Protein AF-A0A821YEE6-F1 (afdb_monomer)

Mean predicted aligned error: 9.39 Å

pLDDT: mean 85.59, std 11.23, range [40.06, 98.06]

Sequence (530 aa):
LRNIHYAKTIKILNILSNGGAYMQPPVIVIEYDELTLSDIGKGTLVEITFETEYRMNLDSHIRDVWIAIGVLCGLGIILALIQTCIWHSRAGKQIIDLGTIGKFLLYIIHIVGTIFFIVMVGVSLWWLIFFKRPGSAFLVIPTSIQQTSFTVLVVVTFILKSLDILHIIIRQSNIDIFFMDWEKPKSNDITDVSVWRTYFVANEYSELQTFRRVNSTFHIIAVLFFLKVINLENVATAQPGTNLFPSSSNYNADYNGILRVGIAFSMWLATALVQYLVYVIFYQRFVEDRIINFIDLCSVSNISVFILMDNQYGYYIHGRSPHGITDVDMKEMMINLERESQANSGRRGLETNSDDQIFIIKVDRPVRSQYDLLLRSYQHRILTRVNKKIEERESEILLVSYRGLNEFLCAFINRSLPTYPYTIRHRNLFENLLNCEFRTANTSELLDHTESLFLIDHDRNFSKTIFAGYENSLFIWNTATFLFVDYFASNYVLAAIITYLLNLIAVQIRQSLGQQNLAKKTLIPKSFLI

Structure (mmCIF, N/CA/C/O backbone):
data_AF-A0A821YEE6-F1
#
_entry.id   AF-A0A821YEE6-F1
#
loop_
_atom_site.group_PDB
_atom_site.id
_atom_site.type_symbol
_atom_site.label_atom_id
_atom_site.label_alt_id
_atom_site.label_comp_id
_atom_site.label_asym_id
_atom_site.label_entity_id
_atom_site.label_seq_id
_atom_site.pdbx_PDB_ins_code
_atom_site.Cartn_x
_atom_site.Cartn_y
_atom_site.Cartn_z
_atom_site.occupancy
_atom_site.B_iso_or_equiv
_atom_site.auth_seq_id
_atom_site.auth_comp_id
_atom_site.auth_asym_id
_atom_site.auth_atom_id
_atom_site.pdbx_PDB_model_num
ATOM 1 N N . LEU A 1 1 ? 62.740 -3.409 -39.766 1.00 52.62 1 LEU A N 1
ATOM 2 C CA . LEU A 1 1 ? 61.700 -4.374 -39.347 1.00 52.62 1 LEU A CA 1
ATOM 3 C C . LEU A 1 1 ? 60.431 -3.992 -40.094 1.00 52.62 1 LEU A C 1
ATOM 5 O O . LEU A 1 1 ? 60.025 -2.846 -39.981 1.00 52.62 1 LEU A O 1
ATOM 9 N N . ARG A 1 2 ? 59.921 -4.853 -40.982 1.00 62.19 2 ARG A N 1
ATOM 10 C CA . ARG A 1 2 ? 58.656 -4.602 -41.693 1.00 62.19 2 ARG A CA 1
ATOM 11 C C . ARG A 1 2 ? 57.538 -5.160 -40.815 1.00 62.19 2 ARG A C 1
ATOM 13 O O . ARG A 1 2 ? 57.490 -6.371 -40.631 1.00 62.19 2 ARG A O 1
ATOM 20 N N . ASN A 1 3 ? 56.702 -4.291 -40.265 1.00 75.44 3 ASN A N 1
ATOM 21 C CA . ASN A 1 3 ? 55.503 -4.692 -39.533 1.00 75.44 3 ASN A CA 1
ATOM 22 C C . ASN A 1 3 ? 54.332 -4.759 -40.521 1.00 75.44 3 ASN A C 1
ATOM 24 O O . ASN A 1 3 ? 54.305 -4.009 -41.501 1.00 75.44 3 ASN A O 1
ATOM 28 N N . ILE A 1 4 ? 53.404 -5.690 -40.307 1.00 76.94 4 ILE A N 1
ATOM 29 C CA . ILE A 1 4 ? 52.169 -5.783 -41.090 1.00 76.94 4 ILE A CA 1
ATOM 30 C C . ILE A 1 4 ? 51.053 -5.159 -40.265 1.00 76.94 4 ILE A C 1
ATOM 32 O O . ILE A 1 4 ? 50.789 -5.608 -39.152 1.00 76.94 4 ILE A O 1
ATOM 36 N N . HIS A 1 5 ? 50.399 -4.144 -40.823 1.00 82.44 5 HIS A N 1
ATOM 37 C CA . HIS A 1 5 ? 49.219 -3.541 -40.216 1.00 82.44 5 HIS A CA 1
ATOM 38 C C . HIS A 1 5 ? 47.973 -4.324 -40.621 1.00 82.44 5 HIS A C 1
ATOM 40 O O . HIS A 1 5 ? 47.771 -4.606 -41.804 1.00 82.44 5 HIS A O 1
ATOM 46 N N . TYR A 1 6 ? 47.120 -4.635 -39.655 1.00 84.94 6 TYR A N 1
ATOM 47 C CA . TYR A 1 6 ? 45.792 -5.191 -39.897 1.00 84.94 6 TYR A CA 1
ATOM 48 C C . TYR A 1 6 ? 44.743 -4.345 -39.174 1.00 84.94 6 TYR A C 1
ATOM 50 O O . TYR A 1 6 ? 45.045 -3.674 -38.189 1.00 84.94 6 TYR A O 1
ATOM 58 N N . ALA A 1 7 ? 43.510 -4.344 -39.682 1.00 82.69 7 ALA A N 1
ATOM 59 C CA . ALA A 1 7 ? 42.399 -3.666 -39.023 1.00 82.69 7 ALA A CA 1
ATOM 60 C C . ALA A 1 7 ? 41.960 -4.495 -37.812 1.00 82.69 7 ALA A C 1
ATOM 62 O O . ALA A 1 7 ? 41.399 -5.578 -37.972 1.00 82.69 7 ALA A O 1
ATOM 63 N N . LYS A 1 8 ? 42.234 -3.993 -36.612 1.00 85.81 8 LYS A N 1
ATOM 64 C CA . LYS A 1 8 ? 41.844 -4.619 -35.347 1.00 85.81 8 LYS A CA 1
ATOM 65 C C . LYS A 1 8 ? 40.375 -4.372 -35.031 1.00 85.81 8 LYS A C 1
ATOM 67 O O . LYS A 1 8 ? 39.655 -5.293 -34.650 1.00 85.81 8 LYS A O 1
ATOM 72 N N . THR A 1 9 ? 39.934 -3.134 -35.236 1.00 86.06 9 THR A N 1
ATOM 73 C CA . THR A 1 9 ? 38.573 -2.695 -34.927 1.00 86.06 9 THR A CA 1
ATOM 74 C C . THR A 1 9 ? 38.016 -1.927 -36.115 1.00 86.06 9 THR A C 1
ATOM 76 O O . THR A 1 9 ? 38.612 -0.945 -36.557 1.00 86.06 9 THR A O 1
ATOM 79 N N . ILE A 1 10 ? 36.862 -2.346 -36.629 1.00 86.38 10 ILE A N 1
ATOM 80 C CA . ILE A 1 10 ? 36.114 -1.620 -37.660 1.00 86.38 10 ILE A CA 1
ATOM 81 C C . ILE A 1 10 ? 34.793 -1.178 -37.035 1.00 86.38 10 ILE A C 1
ATOM 83 O O . ILE A 1 10 ? 33.925 -2.009 -36.770 1.00 86.38 10 ILE A O 1
ATOM 87 N N . LYS A 1 11 ? 34.638 0.129 -36.798 1.00 85.56 11 LYS A N 1
ATOM 88 C CA . LYS A 1 11 ? 33.407 0.712 -36.250 1.00 85.56 11 LYS A CA 1
ATOM 89 C C . LYS A 1 11 ? 32.657 1.500 -37.312 1.00 85.56 11 LYS A C 1
ATOM 91 O O . LYS A 1 11 ? 33.211 2.436 -37.886 1.00 85.56 11 LYS A O 1
ATOM 96 N N . ILE A 1 12 ? 31.393 1.163 -37.544 1.00 84.31 12 ILE A N 1
ATOM 97 C CA . ILE A 1 12 ? 30.483 1.951 -38.383 1.00 84.31 12 ILE A CA 1
ATOM 98 C C . ILE A 1 12 ? 29.618 2.824 -37.477 1.00 84.31 12 ILE A C 1
ATOM 100 O O . ILE A 1 12 ? 28.816 2.315 -36.697 1.00 84.31 12 ILE A O 1
ATOM 104 N N . LEU A 1 13 ? 29.773 4.140 -37.592 1.00 83.12 13 LEU A N 1
ATOM 105 C CA . LEU A 1 13 ? 29.004 5.135 -36.853 1.00 83.12 13 LEU A CA 1
ATOM 106 C C . LEU A 1 13 ? 27.862 5.660 -37.721 1.00 83.12 13 LEU A C 1
ATOM 108 O O . LEU A 1 13 ? 28.087 6.374 -38.699 1.00 83.12 13 LEU A O 1
ATOM 112 N N . ASN A 1 14 ? 26.634 5.344 -37.320 1.00 83.44 14 ASN A N 1
ATOM 113 C CA . ASN A 1 14 ? 25.415 5.836 -37.950 1.00 83.44 14 ASN A CA 1
ATOM 114 C C . ASN A 1 14 ? 24.818 6.958 -37.096 1.00 83.44 14 ASN A C 1
ATOM 116 O O . ASN A 1 14 ? 24.333 6.710 -35.992 1.00 83.44 14 ASN A O 1
ATOM 120 N N . ILE A 1 15 ? 24.840 8.195 -37.595 1.00 81.50 15 ILE A N 1
ATOM 121 C CA . ILE A 1 15 ? 24.318 9.355 -36.861 1.00 81.50 15 ILE A CA 1
ATOM 122 C C . ILE A 1 15 ? 22.920 9.696 -37.383 1.00 81.50 15 ILE A C 1
ATOM 124 O O . ILE A 1 15 ? 22.742 10.005 -38.562 1.00 81.50 15 ILE A O 1
ATOM 128 N N . LEU A 1 16 ? 21.921 9.665 -36.504 1.00 79.31 16 LEU A N 1
ATOM 129 C CA . LEU A 1 16 ? 20.575 10.147 -36.811 1.00 79.31 16 LEU A CA 1
ATOM 130 C C . LEU A 1 16 ? 20.501 11.669 -36.663 1.00 79.31 16 LEU A C 1
ATOM 132 O O . LEU A 1 16 ? 20.954 12.230 -35.663 1.00 79.31 16 LEU A O 1
ATOM 136 N N . SER A 1 17 ? 19.874 12.341 -37.635 1.00 74.00 17 SER A N 1
ATOM 137 C CA . SER A 1 17 ? 19.578 13.771 -37.534 1.00 74.00 17 SER A CA 1
ATOM 138 C C . SER A 1 17 ? 18.559 14.051 -36.424 1.00 74.00 17 SER A C 1
ATOM 140 O O . SER A 1 17 ? 17.657 13.243 -36.188 1.00 74.00 17 SER A O 1
ATOM 142 N N . ASN A 1 18 ? 18.626 15.236 -35.808 1.00 62.84 18 ASN A N 1
ATOM 143 C CA . ASN A 1 18 ? 17.622 15.693 -34.841 1.00 62.84 18 ASN A CA 1
ATOM 144 C C . ASN A 1 18 ? 16.210 15.597 -35.453 1.00 62.84 18 ASN A C 1
ATOM 146 O O . ASN A 1 18 ? 15.923 16.256 -36.449 1.00 62.84 18 ASN A O 1
ATOM 150 N N . GLY A 1 19 ? 15.351 14.750 -34.877 1.00 61.00 19 GLY A N 1
ATOM 151 C CA . GLY A 1 19 ? 13.989 14.486 -35.364 1.00 61.00 19 GLY A CA 1
ATOM 152 C C . GLY A 1 19 ? 13.792 13.168 -36.129 1.00 61.00 19 GLY A C 1
ATOM 153 O O . GLY A 1 19 ? 12.675 12.896 -36.554 1.00 61.00 19 GLY A O 1
ATOM 154 N N . GLY A 1 20 ? 14.836 12.348 -36.309 1.00 61.38 20 GLY A N 1
ATOM 155 C CA . GLY A 1 20 ? 14.717 10.969 -36.817 1.00 61.38 20 GLY A CA 1
ATOM 156 C C . GLY A 1 20 ? 14.321 10.825 -38.293 1.00 61.38 20 GLY A C 1
ATOM 157 O O . GLY A 1 20 ? 14.039 9.720 -38.746 1.00 61.38 20 GLY A O 1
ATOM 158 N N . ALA A 1 21 ? 14.288 11.925 -39.052 1.00 61.84 21 ALA A N 1
ATOM 159 C CA . ALA A 1 21 ? 13.834 11.919 -40.443 1.00 61.84 21 ALA A CA 1
ATOM 160 C C . ALA A 1 21 ? 14.895 11.410 -41.437 1.00 61.84 21 ALA A C 1
ATOM 162 O O . ALA A 1 21 ? 14.532 10.801 -42.440 1.00 61.84 21 ALA A O 1
ATOM 163 N N . TYR A 1 22 ? 16.190 11.627 -41.169 1.00 71.69 22 TYR A N 1
ATOM 164 C CA . TYR A 1 22 ? 17.277 11.229 -42.069 1.00 71.69 22 TYR A CA 1
ATOM 165 C C . TYR A 1 22 ? 18.495 10.710 -41.287 1.00 71.69 22 TYR A C 1
ATOM 167 O O . TYR A 1 22 ? 18.832 11.215 -40.213 1.00 71.69 22 TYR A O 1
ATOM 175 N N . MET A 1 23 ? 19.177 9.702 -41.835 1.00 74.19 23 MET A N 1
ATOM 176 C CA . MET A 1 23 ? 20.497 9.280 -41.354 1.00 74.19 23 MET A CA 1
ATOM 177 C C . MET A 1 23 ? 21.573 10.081 -42.086 1.00 74.19 23 MET A C 1
ATOM 179 O O . MET A 1 23 ? 21.510 10.244 -43.305 1.00 74.19 23 MET A O 1
ATOM 183 N N . GLN A 1 24 ? 22.555 10.592 -41.346 1.00 80.62 24 GLN A N 1
ATOM 184 C CA . GLN A 1 24 ? 23.753 11.177 -41.940 1.00 80.62 24 GLN A CA 1
ATOM 185 C C . GLN A 1 24 ? 24.606 10.080 -42.599 1.00 80.62 24 GLN A C 1
ATOM 187 O O . GLN A 1 24 ? 24.487 8.911 -42.219 1.00 80.62 24 GLN A O 1
ATOM 192 N N . PRO A 1 25 ? 25.476 10.432 -43.567 1.00 82.94 25 PRO A N 1
ATOM 193 C CA . PRO A 1 25 ? 26.412 9.478 -44.148 1.00 82.94 25 PRO A CA 1
ATOM 194 C C . PRO A 1 25 ? 27.212 8.749 -43.053 1.00 82.94 25 PRO A C 1
ATOM 196 O O . PRO A 1 25 ? 27.736 9.415 -42.155 1.00 82.94 25 PRO A O 1
ATOM 199 N N . PRO A 1 26 ? 27.297 7.407 -43.100 1.00 84.25 26 PRO A N 1
ATOM 200 C CA . PRO A 1 26 ? 27.968 6.632 -42.068 1.00 84.25 26 PRO A CA 1
ATOM 201 C C . PRO A 1 26 ? 29.463 6.940 -42.044 1.00 84.25 26 PRO A C 1
ATOM 203 O O . PRO A 1 26 ? 30.112 7.022 -43.088 1.00 84.25 26 PRO A O 1
ATOM 206 N N . VAL A 1 27 ? 30.022 7.074 -40.844 1.00 86.50 27 VAL A N 1
ATOM 207 C CA . VAL A 1 27 ? 31.461 7.273 -40.648 1.00 86.50 27 VAL A CA 1
ATOM 208 C C . VAL A 1 27 ? 32.085 5.939 -40.262 1.00 86.50 27 VAL A C 1
ATOM 210 O O . VAL A 1 27 ? 31.676 5.328 -39.278 1.00 86.50 27 VAL A O 1
ATOM 213 N N . ILE A 1 28 ? 33.080 5.483 -41.022 1.00 87.69 28 ILE A N 1
ATOM 214 C CA . ILE A 1 28 ? 33.825 4.261 -40.705 1.00 87.69 28 ILE A CA 1
ATOM 215 C C . ILE A 1 28 ? 35.110 4.658 -39.983 1.00 87.69 28 ILE A C 1
ATOM 217 O O . ILE A 1 28 ? 35.943 5.376 -40.535 1.00 87.69 28 ILE A O 1
ATOM 221 N N . VAL A 1 29 ? 35.271 4.184 -38.752 1.00 87.19 29 VAL A N 1
ATOM 222 C CA . VAL A 1 29 ? 36.485 4.357 -37.951 1.00 87.19 29 VAL A CA 1
ATOM 223 C C . VAL A 1 29 ? 37.215 3.021 -37.924 1.00 87.19 29 VAL A C 1
ATOM 225 O O . VAL A 1 29 ? 36.680 2.033 -37.424 1.00 87.19 29 VAL A O 1
ATOM 228 N N . ILE A 1 30 ? 38.421 2.990 -38.494 1.00 88.69 30 ILE A N 1
ATOM 229 C CA . ILE A 1 30 ? 39.266 1.793 -38.549 1.00 88.69 30 ILE A CA 1
ATOM 230 C C . ILE A 1 30 ? 40.465 2.011 -37.634 1.00 88.69 30 ILE A C 1
ATOM 232 O O . ILE A 1 30 ? 41.249 2.938 -37.839 1.00 88.69 30 ILE A O 1
ATOM 236 N N . GLU A 1 31 ? 40.603 1.146 -36.640 1.00 88.62 31 GLU A N 1
ATOM 237 C CA . GLU A 1 31 ? 41.768 1.076 -35.768 1.00 88.62 31 GLU A CA 1
ATOM 238 C C . GLU A 1 31 ? 42.701 -0.025 -36.277 1.00 88.62 31 GLU A C 1
ATOM 240 O O . GLU A 1 31 ? 42.281 -1.173 -36.457 1.00 88.62 31 GLU A O 1
ATOM 245 N N . TYR A 1 32 ? 43.959 0.330 -36.534 1.00 88.81 32 TYR A N 1
ATOM 246 C CA . TYR A 1 32 ? 44.978 -0.598 -37.018 1.00 88.81 32 TYR A CA 1
ATOM 247 C C . TYR A 1 32 ? 45.883 -1.054 -35.876 1.00 88.81 32 TYR A C 1
ATOM 249 O O . TYR A 1 32 ? 46.221 -0.261 -35.001 1.00 88.81 32 TYR A O 1
ATOM 257 N N . ASP A 1 33 ? 46.312 -2.311 -35.927 1.00 84.62 33 ASP A N 1
ATOM 258 C CA . ASP A 1 33 ? 47.308 -2.886 -35.020 1.00 84.62 33 ASP A CA 1
ATOM 259 C C . ASP A 1 33 ? 48.413 -3.576 -35.830 1.00 84.62 33 ASP A C 1
ATOM 261 O O . ASP A 1 33 ? 48.260 -3.837 -37.029 1.00 84.62 33 ASP A O 1
ATOM 265 N N . GLU A 1 34 ? 49.558 -3.808 -35.199 1.00 86.06 34 GLU A N 1
ATOM 266 C CA . GLU A 1 34 ? 50.790 -4.242 -35.852 1.00 86.06 34 GLU A CA 1
ATOM 267 C C . GLU A 1 34 ? 51.161 -5.676 -35.479 1.00 86.06 34 GLU A C 1
ATOM 269 O O . GLU A 1 34 ? 51.241 -6.043 -34.310 1.00 86.06 34 GLU A O 1
ATOM 274 N N . LEU A 1 35 ? 51.466 -6.485 -36.493 1.00 80.12 35 LEU A N 1
ATOM 275 C CA . LEU A 1 35 ? 52.092 -7.795 -36.335 1.00 80.12 35 LEU A CA 1
ATOM 276 C C . LEU A 1 35 ? 53.554 -7.737 -36.759 1.00 80.12 35 LEU A C 1
ATOM 278 O O . LEU A 1 35 ? 53.894 -7.205 -37.824 1.00 80.12 35 LEU A O 1
ATOM 282 N N . THR A 1 36 ? 54.422 -8.350 -35.954 1.00 78.81 36 THR A N 1
ATOM 283 C CA . THR A 1 36 ? 55.818 -8.544 -36.340 1.00 78.81 36 THR A CA 1
ATOM 284 C C . THR A 1 36 ? 55.972 -9.766 -37.245 1.00 78.81 36 THR A C 1
ATOM 286 O O . THR A 1 36 ? 55.276 -10.769 -37.103 1.00 78.81 36 THR A O 1
ATOM 289 N N . LEU A 1 37 ? 56.919 -9.709 -38.189 1.00 71.06 37 LEU A N 1
ATOM 290 C CA . LEU A 1 37 ? 57.211 -10.809 -39.125 1.00 71.06 37 LEU A CA 1
ATOM 291 C C . LEU A 1 37 ? 57.518 -12.150 -38.430 1.00 71.06 37 LEU A C 1
ATOM 293 O O . LEU A 1 37 ? 57.334 -13.198 -39.039 1.00 71.06 37 LEU A O 1
ATOM 297 N N . SER A 1 38 ? 57.965 -12.131 -37.169 1.00 69.56 38 SER A N 1
ATOM 298 C CA . SER A 1 38 ? 58.224 -13.330 -36.360 1.00 69.56 38 SER A CA 1
ATOM 299 C C . SER A 1 38 ? 56.969 -14.090 -35.934 1.00 69.56 38 SER A C 1
ATOM 301 O O . SER A 1 38 ? 57.092 -15.229 -35.478 1.00 69.56 38 SER A O 1
ATOM 303 N N . ASP A 1 39 ? 55.792 -13.483 -36.057 1.00 67.19 39 ASP A N 1
ATOM 304 C CA . ASP A 1 39 ? 54.516 -14.074 -35.642 1.00 67.19 39 ASP A CA 1
ATOM 305 C C . ASP A 1 39 ? 53.777 -14.720 -36.822 1.00 67.19 39 ASP A C 1
ATOM 307 O O . ASP A 1 39 ? 52.879 -15.540 -36.640 1.00 67.19 39 ASP A O 1
ATOM 311 N N . ILE A 1 40 ? 54.204 -14.416 -38.048 1.00 66.56 40 ILE A N 1
ATOM 312 C CA . ILE A 1 40 ? 53.611 -14.935 -39.279 1.00 66.56 40 ILE A CA 1
ATOM 313 C C . ILE A 1 40 ? 53.999 -16.407 -39.458 1.00 66.56 40 ILE A C 1
ATOM 315 O O . ILE A 1 40 ? 55.172 -16.769 -39.410 1.00 66.56 40 ILE A O 1
ATOM 319 N N . GLY A 1 41 ? 53.002 -17.271 -39.672 1.00 66.88 41 GLY A N 1
ATOM 320 C CA . GLY A 1 41 ? 53.196 -18.715 -39.857 1.00 66.88 41 GLY A CA 1
ATOM 321 C C . GLY A 1 41 ? 53.163 -19.547 -38.569 1.00 66.88 41 GLY A C 1
ATOM 322 O O . GLY A 1 41 ? 53.193 -20.771 -38.651 1.00 66.88 41 GLY A O 1
ATOM 323 N N . LYS A 1 42 ? 53.031 -18.918 -37.389 1.00 71.44 42 LYS A N 1
ATOM 324 C CA . LYS A 1 42 ? 52.873 -19.607 -36.090 1.00 71.44 42 LYS A CA 1
ATOM 325 C C . LYS A 1 42 ? 51.420 -19.944 -35.725 1.00 71.44 42 LYS A C 1
ATOM 327 O O . LYS A 1 42 ? 51.175 -20.479 -34.649 1.00 71.44 42 LYS A O 1
ATOM 332 N N . GLY A 1 43 ? 50.460 -19.630 -36.600 1.00 70.44 43 GLY A N 1
ATOM 333 C CA . GLY A 1 43 ? 49.032 -19.854 -36.345 1.00 70.44 43 GLY A CA 1
ATOM 334 C C . GLY A 1 43 ? 48.431 -18.910 -35.298 1.00 70.44 43 GLY A C 1
ATOM 335 O O . GLY A 1 43 ? 47.426 -19.251 -34.681 1.00 70.44 43 GLY A O 1
ATOM 336 N N . THR A 1 44 ? 49.036 -17.740 -35.075 1.00 70.94 44 THR A N 1
ATOM 337 C CA . THR A 1 44 ? 48.484 -16.685 -34.218 1.00 70.94 44 THR A CA 1
ATOM 338 C C . THR A 1 44 ? 47.146 -16.212 -34.779 1.00 70.94 44 THR A C 1
ATOM 340 O O . THR A 1 44 ? 47.074 -15.591 -35.839 1.00 70.94 44 THR A O 1
ATOM 343 N N . LEU A 1 45 ? 46.068 -16.551 -34.070 1.00 74.25 45 LEU A N 1
ATOM 344 C CA . LEU A 1 45 ? 44.730 -16.065 -34.372 1.00 74.25 45 LEU A CA 1
ATOM 345 C C . LEU A 1 45 ? 44.622 -14.613 -33.919 1.00 74.25 45 LEU A C 1
ATOM 347 O O . LEU A 1 45 ? 44.992 -14.267 -32.798 1.00 74.25 45 LEU A O 1
ATOM 351 N N . VAL A 1 46 ? 44.122 -13.779 -34.818 1.00 75.44 46 VAL A N 1
ATOM 352 C CA . VAL A 1 46 ? 43.950 -12.349 -34.605 1.00 75.44 46 VAL A CA 1
ATOM 353 C C . VAL A 1 46 ? 42.459 -12.080 -34.521 1.00 75.44 46 VAL A C 1
ATOM 355 O O . VAL A 1 46 ? 41.716 -12.401 -35.449 1.00 75.44 46 VAL A O 1
ATOM 358 N N . GLU A 1 47 ? 42.018 -11.523 -33.401 1.00 78.44 47 GLU A N 1
ATOM 359 C CA . GLU A 1 47 ? 40.618 -11.174 -33.204 1.00 78.44 47 GLU A CA 1
ATOM 3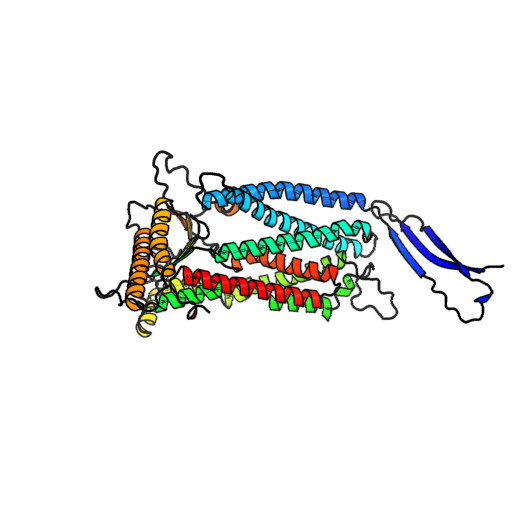60 C C . GLU A 1 47 ? 40.335 -9.826 -33.875 1.00 78.44 47 GLU A C 1
ATOM 362 O O . GLU A 1 47 ? 40.889 -8.795 -33.495 1.00 78.44 47 GLU A O 1
ATOM 367 N N . ILE A 1 48 ? 39.499 -9.849 -34.914 1.00 81.81 48 ILE A N 1
ATOM 368 C CA . ILE A 1 48 ? 39.024 -8.648 -35.602 1.00 81.81 48 ILE A CA 1
ATOM 369 C C . ILE A 1 48 ? 37.625 -8.357 -35.080 1.00 81.81 48 ILE A C 1
ATOM 371 O O . ILE A 1 48 ? 36.729 -9.196 -35.187 1.00 81.81 48 ILE A O 1
ATOM 375 N N . THR A 1 49 ? 37.428 -7.161 -34.538 1.00 83.19 49 THR A N 1
ATOM 376 C CA . THR A 1 49 ? 36.137 -6.736 -33.997 1.00 83.19 49 THR A CA 1
ATOM 377 C C . THR A 1 49 ? 35.422 -5.819 -34.981 1.00 83.19 49 THR A C 1
ATOM 379 O O . THR A 1 49 ? 35.986 -4.852 -35.496 1.00 83.19 49 THR A O 1
ATOM 382 N N . PHE A 1 50 ? 34.161 -6.137 -35.261 1.00 80.81 50 PHE A N 1
ATOM 383 C CA . PHE A 1 50 ? 33.280 -5.317 -36.083 1.00 80.81 50 PHE A CA 1
ATOM 384 C C . PHE A 1 50 ? 32.125 -4.816 -35.222 1.00 80.81 50 PHE A C 1
ATOM 386 O O . PHE A 1 50 ? 31.387 -5.613 -34.645 1.00 80.81 50 PHE A O 1
ATOM 393 N N . GLU A 1 51 ? 31.964 -3.499 -35.140 1.00 79.19 51 GLU A N 1
ATOM 394 C CA . GLU A 1 51 ? 30.942 -2.854 -34.318 1.00 79.19 51 GLU A CA 1
ATOM 395 C C . GLU A 1 51 ? 30.146 -1.863 -35.169 1.00 79.19 51 GLU A C 1
ATOM 397 O O . GLU A 1 51 ? 30.694 -1.131 -35.991 1.00 79.19 51 GLU A O 1
ATOM 402 N N . THR A 1 52 ? 28.830 -1.824 -34.984 1.00 79.75 52 THR A N 1
ATOM 403 C CA . THR A 1 52 ? 27.979 -0.788 -35.576 1.00 79.75 52 THR A CA 1
ATOM 404 C C . THR A 1 52 ? 27.299 -0.032 -34.452 1.00 79.75 52 THR A C 1
ATOM 406 O O . THR A 1 52 ? 26.502 -0.603 -33.712 1.00 79.75 52 THR A O 1
ATOM 409 N N . GLU A 1 53 ? 27.602 1.255 -34.330 1.00 79.31 53 GLU A N 1
ATOM 410 C CA . GLU A 1 53 ? 27.064 2.115 -33.285 1.00 79.31 53 GLU A CA 1
ATOM 411 C C . GLU A 1 53 ? 26.121 3.148 -33.910 1.00 79.31 53 GLU A C 1
ATOM 413 O O . GLU A 1 53 ? 26.471 3.872 -34.846 1.00 79.31 53 GLU A O 1
ATOM 418 N N . TYR A 1 54 ? 24.906 3.225 -33.374 1.00 79.31 54 TYR A N 1
ATOM 419 C CA . TYR A 1 54 ? 23.944 4.260 -33.728 1.00 79.31 54 TYR A CA 1
ATOM 420 C C . TYR A 1 54 ? 24.028 5.381 -32.697 1.00 79.31 54 TYR A C 1
ATOM 422 O O . TYR A 1 54 ? 23.997 5.125 -31.494 1.00 79.31 54 TYR A O 1
ATOM 430 N N . ARG A 1 55 ? 24.106 6.631 -33.156 1.00 80.94 55 ARG A N 1
ATOM 431 C CA . ARG A 1 55 ? 24.116 7.813 -32.289 1.00 80.94 55 ARG A CA 1
ATOM 432 C C . ARG A 1 55 ? 23.002 8.768 -32.661 1.00 80.94 55 ARG A C 1
ATOM 434 O O . ARG A 1 55 ? 22.728 9.022 -33.830 1.00 80.94 55 ARG A O 1
ATOM 441 N N . MET A 1 56 ? 22.395 9.338 -31.635 1.00 82.88 56 MET A N 1
ATOM 442 C CA . MET A 1 56 ? 21.420 10.408 -31.743 1.00 82.88 56 MET A CA 1
ATOM 443 C C . MET A 1 56 ? 21.710 11.409 -30.629 1.00 82.88 56 MET A C 1
ATOM 445 O O . MET A 1 56 ? 22.101 11.015 -29.528 1.00 82.88 56 MET A O 1
ATOM 449 N N . ASN A 1 57 ? 21.521 12.701 -30.898 1.00 82.56 57 ASN A N 1
ATOM 450 C CA . ASN A 1 57 ? 21.540 13.683 -29.824 1.00 82.56 57 ASN A CA 1
ATOM 451 C C . ASN A 1 57 ? 20.289 13.483 -28.950 1.00 82.56 57 ASN A C 1
ATOM 453 O O . ASN A 1 57 ? 19.167 13.723 -29.394 1.00 82.56 57 ASN A O 1
ATOM 457 N N . LEU A 1 58 ? 20.499 13.013 -27.720 1.00 83.50 58 LEU A N 1
ATOM 458 C CA . LEU A 1 58 ? 19.444 12.742 -26.740 1.00 83.50 58 LEU A CA 1
ATOM 459 C C . LEU A 1 58 ? 19.336 13.840 -25.671 1.00 83.50 58 LEU A C 1
ATOM 461 O O . LEU A 1 58 ? 18.481 13.741 -24.792 1.00 83.50 58 LEU A O 1
ATOM 465 N N . ASP A 1 59 ? 20.149 14.896 -25.740 1.00 84.19 59 ASP A N 1
ATOM 466 C CA . ASP A 1 59 ? 20.245 15.908 -24.682 1.00 84.19 59 ASP A CA 1
ATOM 467 C C . ASP A 1 59 ? 18.931 16.669 -24.491 1.00 84.19 59 ASP A C 1
ATOM 469 O O . ASP A 1 59 ? 18.545 16.974 -23.362 1.00 84.19 59 ASP A O 1
ATOM 473 N N . SER A 1 60 ? 18.203 16.940 -25.581 1.00 85.81 60 SER A N 1
ATOM 474 C CA . SER A 1 60 ? 16.873 17.552 -25.504 1.00 85.81 60 SER A CA 1
ATOM 475 C C . SER A 1 60 ? 15.885 16.650 -24.771 1.00 85.81 60 SER A C 1
ATOM 477 O O . SER A 1 60 ? 15.231 17.105 -23.840 1.00 85.81 60 SER A O 1
ATOM 479 N N . HIS A 1 61 ? 15.835 15.365 -25.126 1.00 85.31 61 HIS A N 1
ATOM 480 C CA . HIS A 1 61 ? 14.927 14.399 -24.507 1.00 85.31 61 HIS A CA 1
ATOM 481 C C . HIS A 1 61 ? 15.253 14.175 -23.027 1.00 85.31 61 HIS A C 1
ATOM 483 O O . HIS A 1 61 ? 14.354 14.136 -22.191 1.00 85.31 61 HIS A O 1
ATOM 489 N N . ILE A 1 62 ? 16.540 14.082 -22.681 1.00 85.62 62 ILE A N 1
ATOM 490 C CA . ILE A 1 62 ? 16.992 13.954 -21.291 1.00 85.62 62 ILE A CA 1
ATOM 491 C C . ILE A 1 62 ? 16.611 15.206 -20.493 1.00 85.62 62 ILE A C 1
ATOM 493 O O . ILE A 1 62 ? 16.099 15.094 -19.379 1.00 85.62 62 ILE A O 1
ATOM 497 N N . ARG A 1 63 ? 16.808 16.404 -21.059 1.00 89.75 63 ARG A N 1
ATOM 498 C CA . ARG A 1 63 ? 16.402 17.663 -20.423 1.00 89.75 63 ARG A CA 1
ATOM 499 C C . ARG A 1 63 ? 14.894 17.713 -20.174 1.00 89.75 63 ARG A C 1
ATOM 501 O O . ARG A 1 63 ? 14.493 18.122 -19.089 1.00 89.75 63 ARG A O 1
ATOM 508 N N . ASP A 1 64 ? 14.076 17.260 -21.118 1.00 90.56 64 ASP A N 1
ATOM 509 C CA . ASP A 1 64 ? 12.617 17.232 -20.961 1.00 90.56 64 ASP A CA 1
ATOM 510 C C . ASP A 1 64 ? 12.188 16.297 -19.816 1.00 90.56 64 ASP A C 1
ATOM 512 O O . ASP A 1 64 ? 11.320 16.652 -19.015 1.00 90.56 64 ASP A O 1
ATOM 516 N N . VAL A 1 65 ? 12.852 15.143 -19.662 1.00 90.81 65 VAL A N 1
ATOM 517 C CA . VAL A 1 65 ? 12.640 14.233 -18.520 1.00 90.81 65 VAL A CA 1
ATOM 518 C C . VAL A 1 65 ? 13.000 14.912 -17.194 1.00 90.81 65 VAL A C 1
ATOM 520 O O . VAL A 1 65 ? 12.231 14.829 -16.236 1.00 90.81 65 VAL A O 1
ATOM 523 N N . TRP A 1 66 ? 14.126 15.629 -17.122 1.00 90.81 66 TRP A N 1
ATOM 524 C CA . TRP A 1 66 ? 14.514 16.366 -15.913 1.00 90.81 66 TRP A CA 1
ATOM 525 C C . TRP A 1 66 ? 13.546 17.500 -15.568 1.00 90.81 66 TRP A C 1
ATOM 527 O O . TRP A 1 66 ? 13.218 17.684 -14.395 1.00 90.81 66 TRP A O 1
ATOM 537 N N . ILE A 1 67 ? 13.049 18.228 -16.573 1.00 93.00 67 ILE A N 1
ATOM 538 C CA . ILE A 1 67 ? 12.017 19.255 -16.384 1.00 93.00 67 ILE A CA 1
ATOM 539 C C . ILE A 1 67 ? 10.738 18.611 -15.837 1.00 93.00 67 ILE A C 1
ATOM 541 O O . ILE A 1 67 ? 10.177 19.114 -14.863 1.00 93.00 67 ILE A O 1
ATOM 545 N N . ALA A 1 68 ? 10.308 17.475 -16.396 1.00 93.25 68 ALA A N 1
ATOM 546 C CA . ALA A 1 68 ? 9.134 16.750 -15.916 1.00 93.25 68 ALA A CA 1
ATOM 547 C C . ALA A 1 68 ? 9.290 16.309 -14.451 1.00 93.25 68 ALA A C 1
ATOM 549 O O . ALA A 1 68 ? 8.381 16.525 -13.650 1.00 93.25 68 ALA A O 1
ATOM 550 N N . ILE A 1 69 ? 10.454 15.767 -14.072 1.00 94.06 69 ILE A N 1
ATOM 551 C CA . ILE A 1 69 ? 10.760 15.424 -12.675 1.00 94.06 69 ILE A CA 1
ATOM 552 C C . ILE A 1 69 ? 10.678 16.670 -11.785 1.00 94.06 69 ILE A C 1
ATOM 554 O O . ILE A 1 69 ? 10.024 16.628 -10.745 1.00 94.06 69 ILE A O 1
ATOM 558 N N . GLY A 1 70 ? 11.300 17.781 -12.188 1.00 94.38 70 GLY A N 1
ATOM 559 C CA . GLY A 1 70 ? 11.302 19.028 -11.419 1.00 94.38 70 GLY A CA 1
ATOM 560 C C . GLY A 1 70 ? 9.894 19.576 -11.169 1.00 94.38 70 GLY A C 1
ATOM 561 O O . GLY A 1 70 ? 9.544 19.883 -10.029 1.00 94.38 70 GLY A O 1
ATOM 562 N N . VAL A 1 71 ? 9.061 19.635 -12.213 1.00 95.75 71 VAL A N 1
ATOM 563 C CA . VAL A 1 71 ? 7.670 20.112 -12.122 1.00 95.75 71 VAL A CA 1
ATOM 564 C C . VAL A 1 71 ? 6.823 19.186 -11.247 1.00 95.75 71 VAL A C 1
ATOM 566 O O . VAL A 1 71 ? 6.128 19.657 -10.344 1.00 95.75 71 VAL A O 1
ATOM 569 N N . LEU A 1 72 ? 6.901 17.868 -11.464 1.00 95.75 72 LEU A N 1
ATOM 570 C CA . LEU A 1 72 ? 6.136 16.894 -10.684 1.00 95.75 72 LEU A CA 1
ATOM 571 C C . LEU A 1 72 ? 6.558 16.887 -9.213 1.00 95.75 72 LEU A C 1
ATOM 573 O O . LEU A 1 72 ? 5.693 16.835 -8.343 1.00 95.75 72 LEU A O 1
ATOM 577 N N . CYS A 1 73 ? 7.854 16.996 -8.910 1.00 95.56 73 CYS A N 1
ATOM 578 C CA . CYS A 1 73 ? 8.341 17.112 -7.535 1.00 95.56 73 CYS A CA 1
ATOM 579 C C . CYS A 1 73 ? 7.873 18.411 -6.868 1.00 95.56 73 CYS A C 1
ATOM 581 O O . CYS A 1 73 ? 7.482 18.374 -5.703 1.00 95.56 73 CYS A O 1
ATOM 583 N N . GLY A 1 74 ? 7.845 19.535 -7.593 1.00 95.00 74 GLY A N 1
ATOM 584 C CA . GLY A 1 74 ? 7.293 20.798 -7.093 1.00 95.00 74 GLY A CA 1
ATOM 585 C C . GLY A 1 74 ? 5.822 20.670 -6.683 1.00 95.00 74 GLY A C 1
ATOM 586 O O . GLY A 1 74 ? 5.456 21.024 -5.561 1.00 95.00 74 GLY A O 1
ATOM 587 N N . LEU A 1 75 ? 4.989 20.073 -7.544 1.00 94.94 75 LEU A N 1
ATOM 588 C CA . LEU A 1 75 ? 3.594 19.745 -7.214 1.00 94.94 75 LEU A CA 1
ATOM 589 C C . LEU A 1 75 ? 3.501 18.725 -6.069 1.00 94.94 75 LEU A C 1
ATOM 591 O O . LEU A 1 75 ? 2.642 18.833 -5.193 1.00 94.94 75 LEU A O 1
ATOM 595 N N . GLY A 1 76 ? 4.416 17.758 -6.041 1.00 94.94 76 GLY A N 1
ATOM 596 C CA . GLY A 1 76 ? 4.501 16.735 -5.008 1.00 94.94 76 GLY A CA 1
ATOM 597 C C . GLY A 1 76 ? 4.764 17.301 -3.613 1.00 94.94 76 GLY A C 1
ATOM 598 O O . GLY A 1 76 ? 4.170 16.827 -2.647 1.00 94.94 76 GLY A O 1
ATOM 599 N N . ILE A 1 77 ? 5.577 18.353 -3.493 1.00 95.12 77 ILE A N 1
ATOM 600 C CA . ILE A 1 77 ? 5.813 19.047 -2.217 1.00 95.12 77 ILE A CA 1
ATOM 601 C C . ILE A 1 77 ? 4.521 19.695 -1.704 1.00 95.12 77 ILE A C 1
ATOM 603 O O . ILE A 1 77 ? 4.216 19.590 -0.517 1.00 95.12 77 ILE A O 1
ATOM 607 N N . ILE A 1 78 ? 3.724 20.310 -2.585 1.00 94.19 78 ILE A N 1
ATOM 608 C CA . ILE A 1 78 ? 2.429 20.902 -2.211 1.00 94.19 78 ILE A CA 1
ATOM 609 C C . ILE A 1 78 ? 1.476 19.812 -1.704 1.00 94.19 78 ILE A C 1
ATOM 611 O O . ILE A 1 78 ? 0.851 19.970 -0.655 1.00 94.19 78 ILE A O 1
ATOM 615 N N . LEU A 1 79 ? 1.408 18.669 -2.394 1.00 92.31 79 LEU A N 1
ATOM 616 C CA . LEU A 1 79 ? 0.610 17.525 -1.946 1.00 92.31 79 LEU A CA 1
ATOM 617 C C . LEU A 1 79 ? 1.098 16.972 -0.598 1.00 92.31 79 LEU A C 1
ATOM 619 O O . LEU A 1 79 ? 0.277 16.656 0.264 1.00 92.31 79 LEU A O 1
ATOM 623 N N . ALA A 1 80 ? 2.415 16.905 -0.381 1.00 94.75 80 ALA A N 1
ATOM 624 C CA . ALA A 1 80 ? 2.999 16.480 0.890 1.00 94.75 80 ALA A CA 1
ATOM 625 C C . ALA A 1 80 ? 2.631 17.437 2.034 1.00 94.75 80 ALA A C 1
ATOM 627 O O . ALA A 1 80 ? 2.332 16.989 3.144 1.00 94.75 80 ALA A O 1
ATOM 628 N N . LEU A 1 81 ? 2.608 18.749 1.771 1.00 93.56 81 LEU A N 1
ATOM 629 C CA . LEU A 1 81 ? 2.172 19.759 2.737 1.00 93.56 81 LEU A CA 1
ATOM 630 C C . LEU A 1 81 ? 0.698 19.569 3.097 1.00 93.56 81 LEU A C 1
ATOM 632 O O . LEU A 1 81 ? 0.377 19.478 4.279 1.00 93.56 81 LEU A O 1
ATOM 636 N N . ILE A 1 82 ? -0.181 19.414 2.102 1.00 91.62 82 ILE A N 1
ATOM 637 C CA . ILE A 1 82 ? -1.615 19.174 2.328 1.00 91.62 82 ILE A CA 1
ATOM 638 C C . ILE A 1 82 ? -1.821 17.909 3.174 1.00 91.62 82 ILE A C 1
ATOM 640 O O . ILE A 1 82 ? -2.527 17.948 4.182 1.00 91.62 82 ILE A O 1
ATOM 644 N N . GLN A 1 83 ? -1.160 16.800 2.827 1.00 91.62 83 GLN A N 1
ATOM 645 C CA . GLN A 1 83 ? -1.246 15.552 3.595 1.00 91.62 83 GLN A CA 1
ATOM 646 C C . GLN A 1 83 ? -0.726 15.711 5.028 1.00 91.62 83 GLN A C 1
ATOM 648 O O . GLN A 1 83 ? -1.305 15.153 5.963 1.00 91.62 83 GLN A O 1
ATOM 653 N N . THR A 1 84 ? 0.328 16.506 5.220 1.00 93.38 84 THR A N 1
ATOM 654 C CA . THR A 1 84 ? 0.867 16.811 6.549 1.00 93.38 84 THR A CA 1
ATOM 655 C C . THR A 1 84 ? -0.108 17.646 7.365 1.00 93.38 84 THR A C 1
ATOM 657 O O . THR A 1 84 ? -0.324 17.325 8.528 1.00 93.38 84 THR A O 1
ATOM 660 N N . CYS A 1 85 ? -0.743 18.661 6.778 1.00 90.00 85 CYS A N 1
ATOM 661 C CA . CYS A 1 85 ? -1.765 19.466 7.448 1.00 90.00 85 CYS A CA 1
ATOM 662 C C . CYS A 1 85 ? -2.970 18.613 7.866 1.00 90.00 85 CYS A C 1
ATOM 664 O O . CYS A 1 85 ? -3.446 18.719 8.997 1.00 90.00 85 CYS A O 1
ATOM 666 N N . ILE A 1 86 ? -3.425 17.712 6.989 1.00 89.38 86 ILE A N 1
ATOM 667 C CA . ILE A 1 86 ? -4.510 16.773 7.300 1.00 89.38 86 ILE A CA 1
ATOM 668 C C . ILE A 1 86 ? -4.096 15.848 8.450 1.00 89.38 86 ILE A C 1
ATOM 670 O O . ILE A 1 86 ? -4.842 15.681 9.414 1.00 89.38 86 ILE A O 1
ATOM 674 N N . TRP A 1 87 ? -2.895 15.268 8.386 1.00 91.44 87 TRP A N 1
ATOM 675 C CA . TRP A 1 87 ? -2.378 14.417 9.455 1.00 91.44 87 TRP A CA 1
ATOM 676 C C . TRP A 1 87 ? -2.215 15.175 10.777 1.00 91.44 87 TRP A C 1
ATOM 678 O O . TRP A 1 87 ? -2.586 14.656 11.824 1.00 91.44 87 TRP A O 1
ATOM 688 N N . HIS A 1 88 ? -1.711 16.409 10.742 1.00 90.44 88 HIS A N 1
ATOM 689 C CA . HIS A 1 88 ? -1.533 17.264 11.917 1.00 90.44 88 HIS A CA 1
ATOM 690 C C . HIS A 1 88 ? -2.876 17.547 12.603 1.00 90.44 88 HIS A C 1
ATOM 692 O O . HIS A 1 88 ? -2.994 17.357 13.816 1.00 90.44 88 HIS A O 1
ATOM 698 N N . SER A 1 89 ? -3.916 17.845 11.813 1.00 86.12 89 SER A N 1
ATOM 699 C CA . SER A 1 89 ? -5.293 17.985 12.306 1.00 86.12 89 SER A CA 1
ATOM 700 C C . SER A 1 89 ? -5.827 16.688 12.924 1.00 86.12 89 SER A C 1
ATOM 702 O O . SER A 1 89 ? -6.419 16.718 14.001 1.00 86.12 89 SER A O 1
ATOM 704 N N . ARG A 1 90 ? -5.596 15.536 12.283 1.00 88.69 90 ARG A N 1
ATOM 705 C CA . ARG A 1 90 ? -6.010 14.205 12.775 1.00 88.69 90 ARG A CA 1
ATOM 706 C C . ARG A 1 90 ? -5.250 13.751 14.022 1.00 88.69 90 ARG A C 1
ATOM 708 O O . ARG A 1 90 ? -5.789 13.021 14.848 1.00 88.69 90 ARG A O 1
ATOM 715 N N . ALA A 1 91 ? -4.006 14.192 14.180 1.00 87.81 91 ALA A N 1
ATOM 716 C CA . ALA A 1 91 ? -3.215 13.975 15.384 1.00 87.81 91 ALA A CA 1
ATOM 717 C C . ALA A 1 91 ? -3.651 14.896 16.540 1.00 87.81 91 ALA A C 1
ATOM 719 O O . ALA A 1 91 ? -3.300 14.644 17.693 1.00 87.81 91 ALA A O 1
ATOM 720 N N . GLY A 1 92 ? -4.408 15.957 16.248 1.00 83.00 92 GLY A N 1
ATOM 721 C CA . GLY A 1 92 ? -4.906 16.889 17.252 1.00 83.00 92 GLY A CA 1
ATOM 722 C C . GLY A 1 92 ? -3.871 17.857 17.802 1.00 83.00 92 GLY A C 1
ATOM 723 O O . GLY A 1 92 ? -4.114 18.482 18.838 1.00 83.00 92 GLY A O 1
ATOM 724 N N . LYS A 1 93 ? -2.715 17.977 17.145 1.00 82.94 93 LYS A N 1
ATOM 725 C CA . LYS A 1 93 ? -1.619 18.839 17.594 1.00 82.94 93 LYS A CA 1
ATOM 726 C C . LYS A 1 93 ? -1.969 20.309 17.360 1.00 82.94 93 LYS A C 1
ATOM 728 O O . LYS A 1 93 ? -2.577 20.654 16.356 1.00 82.94 93 LYS A O 1
ATOM 733 N N . GLN A 1 94 ? -1.581 21.183 18.288 1.00 80.44 94 GLN A N 1
ATOM 734 C CA . GLN A 1 94 ? -1.718 22.642 18.120 1.00 80.44 94 GLN A CA 1
ATOM 735 C C . GLN A 1 94 ? -0.430 23.292 17.625 1.00 80.44 94 GLN A C 1
ATOM 737 O O . GLN A 1 94 ? -0.475 24.305 16.940 1.00 80.44 94 GLN A O 1
ATOM 742 N N . ILE A 1 95 ? 0.713 22.698 17.964 1.00 86.88 95 ILE A N 1
ATOM 743 C CA . ILE A 1 95 ? 2.039 23.236 17.668 1.00 86.88 95 ILE A CA 1
ATOM 744 C C . ILE A 1 95 ? 2.702 22.335 16.625 1.00 86.88 95 ILE A C 1
ATOM 746 O O . ILE A 1 95 ? 2.484 21.119 16.607 1.00 86.88 95 ILE A O 1
ATOM 750 N N . ILE A 1 96 ? 3.489 22.937 15.735 1.00 88.31 96 ILE A N 1
ATOM 751 C CA . ILE A 1 96 ? 4.349 22.204 14.807 1.00 88.31 96 ILE A CA 1
ATOM 752 C C . ILE A 1 96 ? 5.564 21.726 15.600 1.00 88.31 96 ILE A C 1
ATOM 754 O O . ILE A 1 96 ? 6.427 22.512 15.980 1.00 88.31 96 ILE A O 1
ATOM 758 N N . ASP A 1 97 ? 5.604 20.431 15.881 1.00 90.69 97 ASP A N 1
ATOM 759 C CA . ASP A 1 97 ? 6.709 19.783 16.576 1.00 90.69 97 ASP A CA 1
ATOM 760 C C . ASP A 1 97 ? 7.663 19.079 15.599 1.00 90.69 97 ASP A C 1
ATOM 762 O O . ASP A 1 97 ? 7.353 18.882 14.419 1.00 90.69 97 ASP A O 1
ATOM 766 N N . LEU A 1 98 ? 8.816 18.627 16.103 1.00 90.81 98 LEU A N 1
ATOM 767 C CA . LEU A 1 98 ? 9.777 17.847 15.314 1.00 90.81 98 LEU A CA 1
ATOM 768 C C . LEU A 1 98 ? 9.132 16.590 14.701 1.00 90.81 98 LEU A C 1
ATOM 770 O O . LEU A 1 98 ? 9.478 16.188 13.592 1.00 90.81 98 LEU A O 1
ATOM 774 N N . GLY A 1 99 ? 8.136 16.007 15.378 1.00 89.50 99 GLY A N 1
ATOM 775 C CA . GLY A 1 99 ? 7.350 14.895 14.845 1.00 89.50 99 GLY A CA 1
ATOM 776 C C . GLY A 1 99 ? 6.545 15.258 13.591 1.00 89.50 99 GLY A C 1
ATOM 777 O O . GLY A 1 99 ? 6.438 14.440 12.679 1.00 89.50 99 GLY A O 1
ATOM 778 N N . THR A 1 100 ? 6.010 16.478 13.509 1.00 92.25 100 THR A N 1
ATOM 779 C CA . THR A 1 100 ? 5.297 16.986 12.325 1.00 92.25 100 THR A CA 1
ATOM 780 C C . THR A 1 100 ? 6.249 17.171 11.147 1.00 92.25 100 THR A C 1
ATOM 782 O O . THR A 1 100 ? 5.925 16.757 10.036 1.00 92.25 100 THR A O 1
ATOM 785 N N . ILE A 1 101 ? 7.456 17.690 11.398 1.00 93.44 101 ILE A N 1
ATOM 786 C CA . ILE A 1 101 ? 8.513 17.796 10.379 1.00 93.44 101 ILE A CA 1
ATOM 787 C C . ILE A 1 101 ? 8.922 16.400 9.889 1.00 93.44 101 ILE A C 1
ATOM 789 O O . ILE A 1 101 ? 8.994 16.160 8.686 1.00 93.44 101 ILE A O 1
ATOM 793 N N . GLY A 1 102 ? 9.112 15.444 10.803 1.00 93.69 102 GLY A N 1
ATOM 794 C CA . GLY A 1 102 ? 9.410 14.056 10.444 1.00 93.69 102 GLY A CA 1
ATOM 795 C C . GLY A 1 102 ? 8.317 13.419 9.579 1.00 93.69 102 GLY A C 1
ATOM 796 O O . GLY A 1 102 ? 8.616 12.751 8.592 1.00 93.69 102 GLY A O 1
ATOM 797 N N . LYS A 1 103 ? 7.037 13.664 9.891 1.00 92.94 103 LYS A N 1
ATOM 798 C CA . LYS A 1 103 ? 5.911 13.186 9.072 1.00 92.94 103 LYS A CA 1
ATOM 799 C C . LYS A 1 103 ? 5.873 13.826 7.691 1.00 92.94 103 LYS A C 1
ATOM 801 O O . LYS A 1 103 ? 5.626 13.109 6.726 1.00 92.94 103 LYS A O 1
ATOM 806 N N . PHE A 1 104 ? 6.167 15.118 7.585 1.00 95.38 104 PHE A N 1
ATOM 807 C CA . PHE A 1 104 ? 6.287 15.795 6.296 1.00 95.38 104 PHE A CA 1
ATOM 808 C C . PHE A 1 104 ? 7.364 15.157 5.410 1.00 95.38 104 PHE A C 1
ATOM 810 O O . PHE A 1 104 ? 7.095 14.845 4.252 1.00 95.38 104 PHE A O 1
ATOM 817 N N . LEU A 1 105 ? 8.548 14.873 5.966 1.00 95.88 105 LEU A N 1
ATOM 818 C CA . LEU A 1 105 ? 9.625 14.195 5.236 1.00 95.88 105 LEU A CA 1
ATOM 819 C C . LEU A 1 105 ? 9.211 12.798 4.751 1.00 95.88 105 LEU A C 1
ATOM 821 O O . LEU A 1 105 ? 9.509 12.428 3.618 1.00 95.88 105 LEU A O 1
ATOM 825 N N . LEU A 1 106 ? 8.483 12.036 5.570 1.00 95.50 106 LEU A N 1
ATOM 826 C CA . LEU A 1 106 ? 7.975 10.714 5.184 1.00 95.50 106 LEU A CA 1
ATOM 827 C C . LEU A 1 106 ? 6.933 10.804 4.055 1.00 95.50 106 LEU A C 1
ATOM 829 O O . LEU A 1 106 ? 6.971 9.994 3.131 1.00 95.50 106 LEU A O 1
ATOM 833 N N . TYR A 1 107 ? 6.060 11.819 4.063 1.00 95.38 107 TYR A N 1
ATOM 834 C CA . TYR A 1 107 ? 5.141 12.067 2.944 1.00 95.38 107 TYR A CA 1
ATOM 835 C C . TYR A 1 107 ? 5.869 12.512 1.668 1.00 95.38 107 TYR A C 1
ATOM 837 O O . TYR A 1 107 ? 5.491 12.083 0.577 1.00 95.38 107 TYR A O 1
ATOM 845 N N . ILE A 1 108 ? 6.946 13.299 1.781 1.00 96.44 108 ILE A N 1
ATOM 846 C CA . ILE A 1 108 ? 7.817 13.612 0.638 1.00 96.44 108 ILE A CA 1
ATOM 847 C C . ILE A 1 108 ? 8.424 12.329 0.067 1.00 96.44 108 ILE A C 1
ATOM 849 O O . ILE A 1 108 ? 8.346 12.123 -1.140 1.00 96.44 108 ILE A O 1
ATOM 853 N N . ILE A 1 109 ? 8.984 11.449 0.906 1.00 96.44 109 ILE A N 1
ATOM 854 C CA . ILE A 1 109 ? 9.563 10.167 0.467 1.00 96.44 109 ILE A CA 1
ATOM 855 C C . ILE A 1 109 ? 8.527 9.343 -0.309 1.00 96.44 109 ILE A C 1
ATOM 857 O O . ILE A 1 109 ? 8.823 8.857 -1.404 1.00 96.44 109 ILE A O 1
ATOM 861 N N . HIS A 1 110 ? 7.299 9.247 0.210 1.00 95.31 110 HIS A N 1
ATOM 862 C CA . HIS A 1 110 ? 6.192 8.560 -0.454 1.00 95.31 110 HIS A CA 1
ATOM 863 C C . HIS A 1 110 ? 5.882 9.155 -1.840 1.00 95.31 110 HIS A C 1
ATOM 865 O O . HIS A 1 110 ? 5.835 8.426 -2.841 1.00 95.31 110 HIS A O 1
ATOM 871 N N . ILE A 1 111 ? 5.681 10.474 -1.915 1.00 96.12 111 ILE A N 1
ATOM 872 C CA . ILE A 1 111 ? 5.252 11.165 -3.139 1.00 96.12 111 ILE A CA 1
ATOM 873 C C . ILE A 1 111 ? 6.376 11.196 -4.176 1.00 96.12 111 ILE A C 1
ATOM 875 O O . ILE A 1 111 ? 6.160 10.779 -5.314 1.00 96.12 111 ILE A O 1
ATOM 879 N N . VAL A 1 112 ? 7.587 11.604 -3.787 1.00 96.50 112 VAL A N 1
ATOM 880 C CA . VAL A 1 112 ? 8.762 11.646 -4.672 1.00 96.50 112 VAL A CA 1
ATOM 881 C C . VAL A 1 112 ? 9.100 10.249 -5.178 1.00 96.50 112 VAL A C 1
ATOM 883 O O . VAL A 1 112 ? 9.299 10.074 -6.376 1.00 96.50 112 VAL A O 1
ATOM 886 N N . GLY A 1 113 ? 9.067 9.228 -4.314 1.00 96.75 113 GLY A N 1
ATOM 887 C CA . GLY A 1 113 ? 9.260 7.844 -4.743 1.00 96.75 113 GLY A CA 1
ATOM 888 C C . GLY A 1 113 ? 8.208 7.389 -5.762 1.00 96.75 113 GLY A C 1
ATOM 889 O O . GLY A 1 113 ? 8.519 6.620 -6.666 1.00 96.75 113 GLY A O 1
ATOM 890 N N . THR A 1 114 ? 6.960 7.861 -5.650 1.00 96.75 114 THR A N 1
ATOM 891 C CA . THR A 1 114 ? 5.900 7.563 -6.635 1.00 96.75 114 THR A CA 1
ATOM 892 C C . THR A 1 114 ? 6.155 8.270 -7.961 1.00 96.75 114 THR A C 1
ATOM 894 O O . THR A 1 114 ? 6.035 7.653 -9.014 1.00 96.75 114 THR A O 1
ATOM 897 N N . ILE A 1 115 ? 6.538 9.547 -7.920 1.00 96.94 115 ILE A N 1
ATOM 898 C CA . ILE A 1 115 ? 6.862 10.338 -9.113 1.00 96.94 115 ILE A CA 1
ATOM 899 C C . ILE A 1 115 ? 8.042 9.713 -9.854 1.00 96.94 115 ILE A C 1
ATOM 901 O O . ILE A 1 115 ? 7.958 9.498 -11.060 1.00 96.94 115 ILE A O 1
ATOM 905 N N . PHE A 1 116 ? 9.116 9.370 -9.141 1.00 96.44 116 PHE A N 1
ATOM 906 C CA . PHE A 1 116 ? 10.293 8.742 -9.738 1.00 96.44 116 PHE A CA 1
ATOM 907 C C . PHE A 1 116 ? 9.952 7.392 -10.363 1.00 96.44 116 PHE A C 1
ATOM 909 O O . PHE A 1 116 ? 10.392 7.118 -11.476 1.00 96.44 116 PHE A O 1
ATOM 916 N N . PHE A 1 117 ? 9.094 6.597 -9.714 1.00 97.25 117 PHE A N 1
ATOM 917 C CA . PHE A 1 117 ? 8.572 5.368 -10.302 1.00 97.25 117 PHE A CA 1
ATOM 918 C C . PHE A 1 117 ? 7.815 5.626 -11.608 1.00 97.25 117 PHE A C 1
ATOM 920 O O . PHE A 1 117 ? 8.132 5.001 -12.616 1.00 97.25 117 PHE A O 1
ATOM 927 N N . ILE A 1 118 ? 6.862 6.567 -11.615 1.00 96.44 118 ILE A N 1
ATOM 928 C CA . ILE A 1 118 ? 6.061 6.910 -12.802 1.00 96.44 118 ILE A CA 1
ATOM 929 C C . ILE A 1 118 ? 6.956 7.392 -13.948 1.00 96.44 118 ILE A C 1
ATOM 931 O O . ILE A 1 118 ? 6.790 6.950 -15.083 1.00 96.44 118 ILE A O 1
ATOM 935 N N . VAL A 1 119 ? 7.922 8.268 -13.663 1.00 95.69 119 VAL A N 1
ATOM 936 C CA . VAL A 1 119 ? 8.851 8.771 -14.681 1.00 95.69 119 VAL A CA 1
ATOM 937 C C . VAL A 1 119 ? 9.746 7.649 -15.199 1.00 95.69 119 VAL A C 1
ATOM 939 O O . VAL A 1 119 ? 9.885 7.513 -16.409 1.00 95.69 119 VAL A O 1
ATOM 942 N N . MET A 1 120 ? 10.301 6.807 -14.322 1.00 95.25 120 MET A N 1
ATOM 943 C CA . MET A 1 120 ? 11.142 5.667 -14.704 1.00 95.25 120 MET A CA 1
ATOM 944 C C . MET A 1 120 ? 10.410 4.720 -15.661 1.00 95.25 120 MET A C 1
ATOM 946 O O . MET A 1 120 ? 10.946 4.369 -16.715 1.00 95.25 120 MET A O 1
ATOM 950 N N . VAL A 1 121 ? 9.185 4.308 -15.320 1.00 96.06 121 VAL A N 1
ATOM 951 C CA . VAL A 1 121 ? 8.415 3.394 -16.175 1.00 96.06 121 VAL A CA 1
ATOM 952 C C . VAL A 1 121 ? 7.930 4.095 -17.440 1.00 96.06 121 VAL A C 1
ATOM 954 O O . VAL A 1 121 ? 7.989 3.499 -18.509 1.00 96.06 121 VAL A O 1
ATOM 957 N N . GLY A 1 122 ? 7.537 5.371 -17.363 1.00 95.25 122 GLY A N 1
ATOM 958 C CA . GLY A 1 122 ? 7.123 6.166 -18.521 1.00 95.25 122 GLY A CA 1
ATOM 959 C C . GLY A 1 122 ? 8.244 6.331 -19.547 1.00 95.25 122 GLY A C 1
ATOM 960 O O . GLY A 1 122 ? 8.035 6.090 -20.732 1.00 95.25 122 GLY A O 1
ATOM 961 N N . VAL A 1 123 ? 9.453 6.647 -19.079 1.00 92.94 123 VAL A N 1
ATOM 962 C CA . VAL A 1 123 ? 10.690 6.671 -19.872 1.00 92.94 123 VAL A CA 1
ATOM 963 C C . VAL A 1 123 ? 10.934 5.304 -20.512 1.00 92.94 123 VAL A C 1
ATOM 965 O O . VAL A 1 123 ? 11.089 5.206 -21.726 1.00 92.94 123 VAL A O 1
ATOM 968 N N . SER A 1 124 ? 10.884 4.229 -19.728 1.00 93.88 124 SER A N 1
ATOM 969 C CA . SER A 1 124 ? 11.149 2.875 -20.232 1.00 93.88 124 SER A CA 1
ATOM 970 C C . SER A 1 124 ? 10.142 2.427 -21.294 1.00 93.88 124 SER A C 1
ATOM 972 O O . SER A 1 124 ? 10.524 1.841 -22.305 1.00 93.88 124 SER A O 1
ATOM 974 N N . LEU A 1 125 ? 8.858 2.740 -21.100 1.00 94.19 125 LEU A N 1
ATOM 975 C CA . LEU A 1 125 ? 7.795 2.472 -22.068 1.00 94.19 125 LEU A CA 1
ATOM 976 C C . LEU A 1 125 ? 7.945 3.319 -23.332 1.00 94.19 125 LEU A C 1
ATOM 978 O O . LEU A 1 125 ? 7.767 2.800 -24.431 1.00 94.19 125 LEU A O 1
ATOM 982 N N . TRP A 1 126 ? 8.299 4.598 -23.193 1.00 91.56 126 TRP A N 1
ATOM 983 C CA . TRP A 1 126 ? 8.560 5.475 -24.332 1.00 91.56 126 TRP A CA 1
ATOM 984 C C . TRP A 1 126 ? 9.699 4.918 -25.192 1.00 91.56 126 TRP A C 1
ATOM 986 O O . TRP A 1 126 ? 9.514 4.721 -26.394 1.00 91.56 126 TRP A O 1
ATOM 996 N N . TRP A 1 127 ? 10.829 4.545 -24.581 1.00 90.19 127 TRP A N 1
ATOM 997 C CA . TRP A 1 127 ? 11.924 3.897 -25.306 1.00 90.19 127 TRP A CA 1
ATOM 998 C C . TRP A 1 127 ? 11.483 2.579 -25.944 1.00 90.19 127 TRP A C 1
ATOM 1000 O O . TRP A 1 127 ? 11.760 2.370 -27.120 1.00 90.19 127 TRP A O 1
ATOM 1010 N N . LEU A 1 128 ? 10.745 1.724 -25.230 1.00 90.25 128 LEU A N 1
ATOM 1011 C CA . LEU A 1 128 ? 10.263 0.451 -25.771 1.00 90.25 128 LEU A CA 1
ATOM 1012 C C . LEU A 1 128 ? 9.383 0.640 -27.012 1.00 90.25 128 LEU A C 1
ATOM 1014 O O . LEU A 1 128 ? 9.613 -0.018 -28.023 1.00 90.25 128 LEU A O 1
ATOM 1018 N N . ILE A 1 129 ? 8.409 1.551 -26.962 1.00 89.44 129 ILE A N 1
ATOM 1019 C CA . ILE A 1 129 ? 7.453 1.775 -28.053 1.00 89.44 12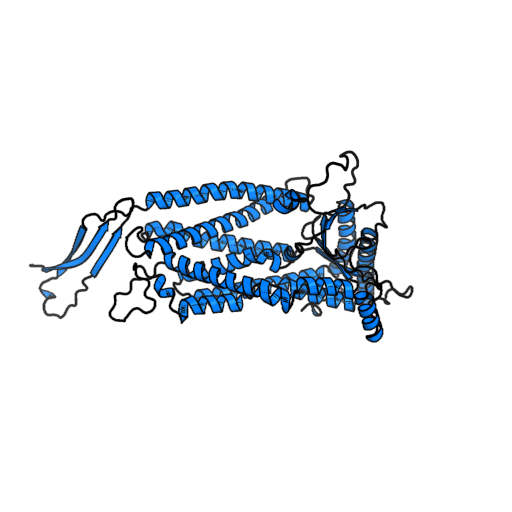9 ILE A CA 1
ATOM 1020 C C . ILE A 1 129 ? 8.145 2.388 -29.273 1.00 89.44 129 ILE A C 1
ATOM 1022 O O . ILE A 1 129 ? 7.960 1.911 -30.392 1.00 89.44 129 ILE A O 1
ATOM 1026 N N . PHE A 1 130 ? 8.936 3.446 -29.077 1.00 87.25 130 PHE A N 1
ATOM 1027 C CA . PHE A 1 130 ? 9.516 4.196 -30.192 1.00 87.25 130 PHE A CA 1
ATOM 1028 C C . PHE A 1 130 ? 10.750 3.526 -30.798 1.00 87.25 130 PHE A C 1
ATOM 1030 O O . PHE A 1 130 ? 10.953 3.643 -32.005 1.00 87.25 130 PHE A O 1
ATOM 1037 N N . PHE A 1 131 ? 11.539 2.793 -30.006 1.00 85.94 131 PHE A N 1
ATOM 1038 C CA . PHE A 1 131 ? 12.674 2.023 -30.520 1.00 85.94 131 PHE A CA 1
ATOM 1039 C C . PHE A 1 131 ? 12.224 0.791 -31.318 1.00 85.94 131 PHE A C 1
ATOM 1041 O O . PHE A 1 131 ? 12.820 0.468 -32.342 1.00 85.94 131 PHE A O 1
ATOM 1048 N N . LYS A 1 132 ? 11.156 0.106 -30.881 1.00 85.81 132 LYS A N 1
ATOM 1049 C CA . LYS A 1 132 ? 10.643 -1.113 -31.539 1.00 85.81 132 LYS A CA 1
ATOM 1050 C C . LYS A 1 132 ? 9.637 -0.848 -32.654 1.00 85.81 132 LYS A C 1
ATOM 1052 O O . LYS A 1 132 ? 9.099 -1.790 -33.236 1.00 85.81 132 LYS A O 1
ATOM 1057 N N . ARG A 1 133 ? 9.347 0.41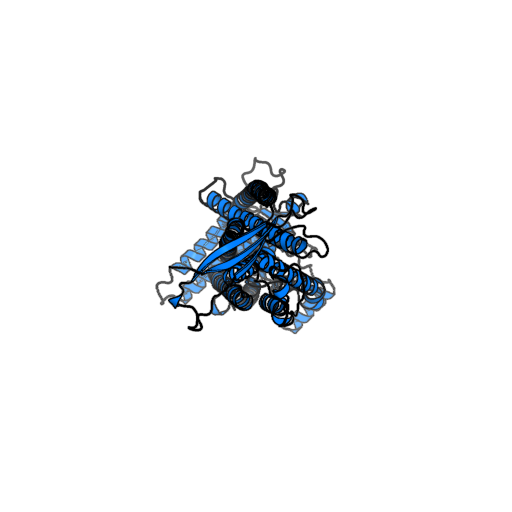7 -32.959 1.00 81.56 133 ARG A N 1
ATOM 1058 C CA . ARG A 1 133 ? 8.397 0.778 -34.010 1.00 81.56 133 ARG A CA 1
ATOM 1059 C C . ARG A 1 133 ? 8.934 0.353 -35.391 1.00 81.56 133 ARG A C 1
ATOM 1061 O O . ARG A 1 133 ? 10.006 0.812 -35.784 1.00 81.56 133 ARG A O 1
ATOM 1068 N N . PRO A 1 134 ? 8.192 -0.453 -36.172 1.00 67.38 134 PRO A N 1
ATOM 1069 C CA . PRO A 1 134 ? 8.616 -0.837 -37.515 1.00 67.38 134 PRO A CA 1
ATOM 1070 C C . PRO A 1 134 ? 8.493 0.336 -38.505 1.00 67.38 134 PRO A C 1
ATOM 1072 O O . PRO A 1 134 ? 7.532 1.103 -38.456 1.00 67.38 134 PRO A O 1
ATOM 1075 N N . GLY A 1 135 ? 9.450 0.451 -39.432 1.00 66.94 135 GLY A N 1
ATOM 1076 C CA . GLY A 1 135 ? 9.363 1.331 -40.610 1.00 66.94 135 GLY A CA 1
ATOM 1077 C C . GLY A 1 135 ? 10.058 2.697 -40.519 1.00 66.94 135 GLY A C 1
ATOM 1078 O O . GLY A 1 135 ? 10.229 3.336 -41.551 1.00 66.94 135 GLY A O 1
ATOM 1079 N N . SER A 1 136 ? 10.513 3.141 -39.342 1.00 64.31 136 SER A N 1
ATOM 1080 C CA . SER A 1 136 ? 11.318 4.369 -39.204 1.00 64.31 136 SER A CA 1
ATOM 1081 C C . SER A 1 136 ? 12.150 4.356 -37.922 1.00 64.31 136 SER A C 1
ATOM 1083 O O . SER A 1 136 ? 11.594 4.140 -36.844 1.00 64.31 136 SER A O 1
ATOM 1085 N N . ALA A 1 137 ? 13.448 4.651 -38.014 1.00 67.31 137 ALA A N 1
ATOM 1086 C CA . ALA A 1 137 ? 14.306 4.822 -36.843 1.00 67.31 137 ALA A CA 1
ATOM 1087 C C . ALA A 1 137 ? 14.012 6.181 -36.182 1.00 67.31 137 ALA A C 1
ATOM 1089 O O . ALA A 1 137 ? 14.587 7.198 -36.551 1.00 67.31 137 ALA A O 1
ATOM 1090 N N . PHE A 1 138 ? 13.068 6.210 -35.238 1.00 74.00 138 PHE A N 1
ATOM 1091 C CA . PHE A 1 138 ? 12.697 7.443 -34.533 1.00 74.00 138 PHE A CA 1
ATOM 1092 C C . PHE A 1 138 ? 13.626 7.746 -33.351 1.00 74.00 138 PHE A C 1
ATOM 1094 O O . PHE A 1 138 ? 13.909 8.906 -33.066 1.00 74.00 138 PHE A O 1
ATOM 1101 N N . LEU A 1 139 ? 14.090 6.703 -32.658 1.00 81.06 139 LEU A N 1
ATOM 1102 C CA . LEU A 1 139 ? 14.836 6.816 -31.411 1.00 81.06 139 LEU A CA 1
ATOM 1103 C C . LEU A 1 139 ? 15.938 5.761 -31.349 1.00 81.06 139 LEU A C 1
ATOM 1105 O O . LEU A 1 139 ? 15.721 4.615 -31.739 1.00 81.06 139 LEU A O 1
ATOM 1109 N N . VAL A 1 140 ? 17.100 6.144 -30.825 1.00 83.44 140 VAL A N 1
ATOM 1110 C CA . VAL A 1 140 ? 18.236 5.247 -30.579 1.00 83.44 140 VAL A CA 1
ATOM 1111 C C . VAL A 1 140 ? 18.352 4.952 -29.080 1.00 83.44 140 VAL A C 1
ATOM 1113 O O . VAL A 1 140 ? 17.938 5.749 -28.232 1.00 83.44 140 VAL A O 1
ATOM 1116 N N . ILE A 1 141 ? 18.901 3.785 -28.745 1.00 82.69 141 ILE A N 1
ATOM 1117 C CA . ILE A 1 141 ? 19.196 3.397 -27.364 1.00 82.69 141 ILE A CA 1
ATOM 1118 C C . ILE A 1 141 ? 20.257 4.347 -26.770 1.00 82.69 141 ILE A C 1
ATOM 1120 O O . ILE A 1 141 ? 21.245 4.637 -27.446 1.00 82.69 141 ILE A O 1
ATOM 1124 N N . PRO A 1 142 ? 20.104 4.825 -25.520 1.00 82.25 142 PRO A N 1
ATOM 1125 C CA . PRO A 1 142 ? 21.078 5.723 -24.907 1.00 82.25 142 PRO A CA 1
ATOM 1126 C C . PRO A 1 142 ? 22.413 5.024 -24.654 1.00 82.25 142 PRO A C 1
ATOM 1128 O O . PRO A 1 142 ? 22.442 3.845 -24.288 1.00 82.25 142 PRO A O 1
ATOM 1131 N N . THR A 1 143 ? 23.511 5.769 -24.774 1.00 76.81 143 THR A N 1
ATOM 1132 C CA . THR A 1 143 ? 24.860 5.270 -24.455 1.00 76.81 143 THR A CA 1
ATOM 1133 C C . THR A 1 143 ? 25.028 5.029 -22.952 1.00 76.81 143 THR A C 1
ATOM 1135 O O . THR A 1 143 ? 24.284 5.581 -22.139 1.00 76.81 143 THR A O 1
ATOM 1138 N N . SER A 1 144 ? 26.037 4.252 -22.547 1.00 76.38 144 SER A N 1
ATOM 1139 C CA . SER A 1 144 ? 26.289 3.920 -21.132 1.00 76.38 144 SER A CA 1
ATOM 1140 C C . SER A 1 144 ? 26.412 5.155 -20.228 1.00 76.38 144 SER A C 1
ATOM 1142 O O . SER A 1 144 ? 25.949 5.141 -19.090 1.00 76.38 144 SER A O 1
ATOM 1144 N N . ILE A 1 145 ? 26.963 6.260 -20.744 1.00 73.88 145 ILE A N 1
ATOM 1145 C CA . ILE A 1 145 ? 27.070 7.530 -20.008 1.00 73.88 145 ILE A CA 1
ATOM 1146 C C . ILE A 1 145 ? 25.673 8.106 -19.741 1.00 73.88 145 ILE A C 1
ATOM 1148 O O . ILE A 1 145 ? 25.352 8.448 -18.604 1.00 73.88 145 ILE A O 1
ATOM 1152 N N . GLN A 1 146 ? 24.818 8.143 -20.765 1.00 75.94 146 GLN A N 1
ATOM 1153 C CA . GLN A 1 146 ? 23.450 8.660 -20.672 1.00 75.94 146 GLN A CA 1
ATOM 1154 C C . GLN A 1 146 ? 22.542 7.761 -19.815 1.00 75.94 146 GLN A C 1
ATOM 1156 O O . GLN A 1 146 ? 21.630 8.254 -19.153 1.00 75.94 146 GLN A O 1
ATOM 1161 N N . GLN A 1 147 ? 22.821 6.455 -19.755 1.00 84.19 147 GLN A N 1
ATOM 1162 C CA . GLN A 1 147 ? 22.107 5.512 -18.888 1.00 84.19 147 GLN A CA 1
ATOM 1163 C C . GLN A 1 147 ? 22.394 5.724 -17.393 1.00 84.19 147 GLN A C 1
ATOM 1165 O O . GLN A 1 147 ? 21.582 5.318 -16.565 1.00 84.19 147 GLN A O 1
ATOM 1170 N N . THR A 1 148 ? 23.485 6.403 -17.019 1.00 86.94 148 THR A N 1
ATOM 1171 C CA . THR A 1 148 ? 23.834 6.643 -15.604 1.00 86.94 148 THR A CA 1
ATOM 1172 C C . THR A 1 148 ? 22.704 7.341 -14.845 1.00 86.94 148 THR A C 1
ATOM 1174 O O . THR A 1 148 ? 22.350 6.928 -13.741 1.00 86.94 148 THR A O 1
ATOM 1177 N N . SER A 1 149 ? 22.081 8.361 -15.446 1.00 86.69 149 SER A N 1
ATOM 1178 C CA . SER A 1 149 ? 20.948 9.068 -14.833 1.00 86.69 149 SER A CA 1
ATOM 1179 C C . SER A 1 149 ? 19.742 8.152 -14.615 1.00 86.69 149 SER A C 1
ATOM 1181 O O . SER A 1 149 ? 19.079 8.242 -13.583 1.00 86.69 149 SER A O 1
ATOM 1183 N N . PHE A 1 150 ? 19.488 7.236 -15.553 1.00 91.00 150 PHE A N 1
ATOM 1184 C CA . PHE A 1 150 ? 18.424 6.245 -15.425 1.00 91.00 150 PHE A CA 1
ATOM 1185 C C . PHE A 1 150 ? 18.738 5.230 -14.318 1.00 91.00 150 PHE A C 1
ATOM 1187 O O . PHE A 1 150 ? 17.886 4.978 -13.472 1.00 91.00 150 PHE A O 1
ATOM 1194 N N . THR A 1 151 ? 19.975 4.728 -14.239 1.00 93.06 151 THR A N 1
ATOM 1195 C CA . THR A 1 151 ? 20.428 3.847 -13.148 1.00 93.06 151 THR A CA 1
ATOM 1196 C C . THR A 1 151 ? 20.189 4.478 -11.776 1.00 93.06 151 THR A C 1
ATOM 1198 O O . THR A 1 151 ? 19.638 3.831 -10.886 1.00 93.06 151 THR A O 1
ATOM 1201 N N . VAL A 1 152 ? 20.550 5.756 -11.600 1.00 93.06 152 VAL A N 1
ATOM 1202 C CA . VAL A 1 152 ? 20.302 6.486 -10.345 1.00 93.06 152 VAL A CA 1
ATOM 1203 C C . VAL A 1 152 ? 18.804 6.549 -10.036 1.00 93.06 152 VAL A C 1
ATOM 1205 O O . VAL A 1 152 ? 18.409 6.318 -8.894 1.00 93.06 152 VAL A O 1
ATOM 1208 N N . LEU A 1 153 ? 17.960 6.796 -11.041 1.00 93.38 153 LEU A N 1
ATOM 1209 C CA . LEU A 1 153 ? 16.507 6.830 -10.873 1.00 93.38 153 LEU A CA 1
ATOM 1210 C C . LEU A 1 153 ? 15.944 5.477 -10.404 1.00 93.38 153 LEU A C 1
ATOM 1212 O O . LEU A 1 153 ? 15.117 5.460 -9.489 1.00 93.38 153 LEU A O 1
ATOM 1216 N N . VAL A 1 154 ? 16.417 4.353 -10.960 1.00 95.94 154 VAL A N 1
ATOM 1217 C CA . VAL A 1 154 ? 16.022 2.996 -10.526 1.00 95.94 154 VAL A CA 1
ATOM 1218 C C . VAL A 1 154 ? 16.391 2.770 -9.055 1.00 95.94 154 VAL A C 1
ATOM 1220 O O . VAL A 1 154 ? 15.537 2.387 -8.251 1.00 95.94 154 VAL A O 1
ATOM 1223 N N . VAL A 1 155 ? 17.644 3.058 -8.682 1.00 97.19 155 VAL A N 1
ATOM 1224 C CA . VAL A 1 155 ? 18.162 2.851 -7.316 1.00 97.19 155 VAL A CA 1
ATOM 1225 C C . VAL A 1 155 ? 17.399 3.701 -6.302 1.00 97.19 155 VAL A C 1
ATOM 1227 O O . VAL A 1 155 ? 16.907 3.185 -5.298 1.00 97.19 155 VAL A O 1
ATOM 1230 N N . VAL A 1 156 ? 17.263 5.004 -6.565 1.00 96.88 156 VAL A N 1
ATOM 1231 C CA . VAL A 1 156 ? 16.595 5.927 -5.640 1.00 96.88 156 VAL A CA 1
ATOM 1232 C C . VAL A 1 156 ? 15.112 5.581 -5.506 1.00 96.88 156 VAL A C 1
ATOM 1234 O O . VAL A 1 156 ? 14.589 5.598 -4.393 1.00 96.88 156 VAL A O 1
ATOM 1237 N N . THR A 1 157 ? 14.439 5.189 -6.594 1.00 97.19 157 THR A N 1
ATOM 1238 C CA . THR A 1 157 ? 13.035 4.754 -6.526 1.00 97.19 157 THR A CA 1
ATOM 1239 C C . THR A 1 157 ? 12.863 3.550 -5.606 1.00 97.19 157 THR A C 1
ATOM 1241 O O . THR A 1 157 ? 11.981 3.563 -4.746 1.00 97.19 157 THR A O 1
ATOM 1244 N N . PHE A 1 158 ? 13.709 2.526 -5.750 1.00 97.81 158 PHE A N 1
ATOM 1245 C CA . PHE A 1 158 ? 13.649 1.329 -4.912 1.00 97.81 158 PHE A CA 1
ATOM 1246 C C . PHE A 1 158 ? 13.853 1.656 -3.424 1.00 97.81 158 PHE A C 1
ATOM 1248 O O . PHE A 1 158 ? 13.082 1.191 -2.578 1.00 97.81 158 PHE A O 1
ATOM 1255 N N . ILE A 1 159 ? 14.838 2.501 -3.099 1.00 98.00 159 ILE A N 1
ATOM 1256 C CA . ILE A 1 159 ? 15.120 2.912 -1.716 1.00 98.00 159 ILE A CA 1
ATOM 1257 C C . ILE A 1 159 ? 13.937 3.689 -1.131 1.00 98.00 159 ILE A C 1
ATOM 1259 O O . ILE A 1 159 ? 13.433 3.329 -0.065 1.00 98.00 159 ILE A O 1
ATOM 1263 N N . LEU A 1 160 ? 13.452 4.721 -1.831 1.00 97.69 160 LEU A N 1
ATOM 1264 C CA . LEU A 1 160 ? 12.334 5.541 -1.356 1.00 97.69 160 LEU A CA 1
ATOM 1265 C C . LEU A 1 160 ? 11.067 4.701 -1.163 1.00 97.69 160 LEU A C 1
ATOM 1267 O O . LEU A 1 160 ? 10.375 4.859 -0.159 1.00 97.69 160 LEU A O 1
ATOM 1271 N N . LYS A 1 161 ? 10.785 3.761 -2.074 1.00 97.38 161 LYS A N 1
ATOM 1272 C CA . LYS A 1 161 ? 9.629 2.865 -1.948 1.00 97.38 161 LYS A CA 1
ATOM 1273 C C . LYS A 1 161 ? 9.766 1.830 -0.845 1.00 97.38 161 LYS A C 1
ATOM 1275 O O . LYS A 1 161 ? 8.771 1.514 -0.202 1.00 97.38 161 LYS A O 1
ATOM 1280 N N . SER A 1 162 ? 10.975 1.366 -0.558 1.00 96.88 162 SER A N 1
ATOM 1281 C CA . SER A 1 162 ? 11.210 0.487 0.590 1.00 96.88 162 SER A CA 1
ATOM 1282 C C . SER A 1 162 ? 10.997 1.222 1.920 1.00 96.88 162 SER A C 1
ATOM 1284 O O . SER A 1 162 ? 10.376 0.676 2.832 1.00 96.88 162 SER A O 1
ATOM 1286 N N . LEU A 1 163 ? 11.428 2.486 2.016 1.00 96.81 163 LEU A N 1
ATOM 1287 C CA . LEU A 1 163 ? 11.166 3.338 3.183 1.00 96.81 163 LEU A CA 1
ATOM 1288 C C . LEU A 1 163 ? 9.671 3.654 3.357 1.00 96.81 163 LEU A C 1
ATOM 1290 O O . LEU A 1 163 ? 9.174 3.659 4.482 1.00 96.81 163 LEU A O 1
ATOM 1294 N N . ASP A 1 164 ? 8.951 3.877 2.256 1.00 96.31 164 ASP A N 1
ATOM 1295 C CA . ASP A 1 164 ? 7.498 4.094 2.236 1.00 96.31 164 ASP A CA 1
ATOM 1296 C C . ASP A 1 164 ? 6.730 2.877 2.788 1.00 96.31 164 ASP A C 1
ATOM 1298 O O . ASP A 1 164 ? 5.921 3.008 3.708 1.00 96.31 164 ASP A O 1
ATOM 1302 N N . ILE A 1 165 ? 7.046 1.659 2.326 1.00 96.12 165 ILE A N 1
ATOM 1303 C CA . ILE A 1 165 ? 6.424 0.435 2.862 1.00 96.12 165 ILE A CA 1
ATOM 1304 C C . ILE A 1 165 ? 6.750 0.231 4.341 1.00 96.12 165 ILE A C 1
ATOM 1306 O O . ILE A 1 165 ? 5.858 -0.109 5.122 1.00 96.12 165 ILE A O 1
ATOM 1310 N N . LEU A 1 166 ? 7.993 0.486 4.757 1.00 95.62 166 LEU A N 1
ATOM 1311 C CA . LEU A 1 166 ? 8.366 0.418 6.169 1.00 95.62 166 LEU A CA 1
ATOM 1312 C C . LEU A 1 166 ? 7.530 1.393 7.013 1.00 95.62 166 LEU A C 1
ATOM 1314 O O . LEU A 1 166 ? 7.017 1.017 8.068 1.00 95.62 166 LEU A O 1
ATOM 1318 N N . HIS A 1 167 ? 7.338 2.627 6.538 1.00 94.75 167 HIS A N 1
ATOM 1319 C CA . HIS A 1 167 ? 6.488 3.616 7.203 1.00 94.75 167 HIS A CA 1
ATOM 1320 C C . HIS A 1 167 ? 5.032 3.157 7.316 1.00 94.75 167 HIS A C 1
ATOM 1322 O O . HIS A 1 167 ? 4.440 3.300 8.389 1.00 94.75 167 HIS A O 1
ATOM 1328 N N . ILE A 1 168 ? 4.472 2.565 6.257 1.00 94.38 168 ILE A N 1
ATOM 1329 C CA . ILE A 1 168 ? 3.112 2.008 6.261 1.00 94.38 168 ILE A CA 1
ATOM 1330 C C . ILE A 1 168 ? 2.992 0.886 7.300 1.00 94.38 168 ILE A C 1
ATOM 1332 O O . ILE A 1 168 ? 2.075 0.923 8.124 1.00 94.38 168 ILE A O 1
ATOM 1336 N N . ILE A 1 169 ? 3.931 -0.067 7.322 1.00 95.25 169 ILE A N 1
ATOM 1337 C CA . ILE A 1 169 ? 3.937 -1.180 8.285 1.00 95.25 169 ILE A CA 1
ATOM 1338 C C . ILE A 1 169 ? 4.025 -0.651 9.719 1.00 95.25 169 ILE A C 1
ATOM 1340 O O . ILE A 1 169 ? 3.240 -1.070 10.572 1.00 95.25 169 ILE A O 1
ATOM 1344 N N . ILE A 1 170 ? 4.929 0.297 9.990 1.00 93.50 170 ILE A N 1
ATOM 1345 C CA . ILE A 1 170 ? 5.075 0.913 11.317 1.00 93.50 170 ILE A CA 1
ATOM 1346 C C . ILE A 1 170 ? 3.784 1.627 11.718 1.00 93.50 170 ILE A C 1
ATOM 1348 O O . ILE A 1 170 ? 3.335 1.483 12.853 1.00 93.50 170 ILE A O 1
ATOM 1352 N N . ARG A 1 171 ? 3.164 2.391 10.812 1.00 92.25 171 ARG A N 1
ATOM 1353 C CA . ARG A 1 171 ? 1.920 3.110 11.111 1.00 92.25 171 ARG A CA 1
ATOM 1354 C C . ARG A 1 171 ? 0.789 2.139 11.439 1.00 92.25 171 ARG A C 1
ATOM 1356 O O . ARG A 1 171 ? 0.124 2.322 12.450 1.00 92.25 171 ARG A O 1
ATOM 1363 N N . GLN A 1 172 ? 0.592 1.108 10.621 1.00 92.19 172 GLN A N 1
ATOM 1364 C CA . GLN A 1 172 ? -0.476 0.129 10.832 1.00 92.19 172 GLN A CA 1
ATOM 1365 C C . GLN A 1 172 ? -0.266 -0.733 12.079 1.00 92.19 172 GLN A C 1
ATOM 1367 O O . GLN A 1 172 ? -1.228 -1.110 12.741 1.00 92.19 172 GLN A O 1
ATOM 1372 N N . SER A 1 173 ? 0.989 -1.005 12.433 1.00 91.12 173 SER A N 1
ATOM 1373 C CA . SER A 1 173 ? 1.325 -1.793 13.623 1.00 91.12 173 SER A CA 1
ATOM 1374 C C . SER A 1 173 ? 1.240 -0.996 14.928 1.00 91.12 173 SER A C 1
ATOM 1376 O O . SER A 1 173 ? 1.399 -1.578 15.990 1.00 91.12 173 SER A O 1
ATOM 1378 N N . ASN A 1 174 ? 1.000 0.318 14.872 1.00 91.19 174 ASN A N 1
ATOM 1379 C CA . ASN A 1 174 ? 0.858 1.187 16.048 1.00 91.19 174 ASN A CA 1
ATOM 1380 C C . ASN A 1 174 ? -0.561 1.761 16.196 1.00 91.19 174 ASN A C 1
ATOM 1382 O O . ASN A 1 174 ? -0.756 2.754 16.892 1.00 91.19 174 ASN A O 1
ATOM 1386 N N . ILE A 1 175 ? -1.542 1.158 15.524 1.00 92.12 175 ILE A N 1
ATOM 1387 C CA . ILE A 1 175 ? -2.949 1.555 15.615 1.00 92.12 175 ILE A CA 1
ATOM 1388 C C . ILE A 1 175 ? -3.496 1.209 17.006 1.00 92.12 175 ILE A C 1
ATOM 1390 O O . ILE A 1 175 ? -3.255 0.117 17.522 1.00 92.12 175 ILE A O 1
ATOM 1394 N N . ASP A 1 176 ? -4.273 2.108 17.601 1.00 91.19 176 ASP A N 1
ATOM 1395 C CA . ASP A 1 176 ? -5.040 1.797 18.804 1.00 91.19 176 ASP A CA 1
ATOM 1396 C C . ASP A 1 176 ? -6.338 1.100 18.386 1.00 91.19 176 ASP A C 1
ATOM 1398 O O . ASP A 1 176 ? -7.150 1.682 17.673 1.00 91.19 176 ASP A O 1
ATOM 1402 N N . ILE A 1 177 ? -6.537 -0.143 18.813 1.00 92.38 177 ILE A N 1
ATOM 1403 C CA . ILE A 1 177 ? -7.759 -0.908 18.550 1.00 92.38 177 ILE A CA 1
ATOM 1404 C C . ILE A 1 177 ? -8.351 -1.402 19.863 1.00 92.38 177 ILE A C 1
ATOM 1406 O O . ILE A 1 177 ? -7.624 -1.874 20.739 1.00 92.38 177 ILE A O 1
ATOM 1410 N N . PHE A 1 178 ? -9.669 -1.293 19.977 1.00 92.94 178 PHE A N 1
ATOM 1411 C CA . PHE A 1 178 ? -10.446 -1.792 21.097 1.00 92.94 178 PHE A CA 1
ATOM 1412 C C . PHE A 1 178 ? -11.702 -2.506 20.588 1.00 92.94 178 PHE A C 1
ATOM 1414 O O . PHE A 1 178 ? -12.412 -1.988 19.723 1.00 92.94 178 PHE A O 1
ATOM 1421 N N . PHE A 1 179 ? -11.966 -3.693 21.130 1.00 94.12 179 PHE A N 1
ATOM 1422 C CA . PHE A 1 179 ? -13.191 -4.445 20.878 1.00 94.12 179 PHE A CA 1
ATOM 1423 C C . PHE A 1 179 ? -14.180 -4.136 21.995 1.00 94.12 179 PHE A C 1
ATOM 1425 O O . PHE A 1 179 ? -13.871 -4.325 23.165 1.00 94.12 179 PHE A O 1
ATOM 1432 N N . MET A 1 180 ? -15.338 -3.610 21.623 1.00 93.31 180 MET A N 1
ATOM 1433 C CA . MET A 1 180 ? -16.385 -3.184 22.537 1.00 93.31 180 MET A CA 1
ATOM 1434 C C . MET A 1 180 ? -17.493 -4.233 22.546 1.00 93.31 180 MET A C 1
ATOM 1436 O O . MET A 1 180 ? -18.126 -4.462 21.516 1.00 93.31 180 MET A O 1
ATOM 1440 N N . ASP A 1 181 ? -17.719 -4.856 23.696 1.00 91.69 181 ASP A N 1
ATOM 1441 C CA . ASP A 1 181 ? -18.752 -5.876 23.877 1.00 91.69 181 ASP A CA 1
ATOM 1442 C C . ASP A 1 181 ? -20.034 -5.221 24.393 1.00 91.69 181 ASP A C 1
ATOM 1444 O O . ASP A 1 181 ? -20.037 -4.547 25.430 1.00 91.69 181 ASP A O 1
ATOM 1448 N N . TRP A 1 182 ? -21.119 -5.400 23.646 1.00 90.88 182 TRP A N 1
ATOM 1449 C CA . TRP A 1 182 ? -22.431 -4.856 23.982 1.00 90.88 182 TRP A CA 1
ATOM 1450 C C . TRP A 1 182 ? -23.239 -5.763 24.917 1.00 90.88 182 TRP A C 1
ATOM 1452 O O . TRP A 1 182 ? -24.290 -5.340 25.411 1.00 90.88 182 TRP A O 1
ATOM 1462 N N . GLU A 1 183 ? -22.790 -6.998 25.153 1.00 87.12 183 GLU A N 1
ATOM 1463 C CA . GLU A 1 183 ? -23.500 -7.945 26.003 1.00 87.12 183 GLU A CA 1
ATOM 1464 C C . GLU A 1 183 ? -23.367 -7.573 27.482 1.00 87.12 183 GLU A C 1
ATOM 1466 O O . GLU A 1 183 ? -22.300 -7.217 27.986 1.00 87.12 183 GLU A O 1
ATOM 1471 N N . LYS A 1 184 ? -24.499 -7.621 28.187 1.00 81.94 184 LYS A N 1
ATOM 1472 C CA . LYS A 1 184 ? -24.577 -7.302 29.613 1.00 81.94 184 LYS A CA 1
ATOM 1473 C C . LYS A 1 184 ? -24.605 -8.596 30.424 1.00 81.94 184 LYS A C 1
ATOM 1475 O O . LYS A 1 184 ? -25.239 -9.556 29.984 1.00 81.94 184 LYS A O 1
ATOM 1480 N N . PRO A 1 185 ? -23.976 -8.628 31.610 1.00 78.88 185 PRO A N 1
ATOM 1481 C CA . PRO A 1 185 ? -24.066 -9.789 32.485 1.00 78.88 185 PRO A CA 1
ATOM 1482 C C . PRO A 1 185 ? -25.529 -10.020 32.892 1.00 78.88 185 PRO A C 1
ATOM 1484 O O . PRO A 1 185 ? -26.280 -9.066 33.116 1.00 78.88 185 PRO A O 1
ATOM 1487 N N . LYS A 1 186 ? -25.948 -11.291 32.933 1.00 73.38 186 LYS A N 1
ATOM 1488 C CA . LYS A 1 186 ? -27.327 -11.682 33.277 1.00 73.38 186 LYS A CA 1
ATOM 1489 C C . LYS A 1 186 ? -27.591 -11.575 34.781 1.00 73.38 186 LYS A C 1
ATOM 1491 O O . LYS A 1 186 ? -28.720 -11.299 35.178 1.00 73.38 186 LYS A O 1
ATOM 1496 N N . SER A 1 187 ? -26.560 -11.765 35.600 1.00 70.25 187 SER A N 1
ATOM 1497 C CA . SER A 1 187 ? -26.571 -11.500 37.037 1.00 70.25 187 SER A CA 1
ATOM 1498 C C . SER A 1 187 ? -25.637 -10.333 37.392 1.00 70.25 187 SER A C 1
ATOM 1500 O O . SER A 1 187 ? -24.977 -9.758 36.528 1.00 70.25 187 SER A O 1
ATOM 1502 N N . ASN A 1 188 ? -25.568 -9.967 38.675 1.00 65.62 188 ASN A N 1
ATOM 1503 C CA . ASN A 1 188 ? -24.583 -8.989 39.152 1.00 65.62 188 ASN A CA 1
ATOM 1504 C C . ASN A 1 188 ? -23.140 -9.534 39.121 1.00 65.62 188 ASN A C 1
ATOM 1506 O O . ASN A 1 188 ? -22.209 -8.777 39.415 1.00 65.62 188 ASN A O 1
ATOM 1510 N N . ASP A 1 189 ? -22.939 -10.809 38.767 1.00 63.84 189 ASP A N 1
ATOM 1511 C CA . ASP A 1 189 ? -21.616 -11.409 38.734 1.00 63.84 189 ASP A CA 1
ATOM 1512 C C . ASP A 1 189 ? -20.793 -10.936 37.536 1.00 63.84 189 ASP A C 1
ATOM 1514 O O . ASP A 1 189 ? -21.215 -10.809 36.383 1.00 63.84 189 ASP A O 1
ATOM 1518 N N . ILE A 1 190 ? -19.533 -10.662 37.849 1.00 60.25 190 ILE A N 1
ATOM 1519 C CA . ILE A 1 190 ? -18.551 -10.045 36.962 1.00 60.25 190 ILE A CA 1
ATOM 1520 C C . ILE A 1 190 ? -18.044 -11.047 35.890 1.00 60.25 190 ILE A C 1
ATOM 1522 O O . ILE A 1 190 ? -17.314 -10.686 34.966 1.00 60.25 190 ILE A O 1
ATOM 1526 N N . THR A 1 191 ? -18.465 -12.305 35.949 1.00 64.62 191 THR A N 1
ATOM 1527 C CA . THR A 1 191 ? -17.960 -13.401 35.108 1.00 64.62 191 THR A CA 1
ATOM 1528 C C . THR A 1 191 ? -18.969 -13.928 34.090 1.00 64.62 191 THR A C 1
ATOM 1530 O O . THR A 1 191 ? -18.613 -14.782 33.288 1.00 64.62 191 THR A O 1
ATOM 1533 N N . ASP A 1 192 ? -20.202 -13.417 34.086 1.00 70.88 192 ASP A N 1
ATOM 1534 C CA . ASP A 1 192 ? -21.304 -14.009 33.310 1.00 70.88 192 ASP A CA 1
ATOM 1535 C C . ASP A 1 192 ? -21.256 -13.749 31.797 1.00 70.88 192 ASP A C 1
ATOM 1537 O O . ASP A 1 192 ? -22.015 -14.364 31.049 1.00 70.88 192 ASP A O 1
ATOM 1541 N N . VAL A 1 193 ? -20.392 -12.845 31.328 1.00 77.94 193 VAL A N 1
ATOM 1542 C CA . VAL A 1 193 ? -20.268 -12.539 29.896 1.00 77.94 193 VAL A CA 1
ATOM 1543 C C . VAL A 1 193 ? -19.123 -13.346 29.297 1.00 77.94 193 VAL A C 1
ATOM 1545 O O . VAL A 1 193 ? -17.970 -13.230 29.712 1.00 77.94 193 VAL A O 1
ATOM 1548 N N . SER A 1 194 ? -19.449 -14.153 28.291 1.00 82.06 194 SER A N 1
ATOM 1549 C CA . SER A 1 194 ? -18.481 -14.943 27.536 1.00 82.06 194 SER A CA 1
ATOM 1550 C C . SER A 1 194 ? -17.504 -14.052 26.767 1.00 82.06 194 SER A C 1
ATOM 1552 O O . SER A 1 194 ? -17.901 -13.152 26.025 1.00 82.06 194 SER A O 1
ATOM 1554 N N . VAL A 1 195 ? -16.213 -14.357 26.902 1.00 84.62 195 VAL A N 1
ATOM 1555 C CA . VAL A 1 195 ? -15.110 -13.660 26.217 1.00 84.62 195 VAL A CA 1
ATOM 1556 C C . VAL A 1 195 ? -14.872 -14.207 24.801 1.00 84.62 195 VAL A C 1
ATOM 1558 O O . VAL A 1 195 ? -14.229 -13.552 23.979 1.00 84.62 195 VAL A O 1
ATOM 1561 N N . TRP A 1 196 ? -15.402 -15.392 24.481 1.00 87.06 196 TRP A N 1
ATOM 1562 C CA . TRP A 1 196 ? -15.104 -16.100 23.231 1.00 87.06 196 TRP A CA 1
ATOM 1563 C C . TRP A 1 196 ? -15.483 -15.319 21.977 1.00 87.06 196 TRP A C 1
ATOM 1565 O O . TRP A 1 196 ? -14.724 -15.334 21.010 1.00 87.06 196 TRP A O 1
ATOM 1575 N N . ARG A 1 197 ? -16.591 -14.572 22.009 1.00 89.94 197 ARG A N 1
ATOM 1576 C CA . ARG A 1 197 ? -17.009 -13.693 20.907 1.00 89.94 197 ARG A CA 1
ATOM 1577 C C . ARG A 1 197 ? -15.919 -12.665 20.581 1.00 89.94 197 ARG A C 1
ATOM 1579 O O . ARG A 1 197 ? -15.552 -12.486 19.422 1.00 89.94 197 ARG A O 1
ATOM 1586 N N . THR A 1 198 ? -15.326 -12.061 21.611 1.00 90.38 198 THR A N 1
ATOM 1587 C CA . THR A 1 198 ? -14.239 -11.079 21.476 1.00 90.38 198 THR A CA 1
ATOM 1588 C C . THR A 1 198 ? -12.972 -11.711 20.922 1.00 90.38 198 THR A C 1
ATOM 1590 O O . THR A 1 198 ? -12.310 -11.111 20.077 1.00 90.38 198 THR A O 1
ATOM 1593 N N . TYR A 1 199 ? -12.644 -12.935 21.340 1.00 91.06 199 TYR A N 1
ATOM 1594 C CA . TYR A 1 199 ? -11.508 -13.672 20.781 1.00 91.06 199 TYR A CA 1
ATOM 1595 C C . TYR A 1 199 ? -11.723 -14.038 19.316 1.00 91.06 199 TYR A C 1
ATOM 1597 O O . TYR A 1 199 ? -10.800 -13.883 18.522 1.00 91.06 199 TYR A O 1
ATOM 1605 N N . PHE A 1 200 ? -12.933 -14.452 18.948 1.00 91.06 200 PHE A N 1
ATOM 1606 C CA . PHE A 1 200 ? -13.262 -14.797 17.572 1.00 91.06 200 PHE A CA 1
ATOM 1607 C C . PHE A 1 200 ? -13.150 -13.579 16.645 1.00 91.06 200 PHE A C 1
ATOM 1609 O O . PHE A 1 200 ? -12.408 -13.618 15.666 1.00 91.06 200 PHE A O 1
ATOM 1616 N N . VAL A 1 201 ? -13.776 -12.453 17.008 1.00 93.88 201 VAL A N 1
ATOM 1617 C CA . VAL A 1 201 ? -13.672 -11.197 16.241 1.00 93.88 201 VAL A CA 1
ATOM 1618 C C . VAL A 1 201 ? -12.222 -10.712 16.157 1.00 93.88 201 VAL A C 1
ATOM 1620 O O . VAL A 1 201 ? -11.780 -10.231 15.114 1.00 93.88 201 VAL A O 1
ATOM 1623 N N . ALA A 1 202 ? -11.444 -10.852 17.229 1.00 93.50 202 ALA A N 1
ATOM 1624 C CA . ALA A 1 202 ? -10.042 -10.463 17.212 1.00 93.50 202 ALA A CA 1
ATOM 1625 C C . ALA A 1 202 ? -9.164 -11.356 16.337 1.00 93.50 202 ALA A C 1
ATOM 1627 O O . ALA A 1 202 ? -8.251 -10.837 15.691 1.00 93.50 202 ALA A O 1
ATOM 1628 N N . ASN A 1 203 ? -9.427 -12.665 16.313 1.00 93.06 203 ASN A N 1
ATOM 1629 C CA . ASN A 1 203 ? -8.732 -13.590 15.429 1.00 93.06 203 ASN A CA 1
ATOM 1630 C C . ASN A 1 203 ? -9.013 -13.241 13.963 1.00 93.06 203 ASN A C 1
ATOM 1632 O O . ASN A 1 203 ? -8.082 -13.026 13.194 1.00 93.06 203 ASN A O 1
ATOM 1636 N N . GLU A 1 204 ? -10.280 -13.043 13.609 1.00 93.12 204 GLU A N 1
ATOM 1637 C CA . GLU A 1 204 ? -10.666 -12.650 12.249 1.00 93.12 204 GLU A CA 1
ATOM 1638 C C . GLU A 1 204 ? -10.061 -11.297 11.850 1.00 93.12 204 GLU A C 1
ATOM 1640 O O . GLU A 1 204 ? -9.553 -11.126 10.739 1.00 93.12 204 GLU A O 1
ATOM 1645 N N . TYR A 1 205 ? -10.005 -10.332 12.777 1.00 93.56 205 TYR A N 1
ATOM 1646 C CA . TYR A 1 205 ? -9.292 -9.082 12.522 1.00 93.56 205 TYR A CA 1
ATOM 1647 C C . TYR A 1 205 ? -7.785 -9.300 12.324 1.00 93.56 205 TYR A C 1
ATOM 1649 O O . TYR A 1 205 ? -7.208 -8.629 11.471 1.00 93.56 205 TYR A O 1
ATOM 1657 N N . SER A 1 206 ? -7.143 -10.198 13.090 1.00 93.12 206 SER A N 1
ATOM 1658 C CA . SER A 1 206 ? -5.719 -10.567 12.947 1.00 93.12 206 SER A CA 1
ATOM 1659 C C . SER A 1 206 ? -5.426 -11.088 11.540 1.00 93.12 206 SER A C 1
ATOM 1661 O O . SER A 1 206 ? -4.513 -10.588 10.877 1.00 93.12 206 SER A O 1
ATOM 1663 N N . GLU A 1 207 ? -6.260 -12.000 11.043 1.00 91.94 207 GLU A N 1
ATOM 1664 C CA . GLU A 1 207 ? -6.140 -12.565 9.697 1.00 91.94 207 GLU A CA 1
ATOM 1665 C C . GLU A 1 207 ? -6.357 -11.509 8.602 1.00 91.94 207 GLU A C 1
ATOM 1667 O O . GLU A 1 207 ? -5.640 -11.472 7.596 1.00 91.94 207 GLU A O 1
ATOM 1672 N N . LEU A 1 208 ? -7.288 -10.574 8.813 1.00 92.12 208 LEU A N 1
ATOM 1673 C CA . LEU A 1 208 ? -7.534 -9.473 7.881 1.00 92.12 208 LEU A CA 1
ATOM 1674 C C . LEU A 1 208 ? -6.365 -8.494 7.740 1.00 92.12 208 LEU A C 1
ATOM 1676 O O . LEU A 1 208 ? -6.279 -7.788 6.733 1.00 92.12 208 LEU A O 1
ATOM 1680 N N . GLN A 1 209 ? -5.454 -8.414 8.710 1.00 92.38 209 GLN A N 1
ATOM 1681 C CA . GLN A 1 209 ? -4.403 -7.393 8.712 1.00 92.38 209 GLN A CA 1
ATOM 1682 C C . GLN A 1 209 ? -3.490 -7.452 7.485 1.00 92.38 209 GLN A C 1
ATOM 1684 O O . GLN A 1 209 ? -3.077 -6.408 6.966 1.00 92.38 209 GLN A O 1
ATOM 1689 N N . THR A 1 210 ? -3.180 -8.664 7.029 1.00 92.94 210 THR A N 1
ATOM 1690 C CA . THR A 1 210 ? -2.317 -8.931 5.872 1.00 92.94 210 THR A CA 1
ATOM 1691 C C . THR A 1 210 ? -3.109 -9.261 4.609 1.00 92.94 210 THR A C 1
ATOM 1693 O O . THR A 1 210 ? -2.505 -9.534 3.569 1.00 92.94 210 THR A O 1
ATOM 1696 N N . PHE A 1 211 ? -4.444 -9.187 4.665 1.00 92.19 211 PHE A N 1
ATOM 1697 C CA . PHE A 1 211 ? -5.304 -9.424 3.515 1.00 92.19 211 PHE A CA 1
ATOM 1698 C C . PHE A 1 211 ? -4.957 -8.474 2.364 1.00 92.19 211 PHE A C 1
ATOM 1700 O O . PHE A 1 211 ? -4.846 -7.254 2.530 1.00 92.19 211 PHE A O 1
ATOM 1707 N N . ARG A 1 212 ? -4.823 -9.059 1.173 1.00 90.50 212 ARG A N 1
ATOM 1708 C CA . ARG A 1 212 ? -4.596 -8.361 -0.090 1.00 90.50 212 ARG A CA 1
ATOM 1709 C C . ARG A 1 212 ? -5.641 -8.775 -1.107 1.00 90.50 212 ARG A C 1
ATOM 1711 O O . ARG A 1 212 ? -5.992 -9.948 -1.198 1.00 90.50 212 ARG A O 1
ATOM 1718 N N . ARG A 1 213 ? -6.096 -7.807 -1.904 1.00 86.75 213 ARG A N 1
ATOM 1719 C CA . ARG A 1 213 ? -7.084 -8.047 -2.970 1.00 86.75 213 ARG A CA 1
ATOM 1720 C C . ARG A 1 213 ? -6.482 -8.869 -4.107 1.00 86.75 213 ARG A C 1
ATOM 1722 O O . ARG A 1 213 ? -7.168 -9.685 -4.710 1.00 86.75 213 ARG A O 1
ATOM 1729 N N . VAL A 1 214 ? -5.193 -8.664 -4.383 1.00 86.19 214 VAL A N 1
ATOM 1730 C CA . VAL A 1 214 ? -4.466 -9.368 -5.436 1.00 86.19 214 VAL A CA 1
ATOM 1731 C C . VAL A 1 214 ? -3.468 -10.350 -4.824 1.00 86.19 214 VAL A C 1
ATOM 1733 O O . VAL A 1 214 ? -2.596 -9.978 -4.032 1.00 86.19 214 VAL A O 1
ATOM 1736 N N . ASN A 1 215 ? -3.561 -11.620 -5.224 1.00 91.06 215 ASN A N 1
ATOM 1737 C CA . ASN A 1 215 ? -2.616 -12.647 -4.796 1.00 91.06 215 ASN A CA 1
ATOM 1738 C C . ASN A 1 215 ? -1.228 -12.381 -5.405 1.00 91.06 215 ASN A C 1
ATOM 1740 O O . ASN A 1 215 ? -1.010 -12.540 -6.607 1.00 91.06 215 ASN A O 1
ATOM 1744 N N . SER A 1 216 ? -0.275 -11.998 -4.554 1.00 91.44 216 SER A N 1
ATOM 1745 C CA . SER A 1 216 ? 1.074 -11.607 -4.985 1.00 91.44 216 SER A CA 1
ATOM 1746 C C . SER A 1 216 ? 1.903 -12.777 -5.508 1.00 91.44 216 SER A C 1
ATOM 1748 O O . SER A 1 216 ? 2.677 -12.602 -6.445 1.00 91.44 216 SER A O 1
ATOM 1750 N N . THR A 1 217 ? 1.726 -13.973 -4.946 1.00 93.94 217 THR A N 1
ATOM 1751 C CA . THR A 1 217 ? 2.448 -15.178 -5.376 1.00 93.94 217 THR A CA 1
ATOM 1752 C C . THR A 1 217 ? 2.067 -15.540 -6.804 1.00 93.94 217 THR A C 1
ATOM 1754 O O . THR A 1 217 ? 2.933 -15.686 -7.665 1.00 93.94 217 THR A O 1
ATOM 1757 N N . PHE A 1 218 ? 0.761 -15.612 -7.074 1.00 94.62 218 PHE A N 1
ATOM 1758 C CA . PHE A 1 218 ? 0.256 -15.890 -8.415 1.00 94.62 218 PHE A CA 1
ATOM 1759 C C . PHE A 1 218 ? 0.672 -14.798 -9.409 1.00 94.62 218 PHE A C 1
ATOM 1761 O O . PHE A 1 218 ? 1.056 -15.108 -10.532 1.00 94.62 218 PHE A O 1
ATOM 1768 N N . HIS A 1 219 ? 0.670 -13.530 -8.985 1.00 95.69 219 HIS A N 1
ATOM 1769 C CA . HIS A 1 219 ? 1.136 -12.412 -9.804 1.00 95.69 219 HIS A CA 1
ATOM 1770 C C . HIS A 1 219 ? 2.591 -12.571 -10.265 1.00 95.69 219 HIS A C 1
ATOM 1772 O O . HIS A 1 219 ? 2.861 -12.506 -11.462 1.00 95.69 219 HIS A O 1
ATOM 1778 N N . ILE A 1 220 ? 3.520 -12.835 -9.340 1.00 96.12 220 ILE A N 1
ATOM 1779 C CA . ILE A 1 220 ? 4.948 -12.990 -9.661 1.00 96.12 220 ILE A CA 1
ATOM 1780 C C . ILE A 1 220 ? 5.170 -14.185 -10.601 1.00 96.12 220 ILE A C 1
ATOM 1782 O O . ILE A 1 220 ? 5.920 -14.070 -11.571 1.00 96.12 220 ILE A O 1
ATOM 1786 N N . ILE A 1 221 ? 4.491 -15.313 -10.357 1.00 96.44 221 ILE A N 1
ATOM 1787 C CA . ILE A 1 221 ? 4.583 -16.510 -11.208 1.00 96.44 221 ILE A CA 1
ATOM 1788 C C . ILE A 1 221 ? 4.053 -16.225 -12.616 1.00 96.44 221 ILE A C 1
ATOM 1790 O O . ILE A 1 221 ? 4.704 -16.582 -13.596 1.00 96.44 221 ILE A O 1
ATOM 1794 N N . ALA A 1 222 ? 2.900 -15.562 -12.731 1.00 96.44 222 ALA A N 1
ATOM 1795 C CA . ALA A 1 222 ? 2.308 -15.220 -14.019 1.00 96.44 222 ALA A CA 1
ATOM 1796 C C . ALA A 1 222 ? 3.219 -14.281 -14.825 1.00 96.44 222 ALA A C 1
ATOM 1798 O O . ALA A 1 222 ? 3.489 -14.545 -15.995 1.00 96.44 222 ALA A O 1
ATOM 1799 N N . VAL A 1 223 ? 3.769 -13.237 -14.197 1.00 96.75 223 VAL A N 1
ATOM 1800 C CA . VAL A 1 223 ? 4.732 -12.341 -14.855 1.00 96.75 223 VAL A CA 1
ATOM 1801 C C . VAL A 1 223 ? 5.967 -13.111 -15.332 1.00 96.75 223 VAL A C 1
ATOM 1803 O O . VAL A 1 223 ? 6.394 -12.933 -16.473 1.00 96.75 223 VAL A O 1
ATOM 1806 N N . LEU A 1 224 ? 6.521 -13.999 -14.500 1.00 96.38 224 LEU A N 1
ATOM 1807 C CA . LEU A 1 224 ? 7.680 -14.811 -14.873 1.00 96.38 224 LEU A CA 1
ATOM 1808 C C . LEU A 1 224 ? 7.366 -15.762 -16.036 1.00 96.38 224 LEU A C 1
ATOM 1810 O O . LEU A 1 224 ? 8.199 -15.930 -16.925 1.00 96.38 224 LEU A O 1
ATOM 1814 N N . PHE A 1 225 ? 6.167 -16.347 -16.065 1.00 96.00 225 PHE A N 1
ATOM 1815 C CA . PHE A 1 225 ? 5.705 -17.180 -17.172 1.00 96.00 225 PHE A CA 1
ATOM 1816 C C . PHE A 1 225 ? 5.716 -16.400 -18.494 1.00 96.00 225 PHE A C 1
ATOM 1818 O O . PHE A 1 225 ? 6.343 -16.830 -19.461 1.00 96.00 225 PHE A O 1
ATOM 1825 N N . PHE A 1 226 ? 5.112 -15.211 -18.531 1.00 95.25 226 PHE A N 1
ATOM 1826 C CA . PHE A 1 226 ? 5.098 -14.391 -19.743 1.00 95.25 226 PHE A CA 1
ATOM 1827 C C . PHE A 1 226 ? 6.499 -13.919 -20.157 1.00 95.25 226 PHE A C 1
ATOM 1829 O O . PHE A 1 226 ? 6.853 -13.998 -21.331 1.00 95.25 226 PHE A O 1
ATOM 1836 N N . LEU A 1 227 ? 7.323 -13.457 -19.214 1.00 94.31 227 LEU A N 1
ATOM 1837 C CA . LEU A 1 227 ? 8.656 -12.942 -19.539 1.00 94.31 227 LEU A CA 1
ATOM 1838 C C . LEU A 1 227 ? 9.623 -14.049 -19.973 1.00 94.31 227 LEU A C 1
ATOM 1840 O O . LEU A 1 227 ? 10.303 -13.893 -20.988 1.00 94.31 227 LEU A O 1
ATOM 1844 N N . LYS A 1 228 ? 9.671 -15.161 -19.228 1.00 92.81 228 LYS A N 1
ATOM 1845 C CA . LYS A 1 228 ? 10.691 -16.203 -19.399 1.00 92.81 228 LYS A CA 1
ATOM 1846 C C . LYS A 1 228 ? 10.225 -17.427 -20.179 1.00 92.81 228 LYS A C 1
ATOM 1848 O O . LYS A 1 228 ? 11.004 -17.957 -20.954 1.00 92.81 228 LYS A O 1
ATOM 1853 N N . VAL A 1 229 ? 8.991 -17.895 -19.992 1.00 91.94 229 VAL A N 1
ATOM 1854 C CA . VAL A 1 229 ? 8.508 -19.124 -20.658 1.00 91.94 229 VAL A CA 1
ATOM 1855 C C . VAL A 1 229 ? 8.044 -18.829 -22.084 1.00 91.94 229 VAL A C 1
ATOM 1857 O O . VAL A 1 229 ? 8.344 -19.591 -22.996 1.00 91.94 229 VAL A O 1
ATOM 1860 N N . ILE A 1 230 ? 7.365 -17.698 -22.298 1.00 91.38 230 ILE A N 1
ATOM 1861 C CA . ILE A 1 230 ? 6.949 -17.257 -23.644 1.00 91.38 230 ILE A CA 1
ATOM 1862 C C . ILE A 1 230 ? 8.103 -16.577 -24.411 1.00 91.38 230 ILE A C 1
ATOM 1864 O O . ILE A 1 230 ? 7.998 -16.357 -25.614 1.00 91.38 230 ILE A O 1
ATOM 1868 N N . ASN A 1 231 ? 9.228 -16.288 -23.746 1.00 90.06 231 ASN A N 1
ATOM 1869 C CA . ASN A 1 231 ? 10.379 -15.556 -24.288 1.00 90.06 231 ASN A CA 1
ATOM 1870 C C . ASN A 1 231 ? 10.078 -14.101 -24.696 1.00 90.06 231 ASN A C 1
ATOM 1872 O O . ASN A 1 231 ? 10.699 -13.564 -25.617 1.00 90.06 231 ASN A O 1
ATOM 1876 N N . LEU A 1 232 ? 9.174 -13.414 -23.983 1.00 90.75 232 LEU A N 1
ATOM 1877 C CA . LEU A 1 232 ? 9.009 -11.963 -24.156 1.00 90.75 232 LEU A CA 1
ATOM 1878 C C . LEU A 1 232 ? 10.273 -11.182 -23.755 1.00 90.75 232 LEU A C 1
ATOM 1880 O O . LEU A 1 232 ? 10.433 -10.039 -24.181 1.00 90.75 232 LEU A O 1
ATOM 1884 N N . GLU A 1 233 ? 11.203 -11.797 -23.013 1.00 88.56 233 GLU A N 1
ATOM 1885 C CA . GLU A 1 233 ? 12.537 -11.239 -22.756 1.00 88.56 233 GLU A CA 1
ATOM 1886 C C . GLU A 1 233 ? 13.275 -10.832 -24.042 1.00 88.56 233 GLU A C 1
ATOM 1888 O O . GLU A 1 233 ? 13.956 -9.807 -24.059 1.00 88.56 233 GLU A O 1
ATOM 1893 N N . ASN A 1 234 ? 13.065 -11.554 -25.149 1.00 87.38 234 ASN A N 1
ATOM 1894 C CA . ASN A 1 234 ? 13.712 -11.272 -26.433 1.00 87.38 234 ASN A CA 1
ATOM 1895 C C . ASN A 1 234 ? 13.268 -9.936 -27.043 1.00 87.38 234 ASN A C 1
ATOM 1897 O O . ASN A 1 234 ? 14.012 -9.329 -27.815 1.00 87.38 234 ASN A O 1
ATOM 1901 N N . VAL A 1 235 ? 12.109 -9.403 -26.644 1.00 87.19 235 VAL A N 1
ATOM 1902 C CA . VAL A 1 235 ? 11.684 -8.047 -27.017 1.00 87.19 235 VAL A CA 1
ATOM 1903 C C . VAL A 1 235 ? 12.598 -6.995 -26.383 1.00 87.19 235 VAL A C 1
ATOM 1905 O O . VAL A 1 235 ? 12.768 -5.929 -26.957 1.00 87.19 235 VAL A O 1
ATOM 1908 N N . ALA A 1 236 ? 13.271 -7.271 -25.267 1.00 87.44 236 ALA A N 1
ATOM 1909 C CA . ALA A 1 236 ? 14.170 -6.306 -24.630 1.00 87.44 236 ALA A CA 1
ATOM 1910 C C . ALA A 1 236 ? 15.576 -6.215 -25.265 1.00 87.44 236 ALA A C 1
ATOM 1912 O O . ALA A 1 236 ? 16.427 -5.461 -24.786 1.00 87.44 236 ALA A O 1
ATOM 1913 N N . THR A 1 237 ? 15.837 -6.974 -26.332 1.00 86.56 237 THR A N 1
ATOM 1914 C CA . THR A 1 237 ? 17.107 -6.935 -27.078 1.00 86.56 237 THR A CA 1
ATOM 1915 C C . THR A 1 237 ? 17.315 -5.601 -27.801 1.00 86.56 237 THR A C 1
ATOM 1917 O O . THR A 1 237 ? 16.357 -4.988 -28.286 1.00 86.56 237 THR A O 1
ATOM 1920 N N . ALA A 1 238 ? 18.574 -5.169 -27.931 1.00 82.44 238 ALA A N 1
ATOM 1921 C CA . ALA A 1 238 ? 18.982 -3.915 -28.574 1.00 82.44 238 ALA A CA 1
ATOM 1922 C C . ALA A 1 238 ? 18.874 -3.917 -30.118 1.00 82.44 238 ALA A C 1
ATOM 1924 O O . ALA A 1 238 ? 19.578 -3.187 -30.809 1.00 82.44 238 ALA A O 1
ATOM 1925 N N . GLN A 1 239 ? 17.972 -4.726 -30.669 1.00 80.81 239 GLN A N 1
ATOM 1926 C CA . GLN A 1 239 ? 17.629 -4.767 -32.091 1.00 80.81 239 GLN A CA 1
ATOM 1927 C C . GLN A 1 239 ? 16.222 -4.194 -32.312 1.00 80.81 239 GLN A C 1
ATOM 1929 O O . GLN A 1 239 ? 15.363 -4.390 -31.458 1.00 80.81 239 GLN A O 1
ATOM 1934 N N . PRO A 1 240 ? 15.915 -3.544 -33.445 1.00 73.62 240 PRO A N 1
ATOM 1935 C CA . PRO A 1 240 ? 14.558 -3.053 -33.715 1.00 73.62 240 PRO A CA 1
ATOM 1936 C C . PRO A 1 240 ? 13.502 -4.167 -33.829 1.00 73.62 240 PRO A C 1
ATOM 1938 O O . PRO A 1 240 ? 12.323 -3.932 -33.575 1.00 73.62 240 PRO A O 1
ATOM 1941 N N . GLY A 1 241 ? 13.913 -5.387 -34.192 1.00 75.94 241 GLY A N 1
ATOM 1942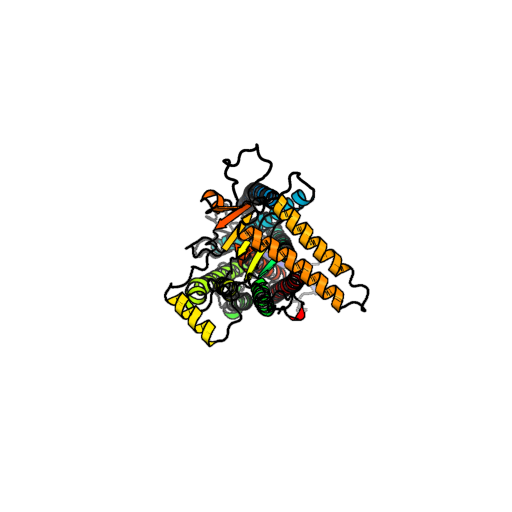 C CA . GLY A 1 241 ? 13.017 -6.534 -34.334 1.00 75.94 241 GLY A CA 1
ATOM 1943 C C . GLY A 1 241 ? 12.358 -6.979 -33.020 1.00 75.94 241 GLY A C 1
ATOM 1944 O O . GLY A 1 241 ? 12.902 -6.805 -31.925 1.00 75.94 241 GLY A O 1
ATOM 1945 N N . THR A 1 242 ? 11.180 -7.594 -33.143 1.00 79.62 242 THR A N 1
ATOM 1946 C CA . THR A 1 242 ? 10.365 -8.127 -32.032 1.00 79.62 242 THR A CA 1
ATOM 1947 C C . THR A 1 242 ? 10.218 -9.651 -32.083 1.00 79.62 242 THR A C 1
ATOM 1949 O O . THR A 1 242 ? 9.279 -10.216 -31.525 1.00 79.62 242 THR A O 1
ATOM 1952 N N . ASN A 1 243 ? 11.148 -10.339 -32.749 1.00 80.12 243 ASN A N 1
ATOM 1953 C CA . ASN A 1 243 ? 11.109 -11.792 -32.890 1.00 80.12 243 ASN A CA 1
ATOM 1954 C C . ASN A 1 243 ? 11.256 -12.474 -31.522 1.00 80.12 243 ASN A C 1
ATOM 1956 O O . ASN A 1 243 ? 12.282 -12.338 -30.859 1.00 80.12 243 ASN A O 1
ATOM 1960 N N . LEU A 1 244 ? 10.237 -13.240 -31.125 1.00 80.00 244 LEU A N 1
ATOM 1961 C CA . LEU A 1 244 ? 10.218 -13.965 -29.848 1.00 80.00 244 LEU A CA 1
ATOM 1962 C C . LEU A 1 244 ? 11.100 -15.216 -29.860 1.00 80.00 244 LEU A C 1
ATOM 1964 O O . LEU A 1 244 ? 11.605 -15.623 -28.819 1.00 80.00 244 LEU A O 1
ATOM 1968 N N . PHE A 1 245 ? 11.309 -15.807 -31.035 1.00 82.25 245 PHE A N 1
ATOM 1969 C CA . PHE A 1 245 ? 12.129 -17.000 -31.230 1.00 82.25 245 PHE A CA 1
ATOM 1970 C C . PHE A 1 245 ? 13.171 -16.714 -32.314 1.00 82.25 245 PHE A C 1
ATOM 1972 O O . PHE A 1 245 ? 12.914 -16.965 -33.494 1.00 82.25 245 PHE A O 1
ATOM 1979 N N . PRO A 1 246 ? 14.317 -16.109 -31.961 1.00 75.50 246 PRO A N 1
ATOM 1980 C CA . PRO A 1 246 ? 15.377 -15.877 -32.928 1.00 75.50 246 PRO A CA 1
ATOM 1981 C C . PRO A 1 246 ? 16.000 -17.210 -33.365 1.00 75.50 246 PRO A C 1
ATOM 1983 O O . PRO A 1 246 ? 16.339 -18.054 -32.536 1.00 75.50 246 PRO A O 1
ATOM 1986 N N . SER A 1 247 ? 16.164 -17.400 -34.675 1.00 77.38 247 SER A N 1
ATOM 1987 C CA . SER A 1 247 ? 16.926 -18.525 -35.226 1.00 77.38 247 SER A CA 1
ATOM 1988 C C . SER A 1 247 ? 18.390 -18.439 -34.790 1.00 77.38 247 SER A C 1
ATOM 1990 O O . SER A 1 247 ? 18.946 -17.345 -34.735 1.00 77.38 247 SER A O 1
ATOM 1992 N N . SER A 1 248 ? 19.048 -19.577 -34.554 1.00 74.19 248 SER A N 1
ATOM 1993 C CA . SER A 1 248 ? 20.469 -19.635 -34.159 1.00 74.19 248 SER A CA 1
ATOM 1994 C C . SER A 1 248 ? 21.432 -19.012 -35.178 1.00 74.19 248 SER A C 1
ATOM 1996 O O . SER A 1 248 ? 22.559 -18.675 -34.834 1.00 74.19 248 SER A O 1
ATOM 1998 N N . SER A 1 249 ? 20.991 -18.854 -36.427 1.00 70.00 249 SER A N 1
ATOM 1999 C CA . SER A 1 249 ? 21.726 -18.191 -37.505 1.00 70.00 249 SER A CA 1
ATOM 2000 C C . SER A 1 249 ? 21.633 -16.663 -37.478 1.00 70.00 249 SER A C 1
ATOM 2002 O O . SER A 1 249 ? 22.374 -16.003 -38.201 1.00 70.00 249 SER A O 1
ATOM 2004 N N . ASN A 1 250 ? 20.698 -16.095 -36.712 1.00 70.62 250 ASN A N 1
ATOM 2005 C CA . ASN A 1 250 ? 20.476 -14.656 -36.669 1.00 70.62 250 ASN A CA 1
ATOM 2006 C C . ASN A 1 250 ? 21.328 -14.024 -35.570 1.00 70.62 250 ASN A C 1
ATOM 2008 O O . ASN A 1 250 ? 21.463 -14.566 -34.474 1.00 70.62 250 ASN A O 1
ATOM 2012 N N . TYR A 1 251 ? 21.868 -12.843 -35.860 1.00 70.75 251 TYR A N 1
ATOM 2013 C CA . TYR A 1 251 ? 22.535 -12.022 -34.858 1.00 70.75 251 TYR A CA 1
ATOM 2014 C C . TYR A 1 251 ? 21.557 -11.675 -33.726 1.00 70.75 251 TYR A C 1
ATOM 2016 O O . TYR A 1 251 ? 20.495 -11.105 -33.978 1.00 70.75 251 TYR A O 1
ATOM 2024 N N . ASN A 1 252 ? 21.927 -12.005 -32.487 1.00 72.69 252 ASN A N 1
ATOM 2025 C CA . ASN A 1 252 ? 21.193 -11.615 -31.288 1.00 72.69 252 ASN A CA 1
ATOM 2026 C C . ASN A 1 252 ? 21.950 -10.483 -30.599 1.00 72.69 252 ASN A C 1
ATOM 2028 O O . ASN A 1 252 ? 23.041 -10.692 -30.075 1.00 72.69 252 ASN A O 1
ATOM 2032 N N . ALA A 1 253 ? 21.361 -9.289 -30.619 1.00 76.25 253 ALA A N 1
ATOM 2033 C CA . ALA A 1 253 ? 21.886 -8.142 -29.893 1.00 76.25 253 ALA A CA 1
ATOM 2034 C C . ALA A 1 253 ? 21.747 -8.340 -28.377 1.00 76.25 253 ALA A C 1
ATOM 2036 O O . ALA A 1 253 ? 20.782 -8.957 -27.913 1.00 76.25 253 ALA A O 1
ATOM 2037 N N . ASP A 1 254 ? 22.658 -7.737 -27.618 1.00 83.19 254 ASP A N 1
ATOM 2038 C CA . ASP A 1 254 ? 22.608 -7.753 -26.159 1.00 83.19 254 ASP A CA 1
ATOM 2039 C C . ASP A 1 254 ? 21.328 -7.101 -25.618 1.00 83.19 254 ASP A C 1
ATOM 2041 O O . ASP A 1 254 ? 20.673 -6.267 -26.260 1.00 83.19 254 ASP A O 1
ATOM 2045 N N . TYR A 1 255 ? 20.949 -7.490 -24.403 1.00 84.94 255 TYR A N 1
ATOM 2046 C CA . TYR A 1 255 ? 19.808 -6.896 -23.720 1.00 84.94 255 TYR A CA 1
ATOM 2047 C C . TYR A 1 255 ? 20.108 -5.467 -23.278 1.00 84.94 255 TYR A C 1
ATOM 2049 O O . TYR A 1 255 ? 21.191 -5.169 -22.778 1.00 84.94 255 TYR A O 1
ATOM 2057 N N . ASN A 1 256 ? 19.107 -4.592 -23.376 1.00 88.12 256 ASN A N 1
ATOM 2058 C CA . ASN A 1 256 ? 19.202 -3.248 -22.825 1.00 88.12 256 ASN A CA 1
ATOM 2059 C C . ASN A 1 256 ? 18.367 -3.106 -21.545 1.00 88.12 256 ASN A C 1
ATOM 2061 O O . ASN A 1 256 ? 17.175 -3.415 -21.542 1.00 88.12 256 ASN A O 1
ATOM 2065 N N . GLY A 1 257 ? 18.969 -2.572 -20.478 1.00 88.81 257 GLY A N 1
ATOM 2066 C CA . GLY A 1 257 ? 18.307 -2.408 -19.179 1.00 88.81 257 GLY A CA 1
ATOM 2067 C C . GLY A 1 257 ? 17.022 -1.571 -19.228 1.00 88.81 257 GLY A C 1
ATOM 2068 O O . GLY A 1 257 ? 16.038 -1.933 -18.589 1.00 88.81 257 GLY A O 1
ATOM 2069 N N . ILE A 1 258 ? 16.972 -0.504 -20.035 1.00 91.81 258 ILE A N 1
ATOM 2070 C CA . ILE A 1 258 ? 15.782 0.361 -20.155 1.00 91.81 258 ILE A CA 1
ATOM 2071 C C . ILE A 1 258 ? 14.632 -0.400 -20.829 1.00 91.81 258 ILE A C 1
ATOM 2073 O O . ILE A 1 258 ? 13.494 -0.373 -20.359 1.00 91.81 258 ILE A O 1
ATOM 2077 N N . LEU A 1 259 ? 14.928 -1.133 -21.907 1.00 91.75 259 LEU A N 1
ATOM 2078 C CA . LEU A 1 259 ? 13.927 -1.938 -22.615 1.00 91.75 259 LEU A CA 1
ATOM 2079 C C . LEU A 1 259 ? 13.423 -3.100 -21.751 1.00 91.75 259 LEU A C 1
ATOM 2081 O O . LEU A 1 259 ? 12.223 -3.386 -21.747 1.00 91.75 259 LEU A O 1
ATOM 2085 N N . ARG A 1 260 ? 14.317 -3.731 -20.975 1.00 93.25 260 ARG A N 1
ATOM 2086 C CA . ARG A 1 260 ? 13.959 -4.778 -20.006 1.00 93.25 260 ARG A CA 1
ATOM 2087 C C . ARG A 1 260 ? 12.998 -4.261 -18.944 1.00 93.25 260 ARG A C 1
ATOM 2089 O O . ARG A 1 260 ? 12.004 -4.929 -18.662 1.00 93.25 260 ARG A O 1
ATOM 2096 N N . VAL A 1 261 ? 13.250 -3.064 -18.407 1.00 95.19 261 VAL A N 1
ATOM 2097 C CA . VAL A 1 261 ? 12.348 -2.411 -17.448 1.00 95.19 261 VAL A CA 1
ATOM 2098 C C . VAL A 1 261 ? 10.981 -2.145 -18.083 1.00 95.19 261 VAL A C 1
ATOM 2100 O O . VAL A 1 261 ? 9.953 -2.421 -17.465 1.00 95.19 261 VAL A O 1
ATOM 2103 N N . GLY A 1 262 ? 10.952 -1.681 -19.336 1.00 95.12 262 GLY A N 1
ATOM 2104 C CA . GLY A 1 262 ? 9.716 -1.421 -20.076 1.00 95.12 262 GLY A CA 1
ATOM 2105 C C . GLY A 1 262 ? 8.852 -2.671 -20.276 1.00 95.12 262 GLY A C 1
ATOM 2106 O O . GLY A 1 262 ? 7.654 -2.642 -19.976 1.00 95.12 262 GLY A O 1
ATOM 2107 N N . ILE A 1 263 ? 9.438 -3.781 -20.746 1.00 94.88 263 ILE A N 1
ATOM 2108 C CA . ILE A 1 263 ? 8.679 -5.021 -20.988 1.00 94.88 263 ILE A CA 1
ATOM 2109 C C . ILE A 1 263 ? 8.243 -5.670 -19.673 1.00 94.88 263 ILE A C 1
ATOM 2111 O O . ILE A 1 263 ? 7.100 -6.113 -19.554 1.00 94.88 263 ILE A O 1
ATOM 2115 N N . ALA A 1 264 ? 9.108 -5.651 -18.654 1.00 96.44 264 ALA A N 1
ATOM 2116 C CA . ALA A 1 264 ? 8.781 -6.161 -17.332 1.00 96.44 264 ALA A CA 1
ATOM 2117 C C . ALA A 1 264 ? 7.606 -5.395 -16.719 1.00 96.44 264 ALA A C 1
ATOM 2119 O O . ALA A 1 264 ? 6.619 -6.012 -16.323 1.00 96.44 264 ALA A O 1
ATOM 2120 N N . PHE A 1 265 ? 7.663 -4.059 -16.704 1.00 96.88 265 PHE A N 1
ATOM 2121 C CA . PHE A 1 265 ? 6.568 -3.237 -16.193 1.00 96.88 265 PHE A CA 1
ATOM 2122 C C . PHE A 1 265 ? 5.266 -3.456 -16.973 1.00 96.88 265 PHE A C 1
ATOM 2124 O O . PHE A 1 265 ? 4.205 -3.578 -16.365 1.00 96.88 265 PHE A O 1
ATOM 2131 N N . SER A 1 266 ? 5.342 -3.566 -18.304 1.00 96.19 266 SER A N 1
ATOM 2132 C CA . SER A 1 266 ? 4.171 -3.850 -19.145 1.00 96.19 266 SER A CA 1
ATOM 2133 C C . SER A 1 266 ? 3.487 -5.155 -18.735 1.00 96.19 266 SER A C 1
ATOM 2135 O O . SER A 1 266 ? 2.264 -5.193 -18.598 1.00 96.19 266 SER A O 1
ATOM 2137 N N . MET A 1 267 ? 4.267 -6.210 -18.474 1.00 95.88 267 MET A N 1
ATOM 2138 C CA . MET A 1 267 ? 3.725 -7.496 -18.034 1.00 95.88 267 MET A CA 1
ATOM 2139 C C . MET A 1 267 ? 3.179 -7.465 -16.605 1.00 95.88 267 MET A C 1
ATOM 2141 O O . MET A 1 267 ? 2.124 -8.053 -16.356 1.00 95.88 267 MET A O 1
ATOM 2145 N N . TRP A 1 268 ? 3.842 -6.757 -15.685 1.00 96.25 268 TRP A N 1
ATOM 2146 C CA . TRP A 1 268 ? 3.322 -6.498 -14.337 1.00 96.25 268 TRP A CA 1
ATOM 2147 C C . TRP A 1 268 ? 1.962 -5.791 -14.399 1.00 96.25 268 TRP A C 1
ATOM 2149 O O . TRP A 1 268 ? 0.990 -6.251 -13.799 1.00 96.25 268 TRP A O 1
ATOM 2159 N N . LEU A 1 269 ? 1.855 -4.714 -15.181 1.00 95.94 269 LEU A N 1
ATOM 2160 C CA . LEU A 1 269 ? 0.620 -3.943 -15.325 1.00 95.94 269 LEU A CA 1
ATOM 2161 C C . LEU A 1 269 ? -0.501 -4.761 -15.981 1.00 95.94 269 LEU A C 1
ATOM 2163 O O . LEU A 1 269 ? -1.623 -4.774 -15.474 1.00 95.94 269 LEU A O 1
ATOM 2167 N N . ALA A 1 270 ? -0.207 -5.476 -17.071 1.00 96.00 270 ALA A N 1
ATOM 2168 C CA . ALA A 1 270 ? -1.188 -6.311 -17.764 1.00 96.00 270 ALA A CA 1
ATOM 2169 C C . ALA A 1 270 ? -1.728 -7.426 -16.854 1.00 96.00 270 ALA A C 1
ATOM 2171 O O . ALA A 1 270 ? -2.940 -7.623 -16.755 1.00 96.00 270 ALA A O 1
ATOM 2172 N N . THR A 1 271 ? -0.839 -8.107 -16.126 1.00 96.06 271 THR A N 1
ATOM 2173 C CA . THR A 1 271 ? -1.222 -9.158 -15.172 1.00 96.06 271 THR A CA 1
ATOM 2174 C C . THR A 1 271 ? -2.059 -8.583 -14.027 1.00 96.06 271 THR A C 1
ATOM 2176 O O . THR A 1 271 ? -3.041 -9.199 -13.614 1.00 96.06 271 THR A O 1
ATOM 2179 N N . ALA A 1 272 ? -1.720 -7.385 -13.536 1.00 94.62 272 ALA A N 1
ATOM 2180 C CA . ALA A 1 272 ? -2.446 -6.725 -12.451 1.00 94.62 272 ALA A CA 1
ATOM 2181 C C . ALA A 1 272 ? -3.861 -6.350 -12.884 1.00 94.62 272 ALA A C 1
ATOM 2183 O O . ALA A 1 272 ? -4.810 -6.585 -12.140 1.00 94.62 272 ALA A O 1
ATOM 2184 N N . LEU A 1 273 ? -4.006 -5.817 -14.101 1.00 94.56 273 LEU A N 1
ATOM 2185 C CA . LEU A 1 273 ? -5.300 -5.451 -14.664 1.00 94.56 273 LEU A CA 1
ATOM 2186 C C . LEU A 1 273 ? -6.210 -6.677 -14.787 1.00 94.56 273 LEU A C 1
ATOM 2188 O O . LEU A 1 273 ? -7.352 -6.634 -14.338 1.00 94.56 273 LEU A O 1
ATOM 2192 N N . VAL A 1 274 ? -5.695 -7.785 -15.330 1.00 94.81 274 VAL A N 1
ATOM 2193 C CA . VAL A 1 274 ? -6.460 -9.035 -15.456 1.00 94.81 274 VAL A CA 1
ATOM 2194 C C . VAL A 1 274 ? -6.869 -9.565 -14.082 1.00 94.81 274 VAL A C 1
ATOM 2196 O O . VAL A 1 274 ? -8.041 -9.868 -13.871 1.00 94.81 274 VAL A O 1
ATOM 2199 N N . GLN A 1 275 ? -5.942 -9.633 -13.124 1.00 93.88 275 GLN A N 1
ATOM 2200 C CA . GLN A 1 275 ? -6.250 -10.111 -11.773 1.00 93.88 275 GLN A CA 1
ATOM 2201 C C . GLN A 1 275 ? -7.263 -9.218 -11.053 1.00 93.88 275 GLN A C 1
ATOM 2203 O O . GLN A 1 275 ? -8.172 -9.732 -10.405 1.00 93.88 275 GLN A O 1
ATOM 2208 N N . TYR A 1 276 ? -7.142 -7.898 -11.185 1.00 91.50 276 TYR A N 1
ATOM 2209 C CA . TYR A 1 276 ? -8.078 -6.951 -10.590 1.00 91.50 276 TYR A CA 1
ATOM 2210 C C . TYR A 1 276 ? -9.481 -7.079 -11.195 1.00 91.50 276 TYR A C 1
ATOM 2212 O O . TYR A 1 276 ? -10.459 -7.130 -10.453 1.00 91.50 276 TYR A O 1
ATOM 2220 N N . LEU A 1 277 ? -9.590 -7.204 -12.523 1.00 92.31 277 LEU A N 1
ATOM 2221 C CA . LEU A 1 277 ? -10.871 -7.431 -13.197 1.00 92.31 277 LEU A CA 1
ATOM 2222 C C . LEU A 1 277 ? -11.515 -8.747 -12.749 1.00 92.31 277 LEU A C 1
ATOM 2224 O O . LEU A 1 277 ? -12.703 -8.764 -12.437 1.00 92.31 277 LEU A O 1
ATOM 2228 N N . VAL A 1 278 ? -10.735 -9.829 -12.651 1.00 92.06 278 VAL A N 1
ATOM 2229 C CA . VAL A 1 278 ? -11.229 -11.116 -12.136 1.00 92.06 278 VAL A CA 1
ATOM 2230 C C . VAL A 1 278 ? -11.690 -10.986 -10.684 1.00 92.06 278 VAL A C 1
ATOM 2232 O O . VAL A 1 278 ? -12.752 -11.498 -10.330 1.00 92.06 278 VAL A O 1
ATOM 2235 N N . TYR A 1 279 ? -10.941 -10.265 -9.849 1.00 89.56 279 TYR A N 1
ATOM 2236 C CA . TYR A 1 279 ? -11.311 -10.048 -8.456 1.00 89.56 279 TYR A CA 1
ATOM 2237 C C . TYR A 1 279 ? -12.630 -9.276 -8.324 1.00 89.56 279 TYR A C 1
ATOM 2239 O O . TYR A 1 279 ? -13.536 -9.743 -7.644 1.00 89.56 279 TYR A O 1
ATOM 2247 N N . VAL A 1 280 ? -12.774 -8.133 -8.999 1.00 88.06 280 VAL A N 1
ATOM 2248 C CA . VAL A 1 280 ? -13.963 -7.272 -8.866 1.00 88.06 280 VAL A CA 1
ATOM 2249 C C . VAL A 1 280 ? -15.200 -7.901 -9.511 1.00 88.06 280 VAL A C 1
ATOM 2251 O O . VAL A 1 280 ? -16.280 -7.876 -8.924 1.00 88.06 280 VAL A O 1
ATOM 2254 N N . ILE A 1 281 ? -15.065 -8.463 -10.716 1.00 91.12 281 ILE A N 1
ATOM 2255 C CA . ILE A 1 281 ? -16.210 -8.993 -11.471 1.00 91.12 281 ILE A CA 1
ATOM 2256 C C . ILE A 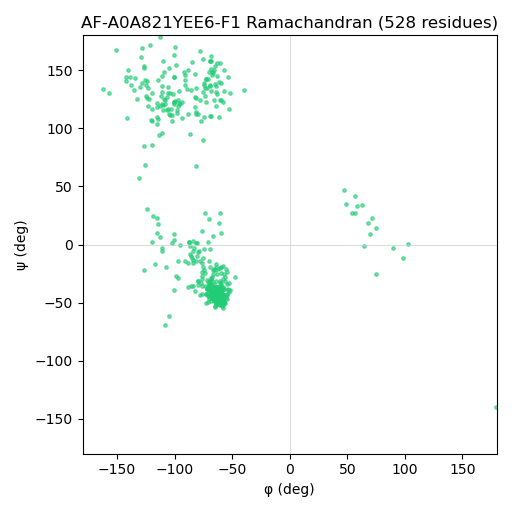1 281 ? -16.656 -10.342 -10.906 1.00 91.12 281 ILE A C 1
ATOM 2258 O O . ILE A 1 281 ? -17.859 -10.571 -10.781 1.00 91.12 281 ILE A O 1
ATOM 2262 N N . PHE A 1 282 ? -15.706 -11.225 -10.575 1.00 90.00 282 PHE A N 1
ATOM 2263 C CA . PHE A 1 282 ? -16.009 -12.597 -10.175 1.00 90.00 282 PHE A CA 1
ATOM 2264 C C . PHE A 1 282 ? -15.859 -12.827 -8.672 1.00 90.00 282 PHE A C 1
ATOM 2266 O O . PHE A 1 282 ? -16.834 -13.169 -8.007 1.00 90.00 282 PHE A O 1
ATOM 2273 N N . TYR A 1 283 ? -14.657 -12.643 -8.122 1.00 88.00 283 TYR A N 1
ATOM 2274 C CA . TYR A 1 283 ? -14.363 -13.084 -6.753 1.00 88.00 283 TYR A CA 1
ATOM 2275 C C . TYR A 1 283 ? -15.188 -12.330 -5.703 1.00 88.00 283 TYR A C 1
ATOM 2277 O O . TYR A 1 283 ? -15.892 -12.939 -4.906 1.00 88.00 283 TYR A O 1
ATOM 2285 N N . GLN A 1 284 ? -15.150 -11.000 -5.736 1.00 86.88 284 GLN A N 1
ATOM 2286 C CA . GLN A 1 284 ? -15.825 -10.157 -4.756 1.00 86.88 284 GLN A CA 1
ATOM 2287 C C . GLN A 1 284 ? -17.352 -10.287 -4.838 1.00 86.88 284 GLN A C 1
ATOM 2289 O O . GLN A 1 284 ? -18.037 -10.197 -3.825 1.00 86.88 284 GLN A O 1
ATOM 2294 N N . ARG A 1 285 ? -17.894 -10.494 -6.045 1.00 85.69 285 ARG A N 1
ATOM 2295 C CA . ARG A 1 285 ? -19.343 -10.545 -6.266 1.00 85.69 285 ARG A CA 1
ATOM 2296 C C . ARG A 1 285 ? -19.954 -11.923 -6.022 1.00 85.69 285 ARG A C 1
ATOM 2298 O O . ARG A 1 285 ? -21.096 -11.987 -5.579 1.00 85.69 285 ARG A O 1
ATOM 2305 N N . PHE A 1 286 ? -19.244 -13.000 -6.356 1.00 88.25 286 PHE A N 1
ATOM 2306 C CA . PHE A 1 286 ? -19.807 -14.356 -6.350 1.00 88.25 286 PHE A CA 1
ATOM 2307 C C . PHE A 1 286 ? -19.142 -15.316 -5.363 1.00 88.25 286 PHE A C 1
ATOM 2309 O O . PHE A 1 286 ? -19.718 -16.366 -5.099 1.00 88.25 286 PHE A O 1
ATOM 2316 N N . VAL A 1 287 ? -17.947 -15.004 -4.849 1.00 87.69 287 VAL A N 1
ATOM 2317 C CA . VAL A 1 287 ? -17.203 -15.904 -3.956 1.00 87.69 287 VAL A CA 1
ATOM 2318 C C . VAL A 1 287 ? -17.211 -15.374 -2.531 1.00 87.69 287 VAL A C 1
ATOM 2320 O O . VAL A 1 287 ? -17.825 -15.979 -1.660 1.00 87.69 287 VAL A O 1
ATOM 2323 N N . GLU A 1 288 ? -16.517 -14.267 -2.275 1.00 85.19 288 GLU A N 1
ATOM 2324 C CA . GLU A 1 288 ? -16.304 -13.796 -0.909 1.00 85.19 288 GLU A CA 1
ATOM 2325 C C . GLU A 1 288 ? -15.887 -12.320 -0.872 1.00 85.19 288 GLU A C 1
ATOM 2327 O O . GLU A 1 288 ? -14.948 -11.905 -1.559 1.00 85.19 288 GLU A O 1
ATOM 2332 N N . ASP A 1 289 ? -16.514 -11.546 0.016 1.00 87.81 289 ASP A N 1
ATOM 2333 C CA . ASP A 1 289 ? -16.038 -10.222 0.410 1.00 87.81 289 ASP A CA 1
ATOM 2334 C C . ASP A 1 289 ? -15.618 -10.227 1.882 1.00 87.81 289 ASP A C 1
ATOM 2336 O O . ASP A 1 289 ? -16.421 -10.013 2.789 1.00 87.81 289 ASP A O 1
ATOM 2340 N N . ARG A 1 290 ? -14.323 -10.457 2.123 1.00 88.94 290 ARG A N 1
ATOM 2341 C CA . ARG A 1 290 ? -13.772 -10.592 3.480 1.00 88.94 290 ARG A CA 1
ATOM 2342 C C . ARG A 1 290 ? -14.003 -9.377 4.375 1.00 88.94 290 ARG A C 1
ATOM 2344 O O . ARG A 1 290 ? -14.103 -9.528 5.587 1.00 88.94 290 ARG A O 1
ATOM 2351 N N . ILE A 1 291 ? -14.080 -8.174 3.799 1.00 88.94 291 ILE A N 1
ATOM 2352 C CA . ILE A 1 291 ? -14.313 -6.956 4.585 1.00 88.94 291 ILE A CA 1
ATOM 2353 C C . ILE A 1 291 ? -15.766 -6.925 5.069 1.00 88.94 291 ILE A C 1
ATOM 2355 O O . ILE A 1 291 ? -15.999 -6.601 6.229 1.00 88.94 291 ILE A O 1
ATOM 2359 N N . ILE A 1 292 ? -16.728 -7.280 4.207 1.00 88.75 292 ILE A N 1
ATOM 2360 C CA . ILE A 1 292 ? -18.146 -7.362 4.592 1.00 88.75 292 ILE A CA 1
ATOM 2361 C C . ILE A 1 292 ? -18.360 -8.504 5.582 1.00 88.75 292 ILE A C 1
ATOM 2363 O O . ILE A 1 292 ? -18.952 -8.271 6.629 1.00 88.75 292 ILE A O 1
ATOM 2367 N N . ASN A 1 293 ? -17.802 -9.689 5.312 1.00 91.31 293 ASN A N 1
ATOM 2368 C CA . ASN A 1 293 ? -17.918 -10.850 6.199 1.00 91.31 293 ASN A CA 1
ATOM 2369 C C . ASN A 1 293 ? -17.479 -10.522 7.632 1.00 91.31 293 ASN A C 1
ATOM 2371 O O . ASN A 1 293 ? -18.113 -10.951 8.590 1.00 91.31 293 ASN A O 1
ATOM 2375 N N . PHE A 1 294 ? -16.424 -9.719 7.790 1.00 93.62 294 PHE A N 1
ATOM 2376 C CA . PHE A 1 294 ? -15.973 -9.269 9.103 1.00 93.62 294 PHE A CA 1
ATOM 2377 C C . PHE A 1 294 ? -16.929 -8.282 9.780 1.00 93.62 294 PHE A C 1
ATOM 2379 O O . PHE A 1 294 ? -17.116 -8.344 10.994 1.00 93.62 294 PHE A O 1
ATOM 2386 N N . ILE A 1 295 ? -17.553 -7.378 9.024 1.00 91.56 295 ILE A N 1
ATOM 2387 C CA . ILE A 1 295 ? -18.559 -6.448 9.562 1.00 91.56 295 ILE A CA 1
ATOM 2388 C C . ILE A 1 295 ? -19.813 -7.217 9.987 1.00 91.56 295 ILE A C 1
ATOM 2390 O O . ILE A 1 295 ? -20.330 -7.004 11.087 1.00 91.56 295 ILE A O 1
ATOM 2394 N N . ASP A 1 296 ? -20.260 -8.153 9.152 1.00 90.19 296 ASP A N 1
ATOM 2395 C CA . ASP A 1 296 ? -21.372 -9.045 9.464 1.00 90.19 296 ASP A CA 1
ATOM 2396 C C . ASP A 1 296 ? -21.065 -9.862 10.712 1.00 90.19 296 ASP A C 1
ATOM 2398 O O . ASP A 1 296 ? -21.887 -9.915 11.628 1.00 90.19 296 ASP A O 1
ATOM 2402 N N . LEU A 1 297 ? -19.852 -10.404 10.813 1.00 92.12 297 LEU A N 1
ATOM 2403 C CA . LEU A 1 297 ? -19.408 -11.103 12.005 1.00 92.12 297 LEU A CA 1
ATOM 2404 C C . LEU A 1 297 ? -19.474 -10.217 13.251 1.00 92.12 297 LEU A C 1
ATOM 2406 O O . LEU A 1 297 ? -20.011 -10.648 14.267 1.00 92.12 297 LEU A O 1
ATOM 2410 N N . CYS A 1 298 ? -18.982 -8.978 13.180 1.00 92.94 298 CYS A N 1
ATOM 2411 C CA . CYS A 1 298 ? -19.068 -8.033 14.295 1.00 92.94 298 CYS A CA 1
ATOM 2412 C C . CYS A 1 298 ? -20.521 -7.870 14.770 1.00 92.94 298 CYS A C 1
ATOM 2414 O O . CYS A 1 298 ? -20.787 -7.922 15.971 1.00 92.94 298 CYS A O 1
ATOM 2416 N N . SER A 1 299 ? -21.470 -7.751 13.834 1.00 90.06 299 SER A N 1
ATOM 2417 C CA . SER A 1 299 ? -22.899 -7.615 14.145 1.00 90.06 299 SER A CA 1
ATOM 2418 C C . SER A 1 299 ? -23.530 -8.874 14.741 1.00 90.06 299 SER A C 1
ATOM 2420 O O . SER A 1 299 ? -24.279 -8.781 15.714 1.00 90.06 299 SER A O 1
ATOM 2422 N N . VAL A 1 300 ? -23.181 -10.054 14.223 1.00 89.12 300 VAL A N 1
ATOM 2423 C CA . VAL A 1 300 ? -23.671 -11.346 14.725 1.00 89.12 300 VAL A CA 1
ATOM 2424 C C . VAL A 1 300 ? -23.045 -11.686 16.075 1.00 89.12 300 VAL A C 1
ATOM 2426 O O . VAL A 1 300 ? -23.690 -12.324 16.897 1.00 89.12 300 VAL A O 1
ATOM 2429 N N . SER A 1 301 ? -21.818 -11.240 16.344 1.00 90.31 301 SER A N 1
ATOM 2430 C CA . SER A 1 301 ? -21.131 -11.443 17.621 1.00 90.31 301 SER A CA 1
ATOM 2431 C C . SER A 1 301 ? -21.450 -10.376 18.675 1.00 90.31 301 SER A C 1
ATOM 2433 O O . SER A 1 301 ? -20.986 -10.513 19.800 1.00 90.31 301 SER A O 1
ATOM 2435 N N . ASN A 1 302 ? -22.268 -9.360 18.372 1.00 92.06 302 ASN A N 1
ATOM 2436 C CA . ASN A 1 302 ? -22.588 -8.240 19.273 1.00 92.06 302 ASN A CA 1
ATOM 2437 C C . ASN A 1 302 ? -21.355 -7.437 19.734 1.00 92.06 302 ASN A C 1
ATOM 2439 O O . ASN A 1 302 ? -21.312 -6.937 20.862 1.00 92.06 302 ASN A O 1
ATOM 2443 N N . ILE A 1 303 ? -20.339 -7.328 18.875 1.00 93.69 303 ILE A N 1
ATOM 2444 C CA . ILE A 1 303 ? -19.078 -6.654 19.185 1.00 93.69 303 ILE A CA 1
ATOM 2445 C C . ILE A 1 303 ? -18.840 -5.537 18.193 1.00 93.69 303 ILE A C 1
ATOM 2447 O O . ILE A 1 303 ? -18.776 -5.734 16.985 1.00 93.69 303 ILE A O 1
ATOM 2451 N N . SER A 1 304 ? -18.632 -4.343 18.724 1.00 95.19 304 SER A N 1
ATOM 2452 C CA . SER A 1 304 ? -18.188 -3.195 17.953 1.00 95.19 304 SER A CA 1
ATOM 2453 C C . SER A 1 304 ? -16.672 -3.080 17.948 1.00 95.19 304 SER A C 1
ATOM 2455 O O . SER A 1 304 ? -16.010 -3.376 18.938 1.00 95.19 304 SER A O 1
ATOM 2457 N N . VAL A 1 305 ? -16.113 -2.562 16.859 1.00 95.38 305 VAL A N 1
ATOM 2458 C CA . VAL A 1 305 ? -14.666 -2.352 16.740 1.00 95.38 305 VAL A CA 1
ATOM 2459 C C . VAL A 1 305 ? -14.386 -0.858 16.706 1.00 95.38 305 VAL A C 1
ATOM 2461 O O . VAL A 1 305 ? -14.854 -0.149 15.816 1.00 95.38 305 VAL A O 1
ATOM 2464 N N . PHE A 1 306 ? -13.631 -0.369 17.684 1.00 95.25 306 PHE A N 1
ATOM 2465 C CA . PHE A 1 306 ? -13.237 1.030 17.788 1.00 95.25 306 PHE A CA 1
ATOM 2466 C C . PHE A 1 306 ? -11.742 1.159 17.505 1.00 95.25 306 PHE A C 1
ATOM 2468 O O . PHE A 1 306 ? -10.910 0.617 18.234 1.00 95.25 306 PHE A O 1
ATOM 2475 N N . ILE A 1 307 ? -11.395 1.850 16.422 1.00 95.00 307 ILE A N 1
ATOM 2476 C CA . ILE A 1 307 ? -10.030 1.926 15.907 1.00 95.00 307 ILE A CA 1
ATOM 2477 C C . ILE A 1 307 ? -9.613 3.381 15.781 1.00 95.00 307 ILE A C 1
ATOM 2479 O O . ILE A 1 307 ? -10.270 4.166 15.107 1.00 95.00 307 ILE A O 1
ATOM 2483 N N . LEU A 1 308 ? -8.469 3.731 16.351 1.00 93.69 308 LEU A N 1
ATOM 2484 C CA . LEU A 1 308 ? -7.827 5.027 16.192 1.00 93.69 308 LEU A CA 1
ATOM 2485 C C . LEU A 1 308 ? -6.497 4.838 15.461 1.00 93.69 308 LEU A C 1
ATOM 2487 O O . LEU A 1 308 ? -5.533 4.279 15.985 1.00 93.69 308 LEU A O 1
ATOM 2491 N N . MET A 1 309 ? -6.478 5.285 14.206 1.00 91.56 309 MET A N 1
ATOM 2492 C CA . MET A 1 309 ? -5.304 5.225 13.334 1.00 91.56 309 MET A CA 1
ATOM 2493 C C . MET A 1 309 ? -4.313 6.350 13.645 1.00 91.56 309 MET A C 1
ATOM 2495 O O . MET A 1 309 ? -3.102 6.170 13.539 1.00 91.56 309 MET A O 1
ATOM 2499 N N . ASP A 1 310 ? -4.845 7.511 14.011 1.00 90.81 310 ASP A N 1
ATOM 2500 C CA . ASP A 1 310 ? -4.125 8.649 14.560 1.00 90.81 310 ASP A CA 1
ATOM 2501 C C . ASP A 1 310 ? -4.837 9.079 15.862 1.00 90.81 310 ASP A C 1
ATOM 2503 O O . ASP A 1 310 ? -5.939 8.624 16.161 1.00 90.81 310 ASP A O 1
ATOM 2507 N N . ASN A 1 311 ? -4.225 9.959 16.656 1.00 89.81 311 ASN A N 1
ATOM 2508 C CA . ASN A 1 311 ? -4.675 10.258 18.024 1.00 89.81 311 ASN A CA 1
ATOM 2509 C C . ASN A 1 311 ? -6.161 10.668 18.148 1.00 89.81 311 ASN A C 1
ATOM 2511 O O . ASN A 1 311 ? -6.831 10.265 19.092 1.00 89.81 311 ASN A O 1
ATOM 2515 N N . GLN A 1 312 ? -6.685 11.452 17.202 1.00 90.75 312 GLN A N 1
ATOM 2516 C CA . GLN A 1 312 ? -8.088 11.880 17.186 1.00 90.75 312 GLN A CA 1
ATOM 2517 C C . GLN A 1 312 ? -8.866 11.340 15.983 1.00 90.75 312 GLN A C 1
ATOM 2519 O O . GLN A 1 312 ? -9.976 11.800 15.740 1.00 90.75 312 GLN A O 1
ATOM 2524 N N . TYR A 1 313 ? -8.306 10.417 15.200 1.00 92.31 313 TYR A N 1
ATOM 2525 C CA . TYR A 1 313 ? -8.903 9.977 13.940 1.00 92.31 313 TYR A CA 1
ATOM 2526 C C . TYR A 1 313 ? -8.820 8.467 13.761 1.00 92.31 313 TYR A C 1
ATOM 2528 O O . TYR A 1 313 ? -7.765 7.859 13.948 1.00 92.31 313 TYR A O 1
ATOM 2536 N N . GLY A 1 314 ? -9.905 7.870 13.287 1.00 93.75 314 GLY A N 1
ATOM 2537 C CA . GLY A 1 314 ? -9.896 6.478 12.878 1.00 93.75 314 GLY A CA 1
ATOM 2538 C C . GLY A 1 314 ? -11.247 6.003 12.381 1.00 93.75 314 GLY A C 1
ATOM 2539 O O . GLY A 1 314 ? -11.933 6.726 11.662 1.00 93.75 314 GLY A O 1
ATOM 2540 N N . TYR A 1 315 ? -11.604 4.778 12.746 1.00 94.94 315 TYR A N 1
ATOM 2541 C CA . TYR A 1 315 ? -12.764 4.071 12.229 1.00 94.94 315 TYR A CA 1
ATOM 2542 C C . TYR A 1 315 ? -13.541 3.415 13.366 1.00 94.94 315 TYR A C 1
ATOM 2544 O O . TYR A 1 315 ? -12.962 2.898 14.320 1.00 94.94 315 TYR A O 1
ATOM 2552 N N . TYR A 1 316 ? -14.858 3.416 13.243 1.00 95.38 316 TYR A N 1
ATOM 2553 C CA . TYR A 1 316 ? -15.769 2.718 14.126 1.00 95.38 316 TYR A CA 1
ATOM 2554 C C . TYR A 1 316 ? -16.635 1.777 13.298 1.00 95.38 316 TYR A C 1
ATOM 2556 O O . TYR A 1 316 ? -17.271 2.197 12.332 1.00 95.38 316 TYR A O 1
ATOM 2564 N N . ILE A 1 317 ? -16.638 0.505 13.682 1.00 95.25 317 ILE A N 1
ATOM 2565 C CA . ILE A 1 317 ? -17.503 -0.522 13.113 1.00 95.25 317 ILE A CA 1
ATOM 2566 C C . ILE A 1 317 ? -18.578 -0.826 14.151 1.00 95.25 317 ILE A C 1
ATOM 2568 O O . ILE A 1 317 ? -18.305 -1.281 15.270 1.00 95.25 317 ILE A O 1
ATOM 2572 N N . HIS A 1 318 ? -19.817 -0.532 13.786 1.00 93.69 318 HIS A N 1
ATOM 2573 C CA . HIS A 1 318 ? -20.982 -0.809 14.593 1.00 93.69 318 HIS A CA 1
ATOM 2574 C C . HIS A 1 318 ? -21.391 -2.273 14.424 1.00 93.69 318 HIS A C 1
ATOM 2576 O O . HIS A 1 318 ? -21.827 -2.689 13.355 1.00 93.69 318 HIS A O 1
ATOM 2582 N N . GLY A 1 319 ? -21.232 -3.050 15.492 1.00 92.12 319 GLY A N 1
ATOM 2583 C CA . GLY A 1 319 ? -21.564 -4.470 15.529 1.00 92.12 319 GLY A CA 1
ATOM 2584 C C . GLY A 1 319 ? -22.544 -4.793 16.646 1.00 92.12 319 GLY A C 1
ATOM 2585 O O . GLY A 1 319 ? -22.482 -5.870 17.219 1.00 92.12 319 GLY A O 1
ATOM 2586 N N . ARG A 1 320 ? -23.426 -3.858 17.018 1.00 90.88 320 ARG A N 1
ATOM 2587 C CA . ARG A 1 320 ? -24.478 -4.163 17.988 1.00 90.88 320 ARG A CA 1
ATOM 2588 C C . ARG A 1 320 ? -25.520 -5.049 17.313 1.00 90.88 320 ARG A C 1
ATOM 2590 O O . ARG A 1 320 ? -26.107 -4.659 16.308 1.00 90.88 320 ARG A O 1
ATOM 2597 N N . SER A 1 321 ? -25.759 -6.226 17.878 1.00 87.69 321 SER A N 1
ATOM 2598 C CA . SER A 1 321 ? -26.790 -7.127 17.373 1.00 87.69 321 SER A CA 1
ATOM 2599 C C . SER A 1 321 ? -28.175 -6.529 17.645 1.00 87.69 321 SER A C 1
ATOM 2601 O O . SER A 1 321 ? -28.430 -6.089 18.774 1.00 87.69 321 SER A O 1
ATOM 2603 N N . PRO A 1 322 ? -29.112 -6.566 16.680 1.00 82.94 322 PRO A N 1
ATOM 2604 C CA . PRO A 1 322 ? -30.486 -6.119 16.908 1.00 82.94 322 PRO A CA 1
ATOM 2605 C C . PRO A 1 322 ? -31.225 -6.982 17.944 1.00 82.94 322 PRO A C 1
ATOM 2607 O O . PRO A 1 322 ? -32.199 -6.532 18.542 1.00 82.94 322 PRO A O 1
ATOM 2610 N N . HIS A 1 323 ? -30.736 -8.199 18.199 1.00 81.25 323 HIS A N 1
ATOM 2611 C CA . HIS A 1 323 ? -31.291 -9.142 19.173 1.00 81.25 323 HIS A CA 1
ATOM 2612 C C . HIS A 1 323 ? -30.716 -8.946 20.589 1.00 81.25 323 HIS A C 1
ATOM 2614 O O . HIS A 1 323 ? -31.282 -9.440 21.561 1.00 81.25 323 HIS A O 1
ATOM 2620 N N . GLY A 1 324 ? -29.600 -8.218 20.727 1.00 76.94 324 GLY A N 1
ATOM 2621 C CA . GLY A 1 324 ? -28.959 -7.875 22.002 1.00 76.94 324 GLY A CA 1
ATOM 2622 C C . GLY A 1 324 ? -28.190 -8.999 22.713 1.00 76.94 324 GLY A C 1
ATOM 2623 O O . GLY A 1 324 ? -27.267 -8.685 23.460 1.00 76.94 324 GLY A O 1
ATOM 2624 N N . ILE A 1 325 ? -28.527 -10.270 22.475 1.00 79.56 325 ILE A N 1
ATOM 2625 C CA . ILE A 1 325 ? -27.841 -11.463 23.008 1.00 79.56 325 ILE A CA 1
ATOM 2626 C C . ILE A 1 325 ? -27.401 -12.326 21.826 1.00 79.56 325 ILE A C 1
ATOM 2628 O O . ILE A 1 325 ? -28.183 -12.516 20.890 1.00 79.56 325 ILE A O 1
ATOM 2632 N N . THR A 1 326 ? -26.163 -12.826 21.850 1.00 77.94 326 THR A N 1
ATOM 2633 C CA . THR A 1 326 ? -25.583 -13.543 20.700 1.00 77.94 326 THR A CA 1
ATOM 2634 C C . THR A 1 326 ? -25.027 -14.928 21.011 1.00 77.94 326 THR A C 1
ATOM 2636 O O . THR A 1 326 ? -25.023 -15.766 20.112 1.00 77.94 326 THR A O 1
ATOM 2639 N N . ASP A 1 327 ? -24.680 -15.233 22.264 1.00 77.12 327 ASP A N 1
ATOM 2640 C CA . ASP A 1 327 ? -24.335 -16.598 22.696 1.00 77.12 327 ASP A CA 1
ATOM 2641 C C . ASP A 1 327 ? -25.599 -17.431 22.972 1.00 77.12 327 ASP A C 1
ATOM 2643 O O . ASP A 1 327 ? -25.932 -17.771 24.111 1.00 77.12 327 ASP A O 1
ATOM 2647 N N . VAL A 1 328 ? -26.343 -17.713 21.903 1.00 81.50 328 VAL A N 1
ATOM 2648 C CA . VAL A 1 328 ? -27.601 -18.467 21.930 1.00 81.50 328 VAL A CA 1
ATOM 2649 C C . VAL A 1 328 ? -27.444 -19.849 21.293 1.00 81.50 328 VAL A C 1
ATOM 2651 O O . VAL A 1 328 ? -26.544 -20.080 20.486 1.00 81.50 328 VAL A O 1
ATOM 2654 N N . ASP A 1 329 ? -28.332 -20.781 21.648 1.00 86.31 329 ASP A N 1
ATOM 2655 C CA . ASP A 1 329 ? -28.367 -22.110 21.028 1.00 86.31 329 ASP A CA 1
ATOM 2656 C C . ASP A 1 329 ? -28.686 -22.019 19.521 1.00 86.31 329 ASP A C 1
ATOM 2658 O O . ASP A 1 329 ? -29.327 -21.073 19.055 1.00 86.31 329 ASP A O 1
ATOM 2662 N N . MET A 1 330 ? -28.292 -23.036 18.749 1.00 86.56 330 MET A N 1
ATOM 2663 C CA . MET A 1 330 ? -28.456 -23.084 17.290 1.00 86.56 330 MET A CA 1
ATOM 2664 C C . MET A 1 330 ? -29.901 -22.808 16.854 1.00 86.56 330 MET A C 1
ATOM 2666 O O . MET A 1 330 ? -30.140 -22.107 15.869 1.00 86.56 330 MET A O 1
ATOM 2670 N N . LYS A 1 331 ? -30.881 -23.328 17.603 1.00 89.88 331 LYS A N 1
ATOM 2671 C CA . LYS A 1 331 ? -32.301 -23.110 17.312 1.00 89.88 331 LYS A CA 1
ATOM 2672 C C . LYS A 1 331 ? -32.691 -21.635 17.421 1.00 89.88 331 LYS A C 1
ATOM 2674 O O . LYS A 1 331 ? -33.421 -21.128 16.573 1.00 89.88 331 LYS A O 1
ATOM 2679 N N . GLU A 1 332 ? -32.226 -20.957 18.463 1.00 86.69 332 GLU A N 1
ATOM 2680 C CA . GLU A 1 332 ? -32.516 -19.543 18.699 1.00 86.69 332 GLU A CA 1
ATOM 2681 C C . GLU A 1 332 ? -31.776 -18.652 17.695 1.00 86.69 332 GLU A C 1
ATOM 2683 O O . GLU A 1 332 ? -32.374 -17.722 17.154 1.00 86.69 332 GLU A O 1
ATOM 2688 N N . MET A 1 333 ? -30.534 -19.002 17.342 1.00 85.69 333 MET A N 1
ATOM 2689 C CA . MET A 1 333 ? -29.799 -18.340 16.262 1.00 85.69 333 MET A CA 1
ATOM 2690 C C . MET A 1 333 ? -30.563 -18.416 14.933 1.00 85.69 333 MET A C 1
ATOM 2692 O O . MET A 1 333 ? -30.704 -17.406 14.248 1.00 85.69 333 MET A O 1
ATOM 2696 N N . MET A 1 334 ? -31.116 -19.583 14.586 1.00 86.56 334 MET A N 1
ATOM 2697 C CA . MET A 1 334 ? -31.873 -19.752 13.343 1.00 86.56 334 MET A CA 1
ATOM 2698 C C . MET A 1 334 ? -33.170 -18.931 13.334 1.00 86.56 334 MET A C 1
ATOM 2700 O O . MET A 1 334 ? -33.487 -18.307 12.325 1.00 86.56 334 MET A O 1
ATOM 2704 N N . ILE A 1 335 ? -33.873 -18.853 14.469 1.00 87.81 335 ILE A N 1
ATOM 2705 C CA . ILE A 1 335 ? -35.054 -17.988 14.624 1.00 87.81 335 ILE A CA 1
ATOM 2706 C C . ILE A 1 335 ? -34.678 -16.507 14.460 1.00 87.81 335 ILE A C 1
ATOM 2708 O O . ILE A 1 335 ? -35.413 -15.752 13.825 1.00 87.81 335 ILE A O 1
ATOM 2712 N N . ASN A 1 336 ? -33.547 -16.077 15.020 1.00 85.62 336 ASN A N 1
ATOM 2713 C CA . ASN A 1 336 ? -33.078 -14.695 14.907 1.00 85.62 336 ASN A CA 1
ATOM 2714 C C . ASN A 1 336 ? -32.728 -14.332 13.454 1.00 85.62 336 ASN A C 1
ATOM 2716 O O . ASN A 1 336 ? -33.138 -13.279 12.967 1.00 85.62 336 ASN A O 1
ATOM 2720 N N . LEU A 1 337 ? -32.060 -15.234 12.730 1.00 85.06 337 LEU A N 1
ATOM 2721 C CA . LEU A 1 337 ? -31.770 -15.059 11.303 1.00 85.06 337 LEU A CA 1
ATOM 2722 C C . LEU A 1 337 ? -33.048 -15.023 10.455 1.00 85.06 337 LEU A C 1
ATOM 2724 O O . LEU A 1 337 ? -33.160 -14.216 9.534 1.00 85.06 337 LEU A O 1
ATOM 2728 N N . GLU A 1 338 ? -34.041 -15.855 10.776 1.00 87.50 338 GLU A N 1
ATOM 2729 C CA . GLU A 1 338 ? -35.331 -15.838 10.085 1.00 87.50 338 GLU A CA 1
ATOM 2730 C C . GLU A 1 338 ? -36.073 -14.511 10.312 1.00 87.50 338 GLU A C 1
ATOM 2732 O O . GLU A 1 338 ? -36.553 -13.905 9.352 1.00 87.50 338 GLU A O 1
ATOM 2737 N N . ARG A 1 339 ? -36.102 -14.004 11.552 1.00 85.44 339 ARG A N 1
ATOM 2738 C CA . ARG A 1 339 ? -36.696 -12.694 11.885 1.00 85.44 339 ARG A CA 1
ATOM 2739 C C . ARG A 1 339 ? -36.020 -11.547 11.145 1.00 85.44 339 ARG A C 1
ATOM 2741 O O . ARG A 1 339 ? -36.708 -10.634 10.689 1.00 85.44 339 ARG A O 1
ATOM 2748 N N . GLU A 1 340 ? -34.703 -11.612 11.007 1.00 84.12 340 GLU A N 1
ATOM 2749 C CA . GLU A 1 340 ? -33.932 -10.630 10.255 1.00 84.12 340 GLU A CA 1
ATOM 2750 C C . GLU A 1 340 ? -34.218 -10.705 8.751 1.00 84.12 340 GLU A C 1
ATOM 2752 O O . GLU A 1 340 ? -34.457 -9.674 8.122 1.00 84.12 340 GLU A O 1
ATOM 2757 N N . SER A 1 341 ? -34.315 -11.914 8.183 1.00 82.75 341 SER A N 1
ATOM 2758 C CA . SER A 1 341 ? -34.688 -12.107 6.774 1.00 82.75 341 SER A CA 1
ATOM 2759 C C . SER A 1 341 ? -36.079 -11.553 6.442 1.00 82.75 341 SER A C 1
ATOM 2761 O O . SER A 1 341 ? -36.308 -11.038 5.349 1.00 82.75 341 SER A O 1
ATOM 2763 N N . GLN A 1 342 ? -37.000 -11.613 7.408 1.00 86.12 342 GLN A N 1
ATOM 2764 C CA . GLN A 1 342 ? -38.363 -11.097 7.294 1.00 86.12 342 GLN A CA 1
ATOM 2765 C C . GLN A 1 342 ? -38.461 -9.591 7.600 1.00 86.12 342 GLN A C 1
ATOM 2767 O O . GLN A 1 342 ? -39.564 -9.051 7.602 1.00 86.12 342 GLN A O 1
ATOM 2772 N N . ALA A 1 343 ? -37.334 -8.916 7.870 1.00 77.88 343 ALA A N 1
ATOM 2773 C CA . ALA A 1 343 ? -37.255 -7.515 8.294 1.00 77.88 343 ALA A CA 1
ATOM 2774 C C . ALA A 1 343 ? -38.112 -7.185 9.539 1.00 77.88 343 ALA A C 1
ATOM 2776 O O . ALA A 1 343 ? -38.540 -6.047 9.728 1.00 77.88 343 ALA A O 1
ATOM 2777 N N . ASN A 1 344 ? -38.348 -8.183 10.400 1.00 73.50 344 ASN A N 1
ATOM 2778 C CA . ASN A 1 344 ? -39.117 -8.051 11.642 1.00 73.50 344 ASN A CA 1
ATOM 2779 C C . ASN A 1 344 ? -38.253 -7.588 12.833 1.00 73.50 344 ASN A C 1
ATOM 2781 O O . ASN A 1 344 ? -38.784 -7.309 13.909 1.00 73.50 344 ASN A O 1
ATOM 2785 N N . SER A 1 345 ? -36.929 -7.522 12.666 1.00 74.12 345 SER A N 1
ATOM 2786 C CA . SER A 1 345 ? -35.975 -7.013 13.655 1.00 74.12 345 SER A CA 1
ATOM 2787 C C . SER A 1 345 ? -35.544 -5.576 13.346 1.00 74.12 345 SER A C 1
ATOM 2789 O O . SER A 1 345 ? -35.693 -5.086 12.227 1.00 74.12 345 SER A O 1
ATOM 2791 N N . GLY A 1 346 ? -34.960 -4.898 14.341 1.00 75.62 346 GLY A N 1
ATOM 2792 C CA . GLY A 1 346 ? -34.258 -3.638 14.099 1.00 75.62 346 GLY A CA 1
ATOM 2793 C C . GLY A 1 346 ? -33.144 -3.812 13.060 1.00 75.62 346 GLY A C 1
ATOM 2794 O O . GLY A 1 346 ? -32.564 -4.893 12.940 1.00 75.62 346 GLY A O 1
ATOM 2795 N N . ARG A 1 347 ? -32.859 -2.747 12.306 1.00 84.12 347 ARG A N 1
ATOM 2796 C CA . ARG A 1 347 ? -31.732 -2.710 11.366 1.00 84.12 347 ARG A CA 1
ATOM 2797 C C . ARG A 1 347 ? -30.392 -2.698 12.106 1.00 84.12 347 ARG A C 1
ATOM 2799 O O . ARG A 1 347 ? -30.334 -2.321 13.276 1.00 84.12 347 ARG A O 1
ATOM 2806 N N . ARG A 1 348 ? -29.323 -3.118 11.419 1.00 83.81 348 ARG A N 1
ATOM 2807 C CA . ARG A 1 348 ? -27.981 -3.293 12.007 1.00 83.81 348 ARG A CA 1
ATOM 2808 C C . ARG A 1 348 ? -27.182 -1.994 12.175 1.00 83.81 348 ARG A C 1
ATOM 2810 O O . ARG A 1 348 ? -26.080 -2.051 12.712 1.00 83.81 348 ARG A O 1
ATOM 2817 N N . GLY A 1 349 ? -27.666 -0.856 11.677 1.00 86.38 349 GLY A N 1
ATOM 2818 C CA . GLY A 1 349 ? -26.941 0.413 11.725 1.00 86.38 349 GLY A CA 1
ATOM 2819 C C . GLY A 1 349 ? -26.992 1.114 13.082 1.00 86.38 349 GLY A C 1
ATOM 2820 O O . GLY A 1 349 ? -27.774 0.771 13.967 1.00 86.38 349 GLY A O 1
ATOM 2821 N N . LEU A 1 350 ? -26.124 2.117 13.246 1.00 86.94 350 LEU A N 1
ATOM 2822 C CA . LEU A 1 350 ? -26.027 2.897 14.489 1.00 86.94 350 LEU A CA 1
ATOM 2823 C C . LEU A 1 350 ? -27.245 3.808 14.716 1.00 86.94 350 LEU A C 1
ATOM 2825 O O . LEU A 1 350 ? -27.644 4.037 15.859 1.00 86.94 350 LEU A O 1
ATOM 2829 N N . GLU A 1 351 ? -27.808 4.366 13.642 1.00 86.00 351 GLU A N 1
ATOM 2830 C CA . GLU A 1 351 ? -29.015 5.187 13.720 1.00 86.00 351 GLU A CA 1
ATOM 2831 C C . GLU A 1 351 ? -30.263 4.316 13.608 1.00 86.00 351 GLU A C 1
ATOM 2833 O O . GLU A 1 351 ? -30.285 3.276 12.950 1.00 86.00 351 GLU A O 1
ATOM 2838 N N . THR A 1 352 ? -31.345 4.759 14.244 1.00 78.56 352 THR A N 1
ATOM 2839 C CA . THR A 1 352 ? -32.628 4.064 14.150 1.00 78.56 352 THR A CA 1
ATOM 2840 C C . THR A 1 352 ? -33.057 3.967 12.690 1.00 78.56 352 THR A C 1
ATOM 2842 O O . THR A 1 352 ? -33.232 4.989 12.029 1.00 78.56 352 THR A O 1
ATOM 2845 N N . ASN A 1 353 ? -33.274 2.741 12.217 1.00 79.94 353 ASN A N 1
ATOM 2846 C CA . ASN A 1 353 ? -33.652 2.416 10.842 1.00 79.94 353 ASN A CA 1
ATOM 2847 C C . ASN A 1 353 ? -32.575 2.673 9.765 1.00 79.94 353 ASN A C 1
ATOM 2849 O O . ASN A 1 353 ? -32.927 2.686 8.582 1.00 79.94 353 ASN A O 1
ATOM 2853 N N . SER A 1 354 ? -31.292 2.811 10.110 1.00 85.38 354 SER A N 1
ATOM 2854 C CA . SER A 1 354 ? -30.207 2.763 9.116 1.00 85.38 354 SER A CA 1
ATOM 2855 C C . SER A 1 354 ? -29.539 1.386 9.073 1.00 85.38 354 SER A C 1
ATOM 2857 O O . SER A 1 354 ? -29.560 0.650 10.056 1.00 85.38 354 SER A O 1
ATOM 2859 N N . ASP A 1 355 ? -28.951 1.040 7.926 1.00 85.12 355 ASP A N 1
ATOM 2860 C CA . ASP A 1 355 ? -28.102 -0.153 7.753 1.00 85.12 355 ASP A CA 1
ATOM 2861 C C . ASP A 1 355 ? -26.604 0.216 7.786 1.00 85.12 355 ASP A C 1
ATOM 2863 O O . ASP A 1 355 ? -25.730 -0.603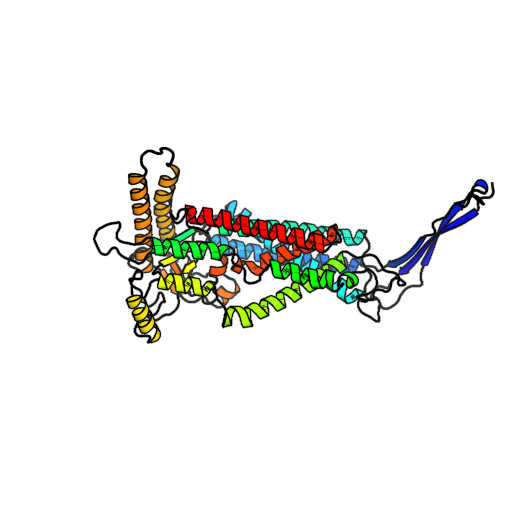 7.505 1.00 85.12 355 ASP A O 1
ATOM 2867 N N . ASP A 1 356 ? -26.289 1.467 8.136 1.00 88.62 356 ASP A N 1
ATOM 2868 C CA . ASP A 1 356 ? -24.928 1.990 8.120 1.00 88.62 356 ASP A CA 1
ATOM 2869 C C . ASP A 1 356 ? -24.156 1.549 9.361 1.00 88.62 356 ASP A C 1
ATOM 2871 O O . ASP A 1 356 ? -24.432 1.973 10.488 1.00 88.62 356 ASP A O 1
ATOM 2875 N N . GLN A 1 357 ? -23.159 0.694 9.137 1.00 90.44 357 GLN A N 1
ATOM 2876 C CA . GLN A 1 357 ? -22.339 0.111 10.198 1.00 90.44 357 GLN A CA 1
ATOM 2877 C C . GLN A 1 357 ? -20.918 0.674 10.254 1.00 90.44 357 GLN A C 1
ATOM 2879 O O . GLN A 1 357 ? -20.253 0.543 11.278 1.00 90.44 357 GLN A O 1
ATOM 2884 N N . ILE A 1 358 ? -20.426 1.295 9.182 1.00 93.25 358 ILE A N 1
ATOM 2885 C CA . ILE A 1 358 ? -19.040 1.768 9.097 1.00 93.25 358 ILE A CA 1
ATOM 2886 C C . ILE A 1 358 ? -19.015 3.286 9.215 1.00 93.25 358 ILE A C 1
ATOM 2888 O O . ILE A 1 358 ? -19.665 3.998 8.446 1.00 93.25 358 ILE A O 1
ATOM 2892 N N . PHE A 1 359 ? -18.203 3.779 10.145 1.00 93.31 359 PHE A N 1
ATOM 2893 C CA . PHE A 1 359 ? -18.038 5.200 10.390 1.00 93.31 359 PHE A CA 1
ATOM 2894 C C . PHE A 1 359 ? -16.559 5.576 10.433 1.00 93.31 359 PHE A C 1
ATOM 2896 O O . PHE A 1 359 ? -15.752 4.926 11.093 1.00 93.31 359 PHE A O 1
ATOM 2903 N N . ILE A 1 360 ? -16.195 6.670 9.778 1.00 92.56 360 ILE A N 1
ATOM 2904 C CA . ILE A 1 360 ? -14.949 7.387 10.037 1.00 92.56 360 ILE A CA 1
ATOM 2905 C C . ILE A 1 360 ? -15.192 8.292 11.241 1.00 92.56 3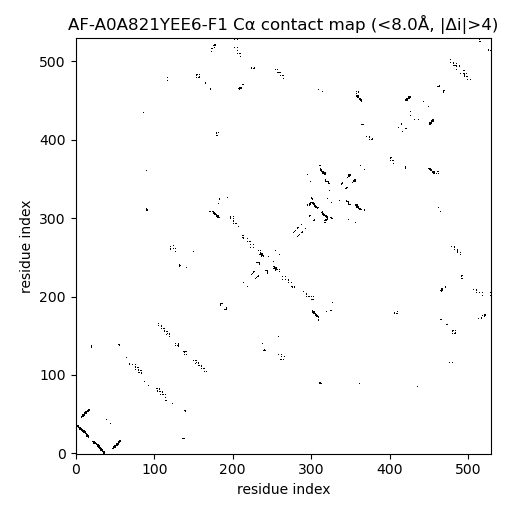60 ILE A C 1
ATOM 2907 O O . ILE A 1 360 ? -16.130 9.086 11.247 1.00 92.56 360 ILE A O 1
ATOM 2911 N N . ILE A 1 361 ? -14.339 8.200 12.254 1.00 92.00 361 ILE A N 1
ATOM 2912 C CA . ILE A 1 361 ? -14.499 8.959 13.493 1.00 92.00 361 ILE A CA 1
ATOM 2913 C C . ILE A 1 361 ? -13.413 10.020 13.637 1.00 92.00 361 ILE A C 1
ATOM 2915 O O . ILE A 1 361 ? -12.229 9.756 13.415 1.00 92.00 361 ILE A O 1
ATOM 2919 N N . LYS A 1 362 ? -13.820 11.221 14.055 1.00 90.69 362 LYS A N 1
ATOM 2920 C CA . LYS A 1 362 ? -12.938 12.271 14.567 1.00 90.69 362 LYS A CA 1
ATOM 2921 C C . LYS A 1 362 ? -13.341 12.594 16.002 1.00 90.69 362 LYS A C 1
ATOM 2923 O O . LYS A 1 362 ? -14.375 13.211 16.240 1.00 90.69 362 LYS A O 1
ATOM 2928 N N . VAL A 1 363 ? -12.530 12.145 16.948 1.00 90.50 363 VAL A N 1
ATOM 2929 C CA . VAL A 1 363 ? -12.835 12.157 18.383 1.00 90.50 363 VAL A CA 1
ATOM 2930 C C . VAL A 1 363 ? -12.347 13.452 19.025 1.00 90.50 363 VAL A C 1
ATOM 2932 O O . VAL A 1 363 ? -11.230 13.900 18.757 1.00 90.50 363 VAL A O 1
ATOM 2935 N N . ASP A 1 364 ? -13.158 14.051 19.896 1.00 88.12 364 ASP A N 1
ATOM 2936 C CA . ASP A 1 364 ? -12.768 15.253 20.634 1.00 88.12 364 ASP A CA 1
ATOM 2937 C C . ASP A 1 364 ? -11.654 14.985 21.663 1.00 88.12 364 ASP A C 1
ATOM 2939 O O . ASP A 1 364 ? -11.438 13.858 22.117 1.00 88.12 364 ASP A O 1
ATOM 2943 N N . ARG A 1 365 ? -10.923 16.031 22.055 1.00 86.69 365 ARG A N 1
ATOM 2944 C CA . ARG A 1 365 ? -9.797 15.919 22.993 1.00 86.69 365 ARG A CA 1
ATOM 2945 C C . ARG A 1 365 ? -10.196 15.401 24.372 1.00 86.69 365 ARG A C 1
ATOM 2947 O O . ARG A 1 365 ? -9.478 14.529 24.853 1.00 86.69 365 ARG A O 1
ATOM 2954 N N . PRO A 1 366 ? -11.298 15.855 25.001 1.00 88.62 366 PRO A N 1
ATOM 2955 C CA . PRO A 1 366 ? -11.747 15.335 26.289 1.00 88.62 366 PRO A CA 1
ATOM 2956 C C . PRO A 1 366 ? -12.030 13.830 26.232 1.00 88.62 366 PRO A C 1
ATOM 2958 O O . PRO A 1 366 ? -11.568 13.081 27.093 1.00 88.62 366 PRO A O 1
ATOM 2961 N N . VAL A 1 367 ? -12.697 13.369 25.167 1.00 90.06 367 VAL A N 1
ATOM 2962 C CA . VAL A 1 367 ? -12.990 11.944 24.949 1.00 90.06 367 VAL A CA 1
ATOM 2963 C C . VAL A 1 367 ? -11.693 11.156 24.787 1.00 90.06 367 VAL A C 1
ATOM 2965 O O . VAL A 1 367 ? -11.505 10.140 25.456 1.00 90.06 367 VAL A O 1
ATOM 2968 N N . ARG A 1 368 ? -10.753 11.648 23.966 1.00 91.06 368 ARG A N 1
ATOM 2969 C CA . ARG A 1 368 ? -9.450 10.995 23.797 1.00 91.06 368 ARG A CA 1
ATOM 2970 C C . ARG A 1 368 ? -8.631 10.990 25.090 1.00 91.06 368 ARG A C 1
ATOM 2972 O O . ARG A 1 368 ? -8.020 9.974 25.398 1.00 91.06 368 ARG A O 1
ATOM 2979 N N . SER A 1 369 ? -8.641 12.068 25.873 1.00 90.62 369 SER A N 1
ATOM 2980 C CA . SER A 1 369 ? -7.926 12.112 27.154 1.00 90.62 369 SER A CA 1
ATOM 2981 C C . SER A 1 369 ? -8.490 11.124 28.169 1.00 90.62 369 SER A C 1
ATOM 2983 O O . SER A 1 369 ? -7.717 10.474 28.870 1.00 90.62 369 SER A O 1
ATOM 2985 N N . GLN A 1 370 ? -9.816 10.957 28.208 1.00 90.50 370 GLN A N 1
ATOM 2986 C CA . GLN A 1 370 ? -10.459 9.980 29.080 1.00 90.50 370 GLN A CA 1
ATOM 2987 C C . GLN A 1 370 ? -10.149 8.550 28.625 1.00 90.50 370 GLN A C 1
ATOM 2989 O O . GLN A 1 370 ? -9.801 7.702 29.446 1.00 90.50 370 GLN A O 1
ATOM 2994 N N . TYR A 1 371 ? -10.185 8.302 27.313 1.00 90.75 371 TYR A N 1
ATOM 2995 C CA . TYR A 1 371 ? -9.751 7.038 26.721 1.00 90.75 371 TYR A CA 1
ATOM 2996 C C . TYR A 1 371 ? -8.294 6.712 27.086 1.00 90.75 371 TYR A C 1
ATOM 2998 O O . TYR A 1 371 ? -8.008 5.621 27.574 1.00 90.75 371 TYR A O 1
ATOM 3006 N N . ASP A 1 372 ? -7.371 7.665 26.922 1.00 89.69 372 ASP A N 1
ATOM 3007 C CA . ASP A 1 372 ? -5.956 7.489 27.263 1.00 89.69 372 ASP A CA 1
ATOM 3008 C C . ASP A 1 372 ? -5.739 7.264 28.762 1.00 89.69 372 ASP A C 1
ATOM 3010 O O . ASP A 1 372 ? -4.873 6.478 29.141 1.00 89.69 372 ASP A O 1
ATOM 3014 N N . LEU A 1 373 ? -6.509 7.924 29.629 1.00 89.38 373 LEU A N 1
ATOM 3015 C CA . LEU A 1 373 ? -6.439 7.728 31.077 1.00 89.38 373 LEU A CA 1
ATOM 3016 C C . LEU A 1 373 ? -6.835 6.294 31.463 1.00 89.38 373 LEU A C 1
ATOM 3018 O O . LEU A 1 373 ? -6.114 5.620 32.209 1.00 89.38 373 LEU A O 1
ATOM 3022 N N . LEU A 1 374 ? -7.946 5.806 30.909 1.00 86.00 374 LEU A N 1
ATOM 3023 C CA . LEU A 1 374 ? -8.424 4.440 31.122 1.00 86.00 374 LEU A CA 1
ATOM 3024 C C . LEU A 1 374 ? -7.449 3.416 30.521 1.00 86.00 374 LEU A C 1
ATOM 3026 O O . LEU A 1 374 ? -7.089 2.445 31.184 1.00 86.00 374 LEU A O 1
ATOM 3030 N N . LEU A 1 375 ? -6.903 3.679 29.332 1.00 82.81 375 LEU A N 1
ATOM 3031 C CA . LEU A 1 375 ? -5.925 2.799 28.693 1.00 82.81 375 LEU A CA 1
ATOM 3032 C C . LEU A 1 375 ? -4.561 2.796 29.409 1.00 82.81 375 LEU A C 1
ATOM 3034 O O . LEU A 1 375 ? -3.906 1.760 29.481 1.00 82.81 375 LEU A O 1
ATOM 3038 N N . ARG A 1 376 ? -4.094 3.924 29.955 1.00 80.50 376 ARG A N 1
ATOM 3039 C CA . ARG A 1 376 ? -2.817 3.997 30.693 1.00 80.50 376 ARG A CA 1
ATOM 3040 C C . ARG A 1 376 ? -2.901 3.336 32.054 1.00 80.50 376 ARG A C 1
ATOM 3042 O O . ARG A 1 376 ? -1.972 2.621 32.426 1.00 80.50 376 ARG A O 1
ATOM 3049 N N . SER A 1 377 ? -3.995 3.562 32.784 1.00 74.25 377 SER A N 1
ATOM 3050 C CA . SER A 1 377 ? -4.232 2.873 34.058 1.00 74.25 377 SER A CA 1
ATOM 3051 C C . SER A 1 377 ? -4.236 1.355 33.855 1.00 74.25 377 SER A C 1
ATOM 3053 O O . SER A 1 377 ? -3.643 0.624 34.644 1.00 74.25 377 SER A O 1
ATOM 3055 N N . TYR A 1 378 ? -4.771 0.909 32.721 1.00 68.81 378 TYR A N 1
ATOM 3056 C CA . TYR A 1 378 ? -4.684 -0.453 32.219 1.00 68.81 378 TYR A CA 1
ATOM 3057 C C . TYR A 1 378 ? -3.242 -0.905 31.864 1.00 68.81 378 TYR A C 1
ATOM 3059 O O . TYR A 1 378 ? -2.758 -1.904 32.397 1.00 68.81 378 TYR A O 1
ATOM 3067 N N . GLN A 1 379 ? -2.502 -0.168 31.025 1.00 69.62 379 GLN A N 1
ATOM 3068 C CA . GLN A 1 379 ? -1.164 -0.567 30.550 1.00 69.62 379 GLN A CA 1
ATOM 3069 C C . GLN A 1 379 ? -0.084 -0.571 31.639 1.00 69.62 379 GLN A C 1
ATOM 3071 O O . GLN A 1 379 ? 0.772 -1.457 31.655 1.00 69.62 379 GLN A O 1
ATOM 3076 N N . HIS A 1 380 ? -0.105 0.403 32.554 1.00 66.88 380 HIS A N 1
ATOM 3077 C CA . HIS A 1 380 ? 0.875 0.493 33.640 1.00 66.88 380 HIS A CA 1
ATOM 3078 C C . HIS A 1 380 ? 0.821 -0.744 34.549 1.00 66.88 380 HIS A C 1
ATOM 3080 O O . HIS A 1 380 ? 1.845 -1.183 35.065 1.00 66.88 380 HIS A O 1
ATOM 3086 N N . ARG A 1 381 ? -0.363 -1.344 34.701 1.00 62.78 381 ARG A N 1
ATOM 3087 C CA . ARG A 1 381 ? -0.580 -2.547 35.514 1.00 62.78 381 ARG A CA 1
ATOM 3088 C C . ARG A 1 381 ? -0.079 -3.828 34.833 1.00 62.78 381 ARG A C 1
ATOM 3090 O O . ARG A 1 381 ? 0.277 -4.775 35.521 1.00 62.78 381 ARG A O 1
ATOM 3097 N N . ILE A 1 382 ? 0.030 -3.843 33.499 1.00 60.56 382 ILE A N 1
ATOM 3098 C CA . ILE A 1 382 ? 0.616 -4.959 32.729 1.00 60.56 382 ILE A CA 1
ATOM 3099 C C . ILE A 1 382 ? 2.148 -4.969 32.822 1.00 60.56 382 ILE A C 1
ATOM 3101 O O . ILE A 1 382 ? 2.759 -6.034 32.846 1.00 60.56 382 ILE A O 1
ATOM 3105 N N . LEU A 1 383 ? 2.796 -3.801 32.857 1.00 58.09 383 LEU A N 1
ATOM 3106 C CA . LEU A 1 383 ? 4.264 -3.708 32.877 1.00 58.09 383 LEU A CA 1
ATOM 3107 C C . LEU A 1 383 ? 4.876 -4.086 34.236 1.00 58.09 383 LEU A C 1
ATOM 3109 O O . LEU A 1 383 ? 6.029 -4.503 34.287 1.00 58.09 383 LEU A O 1
ATOM 3113 N N . THR A 1 384 ? 4.107 -4.023 35.324 1.00 56.19 384 THR A N 1
ATOM 3114 C CA . THR A 1 384 ? 4.529 -4.430 36.677 1.00 56.19 384 THR A CA 1
ATOM 3115 C C . THR A 1 384 ? 4.567 -5.952 36.907 1.00 56.19 384 THR A C 1
ATOM 3117 O O . THR A 1 384 ? 4.764 -6.381 38.040 1.00 56.19 384 THR A O 1
ATOM 3120 N N . ARG A 1 385 ? 4.467 -6.767 35.842 1.00 55.62 385 ARG A N 1
ATOM 3121 C CA . ARG A 1 385 ? 4.514 -8.252 35.780 1.00 55.62 385 ARG A CA 1
ATOM 3122 C C . ARG A 1 385 ? 5.817 -8.922 36.275 1.00 55.62 385 ARG A C 1
ATOM 3124 O O . ARG A 1 385 ? 6.175 -10.009 35.827 1.00 55.62 385 ARG A O 1
ATOM 3131 N N . VAL A 1 386 ? 6.566 -8.301 37.184 1.00 50.69 386 VAL A N 1
ATOM 3132 C CA . VAL A 1 386 ? 7.875 -8.808 37.634 1.00 50.69 386 VAL A CA 1
ATOM 3133 C C . VAL A 1 386 ? 7.758 -9.859 38.752 1.00 50.69 386 VAL A C 1
ATOM 3135 O O . VAL A 1 386 ? 8.717 -10.589 38.974 1.00 50.69 386 VAL A O 1
ATOM 3138 N N . ASN A 1 387 ? 6.599 -10.048 39.402 1.00 51.41 387 ASN A N 1
ATOM 3139 C CA . ASN A 1 387 ? 6.457 -11.050 40.471 1.00 51.41 387 ASN A CA 1
ATOM 3140 C C . ASN A 1 387 ? 5.387 -12.118 40.200 1.00 51.41 387 ASN A C 1
ATOM 3142 O O . ASN A 1 387 ? 4.190 -11.908 40.346 1.00 51.41 387 ASN A O 1
ATOM 3146 N N . LYS A 1 388 ? 5.867 -13.327 39.903 1.00 52.19 388 LYS A N 1
ATOM 3147 C CA . LYS A 1 388 ? 5.136 -14.530 39.466 1.00 52.19 388 LYS A CA 1
ATOM 3148 C C . LYS A 1 388 ? 4.243 -15.208 40.532 1.00 52.19 388 LYS A C 1
ATOM 3150 O O . LYS A 1 388 ? 3.996 -16.402 40.438 1.00 52.19 388 LYS A O 1
ATOM 3155 N N . LYS A 1 389 ? 3.823 -14.501 41.591 1.00 50.94 389 LYS A N 1
ATOM 3156 C CA . LYS A 1 389 ? 3.078 -15.078 42.737 1.00 50.94 389 LYS A CA 1
ATOM 3157 C C . LYS A 1 389 ? 1.678 -14.488 42.969 1.00 50.94 389 LYS A C 1
ATOM 3159 O O . LYS A 1 389 ? 1.025 -14.895 43.922 1.00 50.94 389 LYS A O 1
ATOM 3164 N N . ILE A 1 390 ? 1.207 -13.563 42.127 1.00 52.72 390 ILE A N 1
ATOM 3165 C CA . ILE A 1 390 ? -0.105 -12.903 42.275 1.00 52.72 390 ILE A CA 1
ATOM 3166 C C . ILE A 1 390 ? -0.870 -12.942 40.932 1.00 52.72 390 ILE A C 1
ATOM 3168 O O . ILE A 1 390 ? -1.219 -11.911 40.379 1.00 52.72 390 ILE A O 1
ATOM 3172 N N . GLU A 1 391 ? -1.112 -14.125 40.357 1.00 58.53 391 GLU A N 1
ATOM 3173 C CA . GLU A 1 391 ? -1.779 -14.237 39.037 1.00 58.53 391 GLU A CA 1
ATOM 3174 C C . GLU A 1 391 ? -3.307 -14.016 39.087 1.00 58.53 391 GLU A C 1
ATOM 3176 O O . GLU A 1 391 ? -3.876 -13.428 38.164 1.00 58.53 391 GLU A O 1
ATOM 3181 N N . GLU A 1 392 ? -3.987 -14.403 40.173 1.00 59.62 392 GLU A N 1
ATOM 3182 C CA . GLU A 1 392 ? -5.454 -14.269 40.281 1.00 59.62 392 GLU A CA 1
ATOM 3183 C C . GLU A 1 392 ? -5.893 -12.810 40.480 1.00 59.62 392 GLU A C 1
ATOM 3185 O O . GLU A 1 392 ? -6.705 -12.283 39.719 1.00 59.62 392 GLU A O 1
ATOM 3190 N N . ARG A 1 393 ? -5.282 -12.105 41.442 1.00 60.06 393 ARG A N 1
ATOM 3191 C CA . ARG A 1 393 ? -5.639 -10.712 41.768 1.00 60.06 393 ARG A CA 1
ATOM 3192 C C . ARG A 1 393 ? -5.276 -9.732 40.646 1.00 60.06 393 ARG A C 1
ATOM 3194 O O . ARG A 1 393 ? -5.924 -8.703 40.491 1.00 60.06 393 ARG A O 1
ATOM 3201 N N . GLU A 1 394 ? -4.254 -10.040 39.848 1.00 61.34 394 GLU A N 1
ATOM 3202 C CA . GLU A 1 394 ? -3.873 -9.238 38.678 1.00 61.34 394 GLU A CA 1
ATOM 3203 C C . GLU A 1 394 ? -4.854 -9.409 37.508 1.00 61.34 394 GLU A C 1
ATOM 3205 O O . GLU A 1 394 ? -5.166 -8.433 36.821 1.00 61.34 394 GLU A O 1
ATOM 3210 N N . SER A 1 395 ? -5.397 -10.615 37.317 1.00 65.25 395 SER A N 1
ATOM 3211 C CA . SER A 1 395 ? -6.388 -10.904 36.272 1.00 65.25 395 SER A CA 1
ATOM 3212 C C . SER A 1 395 ? -7.709 -10.164 36.513 1.00 65.25 395 SER A C 1
ATOM 3214 O O . SER A 1 395 ? -8.265 -9.569 35.587 1.00 65.25 395 SER A O 1
ATOM 3216 N N . GLU A 1 396 ? -8.162 -10.097 37.768 1.00 69.69 396 GLU A N 1
ATOM 3217 C CA . GLU A 1 396 ? -9.338 -9.308 38.166 1.00 69.69 396 GLU A CA 1
ATOM 3218 C C . GLU A 1 396 ? -9.150 -7.813 37.883 1.00 69.69 396 GLU A C 1
ATOM 3220 O O . GLU A 1 396 ? -10.026 -7.150 37.327 1.00 69.69 396 GLU A O 1
ATOM 3225 N N . ILE A 1 397 ? -7.977 -7.269 38.211 1.00 68.69 397 ILE A N 1
ATOM 3226 C CA . ILE A 1 397 ? -7.668 -5.850 38.015 1.00 68.69 397 ILE A CA 1
ATOM 3227 C C . ILE A 1 397 ? -7.662 -5.471 36.522 1.00 68.69 397 ILE A C 1
ATOM 3229 O O . ILE A 1 397 ? -8.108 -4.376 36.150 1.00 68.69 397 ILE A O 1
ATOM 3233 N N . LEU A 1 398 ? -7.161 -6.358 35.656 1.00 71.31 398 LEU A N 1
ATOM 3234 C CA . LEU A 1 398 ? -7.186 -6.167 34.203 1.00 71.31 398 LEU A CA 1
ATOM 3235 C C . LEU A 1 398 ? -8.616 -6.187 33.661 1.00 71.31 398 LEU A C 1
ATOM 3237 O O . LEU A 1 398 ? -8.971 -5.328 32.852 1.00 71.31 398 LEU A O 1
ATOM 3241 N N . LEU A 1 399 ? -9.445 -7.103 34.158 1.00 76.62 399 LEU A N 1
ATOM 3242 C CA . LEU A 1 399 ? -10.848 -7.224 33.777 1.00 76.62 399 LEU A CA 1
ATOM 3243 C C . LEU A 1 399 ? -11.667 -5.995 34.199 1.00 76.62 399 LEU A C 1
ATOM 3245 O O . LEU A 1 399 ? -12.444 -5.475 33.400 1.00 76.62 399 LEU A O 1
ATOM 3249 N N . VAL A 1 400 ? -11.433 -5.457 35.401 1.00 78.69 400 VAL A N 1
ATOM 3250 C CA . VAL A 1 400 ? -12.049 -4.196 35.860 1.00 78.69 400 VAL A CA 1
ATOM 3251 C C . VAL A 1 400 ? -11.654 -3.023 34.959 1.00 78.69 400 VAL A C 1
ATOM 3253 O O . VAL A 1 400 ? -12.495 -2.201 34.60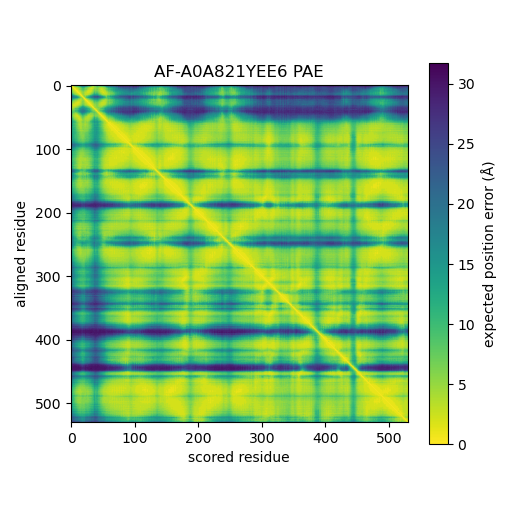1 1.00 78.69 400 VAL A O 1
ATOM 3256 N N . SER A 1 401 ? -10.385 -2.953 34.552 1.00 76.62 401 SER A N 1
ATOM 3257 C CA . SER A 1 401 ? -9.892 -1.861 33.701 1.00 76.62 401 SER A CA 1
ATOM 3258 C C . SER A 1 401 ? -10.474 -1.940 32.280 1.00 76.62 401 SER A C 1
ATOM 3260 O O . SER A 1 401 ? -10.868 -0.918 31.720 1.00 76.62 401 SER A O 1
ATOM 3262 N N . TYR A 1 402 ? -10.590 -3.151 31.720 1.00 83.25 402 TYR A N 1
ATOM 3263 C CA . TYR A 1 402 ? -11.272 -3.393 30.444 1.00 83.25 402 TYR A CA 1
ATOM 3264 C C . TYR A 1 402 ? -12.751 -3.014 30.509 1.00 83.25 402 TYR A C 1
ATOM 3266 O O . TYR A 1 402 ? -13.238 -2.302 29.635 1.00 83.25 402 TYR A O 1
ATOM 3274 N N . ARG A 1 403 ? -13.452 -3.428 31.571 1.00 84.56 403 ARG A N 1
ATOM 3275 C CA . ARG A 1 403 ? -14.860 -3.077 31.785 1.00 84.56 403 ARG A CA 1
ATOM 3276 C C . ARG A 1 403 ? -15.072 -1.575 31.871 1.00 84.56 403 ARG A C 1
ATOM 3278 O O . ARG A 1 403 ? -15.950 -1.073 31.186 1.00 84.56 403 ARG A O 1
ATOM 3285 N N . GLY A 1 404 ? -14.239 -0.855 32.624 1.00 87.69 404 GLY A N 1
ATOM 3286 C CA . GLY A 1 404 ? -14.337 0.604 32.714 1.00 87.69 404 GLY A CA 1
ATOM 3287 C C . GLY A 1 404 ? -14.198 1.294 31.352 1.00 87.69 404 GLY A C 1
ATOM 3288 O O . GLY A 1 404 ? -14.930 2.239 31.059 1.00 87.69 404 GLY A O 1
ATOM 3289 N N . LEU A 1 405 ? -13.305 0.798 30.487 1.00 89.00 405 LEU A N 1
ATOM 3290 C CA . LEU A 1 405 ? -13.166 1.303 29.119 1.00 89.00 405 LEU A CA 1
ATOM 3291 C C . LEU A 1 405 ? -14.359 0.919 28.229 1.00 89.00 405 LEU A C 1
ATOM 3293 O O . LEU A 1 405 ? -14.856 1.762 27.482 1.00 89.00 405 LEU A O 1
ATOM 3297 N N . ASN A 1 406 ? -14.842 -0.320 28.338 1.00 91.56 406 ASN A N 1
ATOM 3298 C CA . ASN A 1 406 ? -16.008 -0.808 27.604 1.00 91.56 406 ASN A CA 1
ATOM 3299 C C . ASN A 1 406 ? -17.275 -0.019 27.968 1.00 91.56 406 ASN A C 1
ATOM 3301 O O . ASN A 1 406 ? -17.971 0.471 27.087 1.00 91.56 406 ASN A O 1
ATOM 3305 N N . GLU A 1 407 ? -17.543 0.171 29.260 1.00 91.12 407 GLU A N 1
ATOM 3306 C CA . GLU A 1 407 ? -18.679 0.944 29.766 1.00 91.12 407 GLU A CA 1
ATOM 3307 C C . GLU A 1 407 ? -18.611 2.403 29.320 1.00 91.12 407 GLU A C 1
ATOM 3309 O O . GLU A 1 407 ? -19.617 2.943 28.860 1.00 91.12 407 GLU A O 1
ATOM 3314 N N . PHE A 1 408 ? -17.429 3.025 29.387 1.00 92.81 408 PHE A N 1
ATOM 3315 C CA . PHE A 1 408 ? -17.225 4.386 28.898 1.00 92.81 408 PHE A CA 1
ATOM 3316 C C . PHE A 1 408 ? -17.551 4.515 27.405 1.00 92.81 408 PHE A C 1
ATOM 3318 O O . PHE A 1 408 ? -18.295 5.417 27.020 1.00 92.81 408 PHE A O 1
ATOM 3325 N N . LEU A 1 409 ? -17.031 3.617 26.562 1.00 92.88 409 LEU A N 1
ATOM 3326 C CA . LEU A 1 409 ? -17.281 3.656 25.120 1.00 92.88 409 LEU A CA 1
ATOM 3327 C C . LEU A 1 409 ? -18.740 3.322 24.781 1.00 92.88 409 LEU A C 1
ATOM 3329 O O . LEU A 1 409 ? -19.347 4.025 23.976 1.00 92.88 409 LEU A O 1
ATOM 3333 N N . CYS A 1 410 ? -19.341 2.329 25.440 1.00 92.75 410 CYS A N 1
ATOM 3334 C CA . CYS A 1 410 ? -20.762 2.012 25.297 1.00 92.75 410 CYS A CA 1
ATOM 3335 C C . CYS A 1 410 ? -21.643 3.211 25.676 1.00 92.75 410 CYS A C 1
ATOM 3337 O O . CYS A 1 410 ? -22.609 3.518 24.976 1.00 92.75 410 CYS A O 1
ATOM 3339 N N . ALA A 1 411 ? -21.308 3.909 26.764 1.00 92.19 411 ALA A N 1
ATOM 3340 C CA . ALA A 1 411 ? -22.002 5.111 27.215 1.00 92.19 411 ALA A CA 1
ATOM 3341 C C . ALA A 1 411 ? -21.820 6.286 26.237 1.00 92.19 411 ALA A C 1
ATOM 3343 O O . ALA A 1 411 ? -22.777 6.997 25.922 1.00 92.19 411 ALA A O 1
ATOM 3344 N N . PHE A 1 412 ? -20.610 6.453 25.700 1.00 92.88 412 PHE A N 1
ATOM 3345 C CA . PHE A 1 412 ? -20.309 7.446 24.673 1.00 92.88 412 PHE A CA 1
ATOM 3346 C C . PHE A 1 412 ? -21.136 7.207 23.402 1.00 92.88 412 PHE A C 1
ATOM 3348 O O . PHE A 1 412 ? -21.847 8.109 22.966 1.00 92.88 412 PHE A O 1
ATOM 3355 N N . ILE A 1 413 ? -21.129 5.986 22.854 1.00 93.31 413 ILE A N 1
ATOM 3356 C CA . ILE A 1 413 ? -21.878 5.650 21.634 1.00 93.31 413 ILE A CA 1
ATOM 3357 C C . ILE A 1 413 ? -23.396 5.751 21.853 1.00 93.31 413 ILE A C 1
ATOM 3359 O O . ILE A 1 413 ? -24.091 6.304 21.001 1.00 93.31 413 ILE A O 1
ATOM 3363 N N . ASN A 1 414 ? -23.917 5.317 23.008 1.00 90.44 414 ASN A N 1
ATOM 3364 C CA . ASN A 1 414 ? -25.341 5.449 23.357 1.00 90.44 414 ASN A CA 1
ATOM 3365 C C . ASN A 1 414 ? -25.786 6.895 23.652 1.00 90.44 414 ASN A C 1
ATOM 3367 O O . ASN A 1 414 ? -26.943 7.103 24.014 1.00 90.44 414 ASN A O 1
ATOM 3371 N N . ARG A 1 415 ? -24.897 7.893 23.534 1.00 89.12 415 ARG A N 1
ATOM 3372 C CA . ARG A 1 415 ? -25.165 9.301 23.881 1.00 89.12 415 ARG A CA 1
ATOM 3373 C C . ARG A 1 415 ? -25.633 9.488 25.331 1.00 89.12 415 ARG A C 1
ATOM 3375 O O . ARG A 1 415 ? -26.325 10.453 25.641 1.00 89.12 415 ARG A O 1
ATOM 3382 N N . SER A 1 416 ? -25.245 8.592 26.242 1.00 88.38 416 SER A N 1
ATOM 3383 C CA . SER A 1 416 ? -25.629 8.685 27.657 1.00 88.38 416 SER A CA 1
ATOM 3384 C C . SER A 1 416 ? -24.721 9.615 28.465 1.00 88.38 416 SER A C 1
ATOM 3386 O O . SER A 1 416 ? -24.951 9.806 29.656 1.00 88.38 416 SER A O 1
ATOM 3388 N N . LEU A 1 417 ? -23.683 10.178 27.839 1.00 87.38 417 LEU A N 1
ATOM 3389 C CA . LEU A 1 417 ? -22.748 11.132 28.433 1.00 87.38 417 LEU A CA 1
ATOM 3390 C C . LEU A 1 417 ? -22.960 12.519 27.800 1.00 87.38 417 LEU A C 1
ATOM 3392 O O . LEU A 1 417 ? -22.377 12.793 26.751 1.00 87.38 417 LEU A O 1
ATOM 3396 N N . PRO A 1 418 ? -23.743 13.422 28.427 1.00 82.00 418 PRO A N 1
ATOM 3397 C CA . PRO A 1 418 ? -24.003 14.763 27.888 1.00 82.00 418 PRO A CA 1
ATOM 3398 C C . PRO A 1 418 ? -22.733 15.603 27.703 1.00 82.00 418 PRO A C 1
ATOM 3400 O O . PRO A 1 418 ? -22.694 16.502 26.873 1.00 82.00 418 PRO A O 1
ATOM 3403 N N . THR A 1 419 ? -21.682 15.294 28.467 1.00 83.94 419 THR A N 1
ATOM 3404 C CA . THR A 1 419 ? -20.367 15.945 28.403 1.00 83.94 419 THR A CA 1
ATOM 3405 C C . THR A 1 419 ? -19.627 15.680 27.090 1.00 83.94 419 THR A C 1
ATOM 3407 O O . THR A 1 419 ? -18.738 16.446 26.729 1.00 83.94 419 THR A O 1
ATOM 3410 N N . TYR A 1 420 ? -19.967 14.602 26.378 1.00 87.12 420 TYR A N 1
ATOM 3411 C CA . TYR A 1 420 ? -19.258 14.159 25.178 1.00 87.12 420 TYR A CA 1
ATOM 3412 C C . TYR A 1 420 ? -20.221 14.001 23.991 1.00 87.12 420 TYR A C 1
ATOM 3414 O O . TYR A 1 420 ? -20.476 12.877 23.549 1.00 87.12 420 TYR A O 1
ATOM 3422 N N . PRO A 1 421 ? -20.776 15.107 23.463 1.00 87.38 421 PRO A N 1
ATOM 3423 C CA . PRO A 1 421 ? -21.663 15.053 22.310 1.00 87.38 421 PRO A CA 1
ATOM 3424 C C . PRO A 1 421 ? -20.915 14.618 21.044 1.00 87.38 421 PRO A C 1
ATOM 3426 O O . PRO A 1 421 ? -19.729 14.917 20.847 1.00 87.38 421 PRO A O 1
ATOM 3429 N N . TYR A 1 422 ? -21.636 13.926 20.161 1.00 89.81 422 TYR A N 1
ATOM 3430 C CA . TYR A 1 422 ? -21.158 13.617 18.823 1.00 89.81 422 TYR A CA 1
ATOM 3431 C C . TYR A 1 422 ? -22.266 13.739 17.777 1.00 89.81 422 TYR A C 1
ATOM 3433 O O . TYR A 1 422 ? -23.440 13.485 18.057 1.00 89.81 422 TYR A O 1
ATOM 3441 N N . THR A 1 423 ? -21.873 14.092 16.556 1.00 89.38 423 THR A N 1
ATOM 3442 C CA . THR A 1 423 ? -22.768 14.238 15.403 1.00 89.38 423 THR A CA 1
ATOM 3443 C C . THR A 1 423 ? -22.454 13.199 14.337 1.00 89.38 423 THR A C 1
ATOM 3445 O O . THR A 1 423 ? -21.290 12.870 14.101 1.00 89.38 423 THR A O 1
ATOM 3448 N N . ILE A 1 424 ? -23.499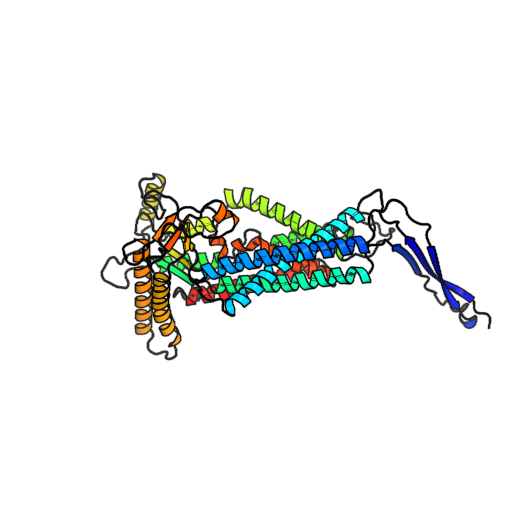 12.674 13.695 1.00 90.31 424 ILE A N 1
ATOM 3449 C CA . ILE A 1 424 ? -23.394 11.756 12.556 1.00 90.31 424 ILE A CA 1
ATOM 3450 C C . ILE A 1 424 ? -23.726 12.552 11.292 1.00 90.31 424 ILE A C 1
ATOM 3452 O O . ILE A 1 424 ? -24.722 13.274 11.264 1.00 90.31 424 ILE A O 1
ATOM 3456 N N . ARG A 1 425 ? -22.886 12.467 10.257 1.00 88.69 425 ARG A N 1
ATOM 3457 C CA . ARG A 1 425 ? -23.163 13.082 8.949 1.00 88.69 425 ARG A CA 1
ATOM 3458 C C . ARG A 1 425 ? -22.515 12.319 7.799 1.00 88.69 425 ARG A C 1
ATOM 3460 O O . ARG A 1 425 ? -21.613 11.513 7.999 1.00 88.69 425 ARG A O 1
ATOM 3467 N N . HIS A 1 426 ? -22.914 12.638 6.574 1.00 85.94 426 HIS A N 1
ATOM 3468 C CA . HIS A 1 426 ? -22.210 12.180 5.377 1.00 85.94 426 HIS A CA 1
ATOM 3469 C C . HIS A 1 426 ? -21.036 13.105 5.030 1.00 85.94 426 HIS A C 1
ATOM 3471 O O . HIS A 1 426 ? -21.004 14.285 5.401 1.00 85.94 426 HIS A O 1
ATOM 3477 N N . ARG A 1 427 ? -20.062 12.560 4.295 1.00 84.00 427 ARG A N 1
ATOM 3478 C CA . ARG A 1 427 ? -18.965 13.350 3.730 1.00 84.00 427 ARG A CA 1
ATOM 3479 C C . ARG A 1 427 ? -19.450 14.170 2.546 1.00 84.00 427 ARG A C 1
ATOM 3481 O O . ARG A 1 427 ? -20.166 13.676 1.677 1.00 84.00 427 ARG A O 1
ATOM 3488 N N . ASN A 1 428 ? -18.986 15.409 2.482 1.00 83.12 428 ASN A N 1
ATOM 3489 C CA . ASN A 1 428 ? -19.205 16.265 1.326 1.00 83.12 428 ASN A CA 1
ATOM 3490 C C . ASN A 1 428 ? -18.300 15.839 0.158 1.00 83.12 428 ASN A C 1
ATOM 3492 O O . ASN A 1 428 ? -17.241 15.241 0.354 1.00 83.12 428 ASN A O 1
ATOM 3496 N N . LEU A 1 429 ? -18.656 16.232 -1.069 1.00 80.81 429 LEU A N 1
ATOM 3497 C CA . LEU A 1 429 ? -17.857 15.933 -2.268 1.00 80.81 429 LEU A CA 1
ATOM 3498 C C . LEU A 1 429 ? -16.396 16.403 -2.140 1.00 80.81 429 LEU A C 1
ATOM 3500 O O . LEU A 1 429 ? -15.475 15.661 -2.474 1.00 80.81 429 LEU A O 1
ATOM 3504 N N . PHE A 1 430 ? -16.172 17.603 -1.597 1.00 80.50 430 PHE A N 1
ATOM 3505 C CA . PHE A 1 430 ? -14.822 18.133 -1.369 1.00 80.50 430 PHE A CA 1
ATOM 3506 C C . PHE A 1 430 ? -14.043 17.354 -0.303 1.00 80.50 430 PHE A C 1
ATOM 3508 O O . PHE A 1 430 ? -12.835 17.175 -0.438 1.00 80.50 430 PHE A O 1
ATOM 3515 N N . GLU A 1 431 ? -14.727 16.858 0.729 1.00 82.44 431 GLU A N 1
ATOM 3516 C CA . GLU A 1 431 ? -14.119 16.027 1.774 1.00 82.44 431 GLU A CA 1
ATOM 3517 C C . GLU A 1 431 ? -13.690 14.679 1.221 1.00 82.44 431 GLU A C 1
ATOM 3519 O O . GLU A 1 431 ? -12.623 14.183 1.581 1.00 82.44 431 GLU A O 1
ATOM 3524 N N . ASN A 1 432 ? -14.500 14.100 0.332 1.00 81.31 432 ASN A N 1
ATOM 3525 C CA . ASN A 1 432 ? -14.167 12.878 -0.389 1.00 81.31 432 ASN A CA 1
ATOM 3526 C C . ASN A 1 432 ? -12.960 13.091 -1.307 1.00 81.31 432 ASN A C 1
ATOM 3528 O O . ASN A 1 432 ? -12.009 12.316 -1.236 1.00 81.31 432 ASN A O 1
ATOM 3532 N N . LEU A 1 433 ? -12.950 14.173 -2.094 1.00 79.19 433 LEU A N 1
ATOM 3533 C CA . LEU A 1 433 ? -11.869 14.466 -3.040 1.00 79.19 433 LEU A CA 1
ATOM 3534 C C . LEU A 1 433 ? -10.523 14.730 -2.349 1.00 79.19 433 LEU A C 1
ATOM 3536 O O . LEU A 1 433 ? -9.506 14.159 -2.733 1.00 79.19 433 LEU A O 1
ATOM 3540 N N . LEU A 1 434 ? -10.505 15.592 -1.329 1.00 75.31 434 LEU A N 1
ATOM 3541 C CA . LEU A 1 434 ? -9.275 15.976 -0.623 1.00 75.31 434 LEU A CA 1
ATOM 3542 C C . LEU A 1 434 ? -8.879 14.982 0.473 1.00 75.31 434 LEU A C 1
ATOM 3544 O O . LEU A 1 434 ? -7.823 15.123 1.090 1.00 75.31 434 LEU A O 1
ATOM 3548 N N . ASN A 1 435 ? -9.726 13.983 0.730 1.00 79.94 435 ASN A N 1
ATOM 3549 C CA . ASN A 1 435 ? -9.602 13.069 1.852 1.00 79.94 435 ASN A CA 1
ATOM 3550 C C . ASN A 1 435 ? -9.330 13.805 3.179 1.00 79.94 435 ASN A C 1
ATOM 3552 O O . ASN A 1 435 ? -8.423 13.433 3.929 1.00 79.94 435 ASN A O 1
ATOM 3556 N N . CYS A 1 436 ? -10.100 14.863 3.435 1.00 79.75 436 CYS A N 1
ATOM 3557 C CA . CYS A 1 436 ? -10.030 15.686 4.637 1.00 79.75 436 CYS A CA 1
ATOM 3558 C C . CYS A 1 436 ? -11.410 15.799 5.293 1.00 79.75 436 CYS A C 1
ATOM 3560 O O . CYS A 1 436 ? -12.437 15.703 4.626 1.00 79.75 436 CYS A O 1
ATOM 3562 N N . GLU A 1 437 ? -11.433 15.992 6.609 1.00 79.06 437 GLU A N 1
ATOM 3563 C CA . GLU A 1 437 ? -12.659 16.225 7.368 1.00 79.06 437 GLU A CA 1
ATOM 3564 C C . GLU A 1 437 ? -12.764 17.721 7.681 1.00 79.06 437 GLU A C 1
ATOM 3566 O O . GLU A 1 437 ? -12.037 18.230 8.545 1.00 79.06 437 GLU A O 1
ATOM 3571 N N . PHE A 1 438 ? -13.660 18.436 6.997 1.00 70.00 438 PHE A N 1
ATOM 3572 C CA . PHE A 1 438 ? -13.981 19.805 7.374 1.00 70.00 438 PHE A CA 1
ATOM 3573 C C . PHE A 1 438 ? -14.802 19.777 8.661 1.00 70.00 438 PHE A C 1
ATOM 3575 O O . PHE A 1 438 ? -15.731 18.986 8.840 1.00 70.00 438 PHE A O 1
ATOM 3582 N N . ARG A 1 439 ? -14.452 20.650 9.600 1.00 64.56 439 ARG A N 1
ATOM 3583 C CA . ARG A 1 439 ? -15.359 20.957 10.702 1.00 64.56 439 ARG A CA 1
ATOM 3584 C C . ARG A 1 439 ? -16.357 21.973 10.169 1.00 64.56 439 ARG A C 1
ATOM 3586 O O . ARG A 1 439 ? -15.951 22.981 9.598 1.00 64.56 439 ARG A O 1
ATOM 3593 N N . THR A 1 440 ? -17.645 21.683 10.300 1.00 50.56 440 THR A N 1
ATOM 3594 C CA . THR A 1 440 ? -18.688 22.650 9.960 1.00 50.56 440 THR A CA 1
ATOM 3595 C C . THR A 1 440 ? -18.493 23.878 10.849 1.00 50.56 440 THR A C 1
ATOM 3597 O O . THR A 1 440 ? -18.470 23.748 12.068 1.00 50.56 440 THR A O 1
ATOM 3600 N N . ALA A 1 441 ? -18.356 25.063 10.252 1.00 44.53 441 ALA A N 1
ATOM 3601 C CA . ALA A 1 441 ? -18.108 26.335 10.944 1.00 44.53 441 ALA A CA 1
ATOM 3602 C C . ALA A 1 441 ? -19.280 26.823 11.830 1.00 44.53 441 ALA A C 1
ATOM 3604 O O . ALA A 1 441 ? -19.255 27.940 12.336 1.00 44.53 441 ALA A O 1
ATOM 3605 N N . ASN A 1 442 ? -20.316 26.001 12.014 1.00 42.53 442 ASN A N 1
ATOM 3606 C CA . ASN A 1 442 ? -21.518 26.355 12.768 1.00 42.53 442 ASN A CA 1
ATOM 3607 C C . ASN A 1 442 ? -21.354 26.114 14.276 1.00 42.53 442 ASN A C 1
ATOM 3609 O O . ASN A 1 442 ? -22.185 26.571 15.057 1.00 42.53 442 ASN A O 1
ATOM 3613 N N . THR A 1 443 ? -20.299 25.412 14.698 1.00 43.28 443 THR A N 1
ATOM 3614 C CA . THR A 1 443 ? -19.929 25.315 16.110 1.00 43.28 443 THR A CA 1
ATOM 3615 C C . THR A 1 443 ? -19.049 26.516 16.417 1.00 43.28 443 THR A C 1
ATOM 3617 O O . THR A 1 443 ? -17.863 26.532 16.096 1.00 43.28 443 THR A O 1
ATOM 3620 N N . SER A 1 444 ? -19.689 27.560 16.934 1.00 40.06 444 SER A N 1
ATOM 3621 C CA . SER A 1 444 ? -19.073 28.809 17.357 1.00 40.06 444 SER A CA 1
ATOM 3622 C C . SER A 1 444 ? -17.739 28.574 18.065 1.00 40.06 444 SER A C 1
ATOM 3624 O O . SER A 1 444 ? -17.637 27.788 19.005 1.00 40.06 444 SER A O 1
ATOM 3626 N N . GLU A 1 445 ? -16.732 29.345 17.664 1.00 45.12 445 GLU A N 1
ATOM 3627 C CA . GLU A 1 445 ? -15.417 29.484 18.307 1.00 45.12 445 GLU A CA 1
ATOM 3628 C C . GLU A 1 445 ? -15.498 30.035 19.755 1.00 45.12 445 GLU A C 1
ATOM 3630 O O . GLU A 1 445 ? -14.515 30.531 20.293 1.00 45.12 445 GLU A O 1
ATOM 3635 N N . LEU A 1 446 ? -16.673 29.970 20.396 1.00 40.09 446 LEU A N 1
ATOM 3636 C CA . LEU A 1 446 ? -16.974 30.508 21.722 1.00 40.09 446 LEU A CA 1
ATOM 3637 C C . LEU A 1 446 ? -17.209 29.434 22.798 1.00 40.09 446 LEU A C 1
ATOM 3639 O O . LEU A 1 446 ? -17.383 29.786 23.962 1.00 40.09 446 LEU A O 1
ATOM 3643 N N . LEU A 1 447 ? -17.230 28.146 22.443 1.00 41.59 447 LEU A N 1
ATOM 3644 C CA . LEU A 1 447 ? -17.337 27.044 23.402 1.00 41.59 447 LEU A CA 1
ATOM 3645 C C . LEU A 1 447 ? -16.139 26.109 23.216 1.00 41.59 447 LEU A C 1
ATOM 3647 O O . LEU A 1 447 ? -15.976 25.508 22.159 1.00 41.59 447 LEU A O 1
ATOM 3651 N N . ASP A 1 448 ? -15.328 25.949 24.263 1.00 46.59 448 ASP A N 1
ATOM 3652 C CA . ASP A 1 448 ? -14.148 25.065 24.351 1.00 46.59 448 ASP A CA 1
ATOM 3653 C C . ASP A 1 448 ? -14.442 23.557 24.127 1.00 46.59 448 ASP A C 1
ATOM 3655 O O . ASP A 1 448 ? -13.580 22.699 24.338 1.00 46.59 448 ASP A O 1
ATOM 3659 N N . HIS A 1 449 ? -15.651 23.197 23.691 1.00 51.41 449 HIS A N 1
ATOM 3660 C CA . HIS A 1 449 ? -16.103 21.825 23.485 1.00 51.41 449 HIS A CA 1
ATOM 3661 C C . HIS A 1 449 ? -16.383 21.585 22.003 1.00 51.41 449 HIS A C 1
ATOM 3663 O O . HIS A 1 449 ? -17.401 22.017 21.465 1.00 51.41 449 HIS A O 1
ATOM 3669 N N . THR A 1 450 ? -15.464 20.892 21.326 1.00 63.00 450 THR A N 1
ATOM 3670 C CA . THR A 1 450 ? -15.629 20.571 19.907 1.00 63.00 450 THR A CA 1
ATOM 3671 C C . THR A 1 450 ? -16.271 19.203 19.767 1.00 63.00 450 THR A C 1
ATOM 3673 O O . THR A 1 450 ? -15.626 18.206 20.035 1.00 63.00 450 THR A O 1
ATOM 3676 N N . GLU A 1 451 ? -17.531 19.119 19.351 1.00 79.31 451 GLU A N 1
ATOM 3677 C CA . GLU A 1 451 ? -18.244 17.835 19.275 1.00 79.31 451 GLU A CA 1
ATOM 3678 C C . GLU A 1 451 ? -17.477 16.778 18.452 1.00 79.31 451 GLU A C 1
ATOM 3680 O O . GLU A 1 451 ? -16.812 17.089 17.453 1.00 79.31 451 GLU A O 1
ATOM 3685 N N . SER A 1 452 ? -17.561 15.511 18.873 1.00 87.00 452 SER A N 1
ATOM 3686 C CA . SER A 1 452 ? -16.979 14.409 18.097 1.00 87.00 452 SER A CA 1
ATOM 3687 C C . SER A 1 452 ? -17.784 14.190 16.813 1.00 87.00 452 SER A C 1
ATOM 3689 O O . SER A 1 452 ? -18.991 14.408 16.774 1.00 87.00 452 SER A O 1
ATOM 3691 N N . LEU A 1 453 ? -17.129 13.745 15.745 1.00 89.19 453 LEU A N 1
ATOM 3692 C CA . LEU A 1 453 ? -17.746 13.606 14.429 1.00 89.19 453 LEU A CA 1
ATOM 3693 C C . LEU A 1 453 ? -17.696 12.156 13.955 1.00 89.19 453 LEU A C 1
ATOM 3695 O O . LEU A 1 453 ? -16.626 11.549 13.945 1.00 89.19 453 LEU A O 1
ATOM 3699 N N . PHE A 1 454 ? -18.838 11.640 13.516 1.00 91.81 454 PHE A N 1
ATOM 3700 C CA . PHE A 1 454 ? -19.004 10.331 12.900 1.00 91.81 454 PHE A CA 1
ATOM 3701 C C . PHE A 1 454 ? -19.443 10.537 11.452 1.00 91.81 454 PHE A C 1
ATOM 3703 O O . PHE A 1 454 ? -20.476 11.140 11.171 1.00 91.81 454 PHE A O 1
ATOM 3710 N N . LEU A 1 455 ? -18.627 10.064 10.523 1.00 90.00 455 LEU A N 1
ATOM 3711 C CA . LEU A 1 455 ? -18.853 10.183 9.092 1.00 90.00 455 LEU A CA 1
ATOM 3712 C C . LEU A 1 455 ? -19.211 8.816 8.528 1.00 90.00 455 LEU A C 1
ATOM 3714 O O . LEU A 1 455 ? -18.402 7.900 8.636 1.00 90.00 455 LEU A O 1
ATOM 3718 N N . ILE A 1 456 ? -20.384 8.680 7.917 1.00 90.44 456 ILE A N 1
ATOM 3719 C CA . ILE A 1 456 ? -20.804 7.417 7.290 1.00 90.44 456 ILE A CA 1
ATOM 3720 C C . ILE A 1 456 ? -19.841 7.071 6.142 1.00 90.44 456 ILE A C 1
ATOM 3722 O O . ILE A 1 456 ? -19.543 7.920 5.297 1.00 90.44 456 ILE A O 1
ATOM 3726 N N . ASP A 1 457 ? -19.334 5.836 6.131 1.00 85.31 457 ASP A N 1
ATOM 3727 C CA . ASP A 1 457 ? -18.279 5.375 5.223 1.00 85.31 457 ASP A CA 1
ATOM 3728 C C . ASP A 1 457 ? -18.735 4.205 4.339 1.00 85.31 457 ASP A C 1
ATOM 3730 O O . ASP A 1 457 ? -18.480 3.037 4.632 1.00 85.31 457 ASP A O 1
ATOM 3734 N N . HIS A 1 458 ? -19.373 4.517 3.209 1.00 81.00 458 HIS A N 1
ATOM 3735 C CA . HIS A 1 458 ? -19.773 3.502 2.224 1.00 81.00 458 HIS A CA 1
ATOM 3736 C C . HIS A 1 458 ? -18.585 2.936 1.421 1.00 81.00 458 HIS A C 1
ATOM 3738 O O . HIS A 1 458 ? -18.641 1.802 0.945 1.00 81.00 458 HIS A O 1
ATOM 3744 N N . ASP A 1 459 ? -17.489 3.695 1.304 1.00 76.56 459 ASP A N 1
ATOM 3745 C CA . ASP A 1 459 ? -16.307 3.330 0.506 1.00 76.56 459 ASP A CA 1
ATOM 3746 C C . ASP A 1 459 ? -15.357 2.362 1.233 1.00 76.56 459 ASP A C 1
ATOM 3748 O O . ASP A 1 459 ? -14.312 1.983 0.694 1.00 76.56 459 ASP A O 1
ATOM 3752 N N . ARG A 1 460 ? -15.703 1.949 2.461 1.00 82.00 460 ARG A N 1
ATOM 3753 C CA . ARG A 1 460 ? -14.925 1.012 3.289 1.00 82.00 460 ARG A CA 1
ATOM 3754 C C . ARG A 1 460 ? -13.492 1.498 3.514 1.00 82.00 460 ARG A C 1
ATOM 3756 O O . ARG A 1 460 ? -12.540 0.713 3.484 1.00 82.00 460 ARG A O 1
ATOM 3763 N N . ASN A 1 461 ? -13.326 2.794 3.777 1.00 84.25 461 ASN A N 1
ATOM 3764 C CA . ASN A 1 461 ? -12.037 3.418 4.073 1.00 84.25 461 ASN A CA 1
ATOM 3765 C C . ASN A 1 461 ? -11.331 2.802 5.289 1.00 84.25 461 ASN A C 1
ATOM 3767 O O . ASN A 1 461 ? -10.108 2.929 5.392 1.00 84.25 461 ASN A O 1
ATOM 3771 N N . PHE A 1 462 ? -12.054 2.078 6.152 1.00 87.00 462 PHE A N 1
ATOM 3772 C CA . PHE A 1 462 ? -11.473 1.206 7.179 1.00 87.00 462 PHE A CA 1
ATOM 3773 C C . PHE A 1 462 ? -10.365 0.287 6.632 1.00 87.00 462 PHE A C 1
ATOM 3775 O O . PHE A 1 462 ? -9.405 0.004 7.353 1.00 87.00 462 PHE A O 1
ATOM 3782 N N . SER A 1 463 ? -10.394 -0.087 5.345 1.00 88.75 463 SER A N 1
ATOM 3783 C CA . SER A 1 463 ? -9.325 -0.870 4.719 1.00 88.75 463 SER A CA 1
ATOM 3784 C C . SER A 1 463 ? -7.936 -0.228 4.846 1.00 88.75 463 SER A C 1
ATOM 3786 O O . SER A 1 463 ? -6.939 -0.932 4.754 1.00 88.75 463 SER A O 1
ATOM 3788 N N . LYS A 1 464 ? -7.829 1.088 5.095 1.00 90.31 464 LYS A N 1
ATOM 3789 C CA . LYS A 1 464 ? -6.556 1.784 5.382 1.00 90.31 464 LYS A CA 1
ATOM 3790 C C . LYS A 1 464 ? -5.851 1.251 6.642 1.00 90.31 464 LYS A C 1
ATOM 3792 O O . LYS A 1 464 ? -4.645 1.431 6.784 1.00 90.31 464 LYS A O 1
ATOM 3797 N N . THR A 1 465 ? -6.554 0.577 7.548 1.00 90.56 465 THR A N 1
ATOM 3798 C CA . THR A 1 465 ? -5.959 -0.059 8.742 1.00 90.56 465 THR A CA 1
ATOM 3799 C C . THR A 1 465 ? -5.206 -1.363 8.424 1.00 90.56 465 THR A C 1
ATOM 3801 O O . THR A 1 465 ? -4.320 -1.772 9.179 1.00 90.56 465 THR A O 1
ATOM 3804 N N . ILE A 1 466 ? -5.495 -1.968 7.268 1.00 93.25 466 ILE A N 1
ATOM 3805 C CA . ILE A 1 466 ? -4.951 -3.249 6.797 1.00 93.25 466 ILE A CA 1
ATOM 3806 C C . ILE A 1 466 ? -4.220 -3.088 5.454 1.00 93.25 466 ILE A C 1
ATOM 3808 O O . ILE A 1 466 ? -4.246 -2.021 4.833 1.00 93.25 466 ILE A O 1
ATOM 3812 N N . PHE A 1 467 ? -3.532 -4.127 4.980 1.00 93.94 467 PHE A N 1
ATOM 3813 C CA . PHE A 1 467 ? -2.796 -4.065 3.709 1.00 93.94 467 PHE A CA 1
ATOM 3814 C C . PHE A 1 467 ? -3.674 -3.756 2.492 1.00 93.94 467 PHE A C 1
ATOM 3816 O O . PHE A 1 467 ? -3.241 -3.005 1.617 1.00 93.94 467 PHE A O 1
ATOM 3823 N N . ALA A 1 468 ? -4.928 -4.211 2.477 1.00 91.31 468 ALA A N 1
ATOM 3824 C CA . ALA A 1 468 ? -5.863 -3.947 1.385 1.00 91.31 468 ALA A CA 1
ATOM 3825 C C . ALA A 1 468 ? -6.082 -2.449 1.081 1.00 91.31 468 ALA A C 1
ATOM 3827 O O . ALA A 1 468 ? -6.378 -2.097 -0.060 1.00 91.31 468 ALA A O 1
ATOM 3828 N N . GLY A 1 469 ? -5.927 -1.547 2.061 1.00 90.38 469 GLY A N 1
ATOM 3829 C CA . GLY A 1 469 ? -6.020 -0.098 1.838 1.00 90.38 469 GLY A CA 1
ATOM 3830 C C . GLY A 1 469 ? -4.779 0.537 1.205 1.00 90.38 469 GLY A C 1
ATOM 3831 O O . GLY A 1 469 ? -4.859 1.667 0.730 1.00 90.38 469 GLY A O 1
ATOM 3832 N N . TYR A 1 470 ? -3.654 -0.180 1.174 1.00 93.38 470 TYR A N 1
ATOM 3833 C CA . TYR A 1 470 ? -2.377 0.256 0.599 1.00 93.38 470 TYR A CA 1
ATOM 3834 C C . TYR A 1 470 ? -1.922 -0.638 -0.562 1.00 93.38 470 TYR A C 1
ATOM 3836 O O . TYR A 1 470 ? -0.736 -0.683 -0.892 1.00 93.38 470 TYR A O 1
ATOM 3844 N N . GLU A 1 471 ? -2.869 -1.311 -1.221 1.00 91.81 471 GLU A N 1
ATOM 3845 C CA . GLU A 1 471 ? -2.612 -2.232 -2.332 1.00 91.81 471 GLU A CA 1
ATOM 3846 C C . GLU A 1 471 ? -1.770 -1.581 -3.442 1.00 91.81 471 GLU A C 1
ATOM 3848 O O . GLU A 1 471 ? -0.817 -2.185 -3.926 1.00 91.81 471 GLU A O 1
ATOM 3853 N N . ASN A 1 472 ? -2.050 -0.316 -3.780 1.00 92.44 472 ASN A N 1
ATOM 3854 C CA . ASN A 1 472 ? -1.295 0.434 -4.790 1.00 92.44 472 ASN A CA 1
ATOM 3855 C C . ASN A 1 472 ? 0.169 0.651 -4.378 1.00 92.44 472 ASN A C 1
ATOM 3857 O O . ASN A 1 472 ? 1.071 0.449 -5.188 1.00 92.44 472 ASN A O 1
ATOM 3861 N N . SER A 1 473 ? 0.426 1.037 -3.124 1.00 94.75 473 SER A N 1
ATOM 3862 C CA . SER A 1 473 ? 1.794 1.234 -2.628 1.00 94.75 473 SER A CA 1
ATOM 3863 C C . SER A 1 473 ? 2.565 -0.085 -2.601 1.00 94.75 473 SER A C 1
ATOM 3865 O O . SER A 1 473 ? 3.711 -0.129 -3.044 1.00 94.75 473 SER A O 1
ATOM 3867 N N . LEU A 1 474 ? 1.924 -1.168 -2.143 1.00 95.12 474 LEU A N 1
ATOM 3868 C CA . LEU A 1 474 ? 2.507 -2.514 -2.120 1.00 95.12 474 LEU A CA 1
ATOM 3869 C C . LEU A 1 474 ? 2.792 -3.033 -3.536 1.00 95.12 474 LEU A C 1
ATOM 3871 O O . LEU A 1 474 ? 3.850 -3.608 -3.781 1.00 95.12 474 LEU A O 1
ATOM 3875 N N . PHE A 1 475 ? 1.883 -2.794 -4.485 1.00 95.31 475 PHE A N 1
ATOM 3876 C CA . PHE A 1 475 ? 2.075 -3.135 -5.893 1.00 95.31 475 PHE A CA 1
ATOM 3877 C C . PHE A 1 475 ? 3.264 -2.387 -6.503 1.00 95.31 475 PHE A C 1
ATOM 3879 O O . PHE A 1 475 ? 4.126 -3.013 -7.122 1.00 95.31 475 PHE A O 1
ATOM 3886 N N . ILE A 1 476 ? 3.350 -1.069 -6.291 1.00 96.62 476 ILE A N 1
ATOM 3887 C CA . ILE A 1 476 ? 4.464 -0.256 -6.792 1.00 96.62 476 ILE A CA 1
ATOM 3888 C C . ILE A 1 476 ? 5.786 -0.720 -6.179 1.00 96.62 476 ILE A C 1
ATOM 3890 O O . ILE A 1 476 ? 6.771 -0.838 -6.899 1.00 96.62 476 ILE A O 1
ATOM 3894 N N . TRP A 1 477 ? 5.826 -1.020 -4.879 1.00 97.12 477 TRP A N 1
ATOM 3895 C CA . TRP A 1 477 ? 7.044 -1.507 -4.231 1.00 97.12 477 TRP A CA 1
ATOM 3896 C C . TRP A 1 477 ? 7.484 -2.881 -4.747 1.00 97.12 477 TRP A C 1
ATOM 3898 O O . TRP A 1 477 ? 8.659 -3.056 -5.071 1.00 97.12 477 TRP A O 1
ATOM 3908 N N . ASN A 1 478 ? 6.557 -3.830 -4.904 1.00 96.94 478 ASN A N 1
ATOM 3909 C CA . ASN A 1 478 ? 6.859 -5.140 -5.486 1.00 96.94 478 ASN A CA 1
ATOM 3910 C C . ASN A 1 478 ? 7.367 -5.009 -6.929 1.00 96.94 478 ASN A C 1
ATOM 3912 O O . ASN A 1 478 ? 8.375 -5.613 -7.291 1.00 96.94 478 ASN A O 1
ATOM 3916 N N . THR A 1 479 ? 6.730 -4.149 -7.727 1.00 97.50 479 THR A N 1
ATOM 3917 C CA . THR A 1 479 ? 7.164 -3.870 -9.100 1.00 97.50 479 THR A CA 1
ATOM 3918 C C . THR A 1 479 ? 8.548 -3.217 -9.113 1.00 97.50 479 THR A C 1
ATOM 3920 O O . THR A 1 479 ? 9.437 -3.675 -9.819 1.00 97.50 479 THR A O 1
ATOM 3923 N N . ALA A 1 480 ? 8.779 -2.187 -8.294 1.00 97.81 480 ALA A N 1
ATOM 3924 C CA . ALA A 1 480 ? 10.070 -1.505 -8.196 1.00 97.81 480 ALA A CA 1
ATOM 3925 C C . ALA A 1 480 ? 11.193 -2.450 -7.741 1.00 97.81 480 ALA A C 1
ATOM 3927 O O . ALA A 1 480 ? 12.301 -2.362 -8.258 1.00 97.81 480 ALA A O 1
ATOM 3928 N N . THR A 1 481 ? 10.902 -3.375 -6.824 1.00 97.75 481 THR A N 1
ATOM 3929 C CA . THR A 1 481 ? 11.838 -4.414 -6.372 1.00 97.75 481 THR A CA 1
ATOM 3930 C C . THR A 1 481 ? 12.213 -5.352 -7.515 1.00 97.75 481 THR A C 1
ATOM 3932 O O . THR A 1 481 ? 13.397 -5.583 -7.758 1.00 97.75 481 THR A O 1
ATOM 3935 N N . PHE A 1 482 ? 11.220 -5.841 -8.263 1.00 98.06 482 PHE A N 1
ATOM 3936 C CA . PHE A 1 482 ? 11.452 -6.704 -9.417 1.00 98.06 482 PHE A CA 1
ATOM 3937 C C . PHE A 1 482 ? 12.304 -6.003 -10.479 1.00 98.06 482 PHE A C 1
ATOM 3939 O O . PHE A 1 482 ? 13.297 -6.556 -10.947 1.00 98.06 482 PHE A O 1
ATOM 3946 N N . LEU A 1 483 ? 11.945 -4.763 -10.822 1.00 97.50 483 LEU A N 1
ATOM 3947 C CA . LEU A 1 483 ? 12.662 -3.960 -11.811 1.00 97.50 483 LEU A CA 1
ATOM 3948 C C . LEU A 1 483 ? 14.092 -3.639 -11.364 1.00 97.50 483 LEU A C 1
ATOM 3950 O O . LEU A 1 483 ? 15.007 -3.725 -12.173 1.00 97.50 483 LEU A O 1
ATOM 3954 N N . PHE A 1 484 ? 14.298 -3.313 -10.085 1.00 97.81 484 PHE A N 1
ATOM 3955 C CA . PHE A 1 484 ? 15.622 -3.049 -9.523 1.00 97.81 484 PHE A CA 1
ATOM 3956 C C . PHE A 1 484 ? 16.534 -4.272 -9.645 1.00 97.81 484 PHE A C 1
ATOM 3958 O O . PHE A 1 484 ? 17.643 -4.165 -10.162 1.00 97.81 484 PHE A O 1
ATOM 3965 N N . VAL A 1 485 ? 16.064 -5.447 -9.215 1.00 97.56 485 VAL A N 1
ATOM 3966 C CA . VAL A 1 485 ? 16.870 -6.673 -9.282 1.00 97.56 485 VAL A CA 1
ATOM 3967 C C . VAL A 1 485 ? 17.149 -7.066 -10.730 1.00 97.56 485 VAL A C 1
ATOM 3969 O O . VAL A 1 485 ? 18.289 -7.397 -11.052 1.00 97.56 485 VAL A O 1
ATOM 3972 N N . ASP A 1 486 ? 16.146 -7.004 -11.612 1.00 96.06 486 ASP A N 1
ATOM 3973 C CA . ASP A 1 486 ? 16.343 -7.333 -13.027 1.00 96.06 486 ASP A CA 1
ATOM 3974 C C . ASP A 1 486 ? 17.324 -6.374 -13.708 1.00 96.06 486 ASP A C 1
ATOM 3976 O O . ASP A 1 486 ? 18.172 -6.822 -14.472 1.00 96.06 486 ASP A O 1
ATOM 3980 N N . TYR A 1 487 ? 17.269 -5.078 -13.393 1.00 94.62 487 TYR A N 1
ATOM 3981 C CA . TYR A 1 487 ? 18.149 -4.081 -13.999 1.00 94.62 487 TYR A CA 1
ATOM 3982 C C . TYR A 1 487 ? 19.635 -4.372 -13.740 1.00 94.62 487 TYR A C 1
ATOM 3984 O O . TYR A 1 487 ? 20.453 -4.232 -14.645 1.00 94.62 487 TYR A O 1
ATOM 3992 N N . PHE A 1 488 ? 19.989 -4.819 -12.529 1.00 94.38 488 PHE A N 1
ATOM 3993 C CA . PHE A 1 488 ? 21.381 -5.125 -12.176 1.00 94.38 488 PHE A CA 1
ATOM 3994 C C . PHE A 1 488 ? 21.798 -6.562 -12.495 1.00 94.38 488 PHE A C 1
ATOM 3996 O O . PHE A 1 488 ? 22.938 -6.792 -12.888 1.00 94.38 488 PHE A O 1
ATOM 4003 N N . ALA A 1 489 ? 20.902 -7.537 -12.330 1.00 93.62 489 ALA A N 1
ATOM 4004 C CA . ALA A 1 489 ? 21.228 -8.947 -12.539 1.00 93.62 489 ALA A CA 1
ATOM 4005 C C . ALA A 1 489 ? 20.967 -9.437 -13.971 1.00 93.62 489 ALA A C 1
ATOM 4007 O O . ALA A 1 489 ? 21.396 -10.535 -14.323 1.00 93.62 489 ALA A O 1
ATOM 4008 N N . SER A 1 490 ? 20.220 -8.674 -14.777 1.00 91.69 490 SER A N 1
ATOM 4009 C CA . SER A 1 490 ? 19.726 -9.077 -16.101 1.00 91.69 490 SER A CA 1
ATOM 4010 C C . SER A 1 490 ? 19.049 -10.456 -16.099 1.00 91.69 490 SER A C 1
ATOM 4012 O O . SER A 1 490 ? 19.136 -11.220 -17.065 1.00 91.69 490 SER A O 1
ATOM 4014 N N . ASN A 1 491 ? 18.348 -10.790 -15.010 1.00 93.69 491 ASN A N 1
ATOM 4015 C CA . ASN A 1 491 ? 17.736 -12.098 -14.801 1.00 93.69 491 ASN A CA 1
ATOM 4016 C C . ASN A 1 491 ? 16.360 -11.991 -14.121 1.00 93.69 491 ASN A C 1
ATOM 4018 O O . ASN A 1 491 ? 16.257 -11.766 -12.912 1.00 93.69 491 ASN A O 1
ATOM 4022 N N . TYR A 1 492 ? 15.304 -12.273 -14.893 1.00 94.62 492 TYR A N 1
ATOM 4023 C CA . TYR A 1 492 ? 13.919 -12.249 -14.419 1.00 94.62 492 TYR A CA 1
ATOM 4024 C C . TYR A 1 492 ? 13.611 -13.297 -13.345 1.00 94.62 492 TYR A C 1
ATOM 4026 O O . TYR A 1 492 ? 12.777 -13.049 -12.475 1.00 94.62 492 TYR A O 1
ATOM 4034 N N . VAL A 1 493 ? 14.280 -14.455 -13.369 1.00 96.50 493 VAL A N 1
ATOM 4035 C CA . VAL A 1 493 ? 14.072 -15.513 -12.368 1.00 96.50 493 VAL A CA 1
ATOM 4036 C C . VAL A 1 493 ? 14.599 -15.052 -11.013 1.00 96.50 493 VAL A C 1
ATOM 4038 O O . VAL A 1 493 ? 13.897 -15.161 -10.008 1.00 96.50 493 VAL A O 1
ATOM 4041 N N . LEU A 1 494 ? 15.804 -14.474 -10.985 1.00 97.00 494 LEU A N 1
ATOM 4042 C CA . LEU A 1 494 ? 16.369 -13.926 -9.752 1.00 97.00 494 LEU A CA 1
ATOM 4043 C C . LEU A 1 494 ? 15.513 -12.769 -9.217 1.00 97.00 494 LEU A C 1
ATOM 4045 O O . LEU A 1 494 ? 15.221 -12.725 -8.022 1.00 97.00 494 LEU A O 1
ATOM 4049 N N . ALA A 1 495 ? 15.052 -11.881 -10.104 1.00 96.94 495 ALA A N 1
ATOM 4050 C CA . ALA A 1 495 ? 14.141 -10.795 -9.753 1.00 96.94 495 ALA A CA 1
ATOM 4051 C C . ALA A 1 495 ? 12.832 -11.297 -9.130 1.00 96.94 495 ALA A C 1
ATOM 4053 O O . ALA A 1 495 ? 12.402 -10.770 -8.101 1.00 96.94 495 ALA A O 1
ATOM 4054 N N . ALA A 1 496 ? 12.231 -12.349 -9.691 1.00 97.38 496 ALA A N 1
ATOM 4055 C CA . ALA A 1 496 ? 11.028 -12.975 -9.150 1.00 97.38 496 ALA A CA 1
ATOM 4056 C C . ALA A 1 496 ? 11.261 -13.558 -7.747 1.00 97.38 496 ALA A C 1
ATOM 4058 O O . ALA A 1 496 ? 10.474 -13.289 -6.840 1.00 97.38 496 ALA A O 1
ATOM 4059 N N . ILE A 1 497 ? 12.353 -14.307 -7.552 1.00 97.75 497 ILE A N 1
ATOM 4060 C CA . ILE A 1 497 ? 12.687 -14.932 -6.262 1.00 97.75 497 ILE A CA 1
ATOM 4061 C C . ILE A 1 497 ? 12.899 -13.867 -5.183 1.00 97.75 497 ILE A C 1
ATOM 4063 O O . ILE A 1 497 ? 12.291 -13.950 -4.116 1.00 97.75 497 ILE A O 1
ATOM 4067 N N . ILE A 1 498 ? 13.716 -12.845 -5.454 1.00 97.69 498 ILE A N 1
ATOM 4068 C CA . ILE A 1 498 ? 14.004 -11.790 -4.472 1.00 97.69 498 ILE A CA 1
ATOM 4069 C C . ILE A 1 498 ? 12.740 -10.988 -4.144 1.00 97.69 498 ILE A C 1
ATOM 4071 O O . ILE A 1 498 ? 12.469 -10.730 -2.972 1.00 97.69 498 ILE A O 1
ATOM 4075 N N . THR A 1 499 ? 11.927 -10.651 -5.149 1.00 97.38 499 THR A N 1
ATOM 4076 C CA . THR A 1 499 ? 10.656 -9.938 -4.931 1.00 97.38 499 THR A CA 1
ATOM 4077 C C . THR A 1 499 ? 9.690 -10.765 -4.084 1.00 97.38 499 THR A C 1
ATOM 4079 O O . THR A 1 499 ? 9.075 -10.241 -3.157 1.00 97.38 499 THR A O 1
ATOM 4082 N N . TYR A 1 500 ? 9.585 -12.070 -4.351 1.00 97.44 500 TYR A N 1
ATOM 4083 C CA . TYR A 1 500 ? 8.756 -12.979 -3.563 1.00 97.44 500 TYR A CA 1
ATOM 4084 C C . TYR A 1 500 ? 9.225 -13.063 -2.104 1.00 97.44 500 TYR A C 1
ATOM 4086 O O . TYR A 1 500 ? 8.409 -12.928 -1.191 1.00 97.44 500 TYR A O 1
ATOM 4094 N N . LEU A 1 501 ? 10.534 -13.220 -1.880 1.00 97.44 501 LEU A N 1
ATOM 4095 C CA . LEU A 1 501 ? 11.121 -13.274 -0.539 1.00 97.44 501 LEU A CA 1
ATOM 4096 C C . LEU A 1 501 ? 10.888 -11.976 0.240 1.00 97.44 501 LEU A C 1
ATOM 4098 O O . LEU A 1 501 ? 10.458 -12.026 1.390 1.00 97.44 501 LEU A O 1
ATOM 4102 N N . LEU A 1 502 ? 11.116 -10.815 -0.379 1.00 96.62 502 LEU A N 1
ATOM 4103 C CA . LEU A 1 502 ? 10.892 -9.522 0.272 1.00 96.62 502 LEU A CA 1
ATOM 4104 C C . LEU A 1 502 ? 9.413 -9.296 0.603 1.00 96.62 502 LEU A C 1
ATOM 4106 O O . LEU A 1 502 ? 9.102 -8.858 1.711 1.00 96.62 502 LEU A O 1
ATOM 4110 N N . ASN A 1 503 ? 8.494 -9.655 -0.298 1.00 95.44 503 ASN A N 1
ATOM 4111 C CA . ASN A 1 503 ? 7.059 -9.585 -0.025 1.00 95.44 503 ASN A CA 1
ATOM 4112 C C . ASN A 1 503 ? 6.652 -10.518 1.132 1.00 95.44 503 ASN A C 1
ATOM 4114 O O . ASN A 1 503 ? 5.881 -10.114 2.000 1.00 95.44 503 ASN A O 1
ATOM 4118 N N . LEU A 1 504 ? 7.202 -11.736 1.190 1.00 95.62 504 LEU A N 1
ATOM 4119 C CA . LEU A 1 504 ? 6.961 -12.682 2.283 1.00 95.62 504 LEU A CA 1
ATOM 4120 C C . LEU A 1 504 ? 7.469 -12.134 3.624 1.00 95.62 504 LEU A C 1
ATOM 4122 O O . LEU A 1 504 ? 6.736 -12.164 4.612 1.00 95.62 504 LEU A O 1
ATOM 4126 N N . ILE A 1 505 ? 8.678 -11.568 3.649 1.00 95.88 505 ILE A N 1
ATOM 4127 C CA . ILE A 1 505 ? 9.246 -10.924 4.842 1.00 95.88 505 ILE A CA 1
ATOM 4128 C C . ILE A 1 505 ? 8.362 -9.754 5.295 1.00 95.88 505 ILE A C 1
ATOM 4130 O O . ILE A 1 505 ? 8.049 -9.647 6.479 1.00 95.88 505 ILE A O 1
ATOM 4134 N N . ALA A 1 506 ? 7.906 -8.898 4.376 1.00 94.75 506 ALA A N 1
ATOM 4135 C CA . ALA A 1 506 ? 7.036 -7.770 4.708 1.00 94.75 506 ALA A CA 1
ATOM 4136 C C . ALA A 1 506 ? 5.703 -8.223 5.333 1.00 94.75 506 ALA A C 1
ATOM 4138 O O . ALA A 1 506 ? 5.262 -7.644 6.330 1.00 94.75 506 ALA A O 1
ATOM 4139 N N . VAL A 1 507 ? 5.090 -9.284 4.794 1.00 94.50 507 VAL A N 1
ATOM 4140 C CA . VAL A 1 507 ? 3.870 -9.894 5.350 1.00 94.50 507 VAL A CA 1
ATOM 4141 C C . VAL A 1 507 ? 4.125 -10.458 6.748 1.00 94.50 507 VAL A C 1
ATOM 4143 O O . VAL A 1 507 ? 3.368 -10.153 7.668 1.00 94.50 507 VAL A O 1
ATOM 4146 N N . GLN A 1 508 ? 5.215 -11.203 6.947 1.00 94.19 508 GLN A N 1
ATOM 4147 C CA . GLN A 1 508 ? 5.568 -11.770 8.254 1.00 94.19 508 GLN A CA 1
ATOM 4148 C C . GLN A 1 508 ? 5.849 -10.695 9.309 1.00 94.19 508 GLN A C 1
ATOM 4150 O O . GLN A 1 508 ? 5.374 -10.799 10.442 1.00 94.19 508 GLN A O 1
ATOM 4155 N N . ILE A 1 509 ? 6.586 -9.638 8.946 1.00 95.00 509 ILE A N 1
ATOM 4156 C CA . ILE A 1 509 ? 6.841 -8.500 9.836 1.00 95.00 509 ILE A CA 1
ATOM 4157 C C . ILE A 1 509 ? 5.511 -7.848 10.226 1.00 95.00 509 ILE A C 1
ATOM 4159 O O . ILE A 1 509 ? 5.264 -7.624 11.411 1.00 95.00 509 ILE A O 1
ATOM 4163 N N . ARG A 1 510 ? 4.627 -7.585 9.255 1.00 93.75 510 ARG A N 1
ATOM 4164 C CA . ARG A 1 510 ? 3.318 -6.977 9.518 1.00 93.75 510 ARG A CA 1
ATOM 4165 C C . ARG A 1 510 ? 2.430 -7.846 10.403 1.00 93.75 510 ARG A C 1
ATOM 4167 O O . ARG A 1 510 ? 1.778 -7.290 11.286 1.00 93.75 510 ARG A O 1
ATOM 4174 N N . GLN A 1 511 ? 2.387 -9.157 10.171 1.00 92.75 511 GLN A N 1
ATOM 4175 C CA . GLN A 1 511 ? 1.596 -10.093 10.971 1.00 92.75 511 GLN A CA 1
ATOM 4176 C C . GLN A 1 511 ? 2.136 -10.157 12.402 1.00 92.75 511 GLN A C 1
ATOM 4178 O O . GLN A 1 511 ? 1.390 -9.952 13.353 1.00 92.75 511 GLN A O 1
ATOM 4183 N N . SER A 1 512 ? 3.451 -10.326 12.569 1.00 92.50 512 SER A N 1
ATOM 4184 C CA . SER A 1 512 ? 4.073 -10.417 13.894 1.00 92.50 512 SER A CA 1
ATOM 4185 C C . SER A 1 512 ? 3.903 -9.135 14.712 1.00 92.50 512 SER A C 1
ATOM 4187 O O . SER A 1 512 ? 3.508 -9.200 15.878 1.00 92.50 512 SER A O 1
ATOM 4189 N N . LEU A 1 513 ? 4.167 -7.964 14.118 1.00 93.75 513 LEU A N 1
ATOM 4190 C CA . LEU A 1 513 ? 3.989 -6.676 14.796 1.00 93.75 513 LEU A CA 1
ATOM 4191 C C . LEU A 1 513 ? 2.508 -6.372 15.054 1.00 93.75 513 LEU A C 1
ATOM 4193 O O . LEU A 1 513 ? 2.155 -5.855 16.113 1.00 93.75 513 LEU A O 1
ATOM 4197 N N . GLY A 1 514 ? 1.640 -6.737 14.114 1.00 91.25 514 GLY A N 1
ATOM 4198 C CA . GLY A 1 514 ? 0.197 -6.583 14.220 1.00 91.25 514 GLY A CA 1
ATOM 4199 C C . GLY A 1 514 ? -0.422 -7.400 15.352 1.00 91.25 514 GLY A C 1
ATOM 4200 O O . GLY A 1 514 ? -1.141 -6.841 16.178 1.00 91.25 514 GLY A O 1
ATOM 4201 N N . GLN A 1 515 ? -0.071 -8.685 15.454 1.00 91.50 515 GLN A N 1
ATOM 4202 C CA . GLN A 1 515 ? -0.475 -9.568 16.553 1.00 91.50 515 GLN A CA 1
ATOM 4203 C C . GLN A 1 515 ? 0.042 -9.064 17.904 1.00 91.50 515 GLN A C 1
ATOM 4205 O O . GLN A 1 515 ? -0.683 -9.084 18.896 1.00 91.50 515 GLN A O 1
ATOM 4210 N N . GLN A 1 516 ? 1.290 -8.583 17.961 1.00 89.69 516 GLN A N 1
ATOM 4211 C CA . GLN A 1 516 ? 1.852 -8.004 19.186 1.00 89.69 516 GLN A CA 1
ATOM 4212 C C . GLN A 1 516 ? 1.091 -6.753 19.625 1.00 89.69 516 GLN A C 1
ATOM 4214 O O . GLN A 1 516 ? 0.793 -6.598 20.810 1.00 89.69 516 GLN A O 1
ATOM 4219 N N . ASN A 1 517 ? 0.769 -5.867 18.682 1.00 90.44 517 ASN A N 1
ATOM 4220 C CA . ASN A 1 517 ? 0.006 -4.666 18.976 1.00 90.44 517 ASN A CA 1
ATOM 4221 C C . ASN A 1 517 ? -1.423 -5.001 19.416 1.00 90.44 517 ASN A C 1
ATOM 4223 O O . ASN A 1 517 ? -1.876 -4.477 20.429 1.00 90.44 517 ASN A O 1
ATOM 4227 N N . LEU A 1 518 ? -2.091 -5.925 18.718 1.00 90.12 518 LEU A N 1
ATOM 4228 C CA . LEU A 1 518 ? -3.430 -6.386 19.070 1.00 90.12 518 LEU A CA 1
ATOM 4229 C C . LEU A 1 518 ? -3.440 -6.954 20.495 1.00 90.12 518 LEU A C 1
ATOM 4231 O O . LEU A 1 518 ? -4.127 -6.414 21.354 1.00 90.12 518 LEU A O 1
ATOM 4235 N N . ALA A 1 519 ? -2.568 -7.921 20.794 1.00 86.56 519 ALA A N 1
ATOM 4236 C CA . ALA A 1 519 ? -2.459 -8.521 22.125 1.00 86.56 519 ALA A CA 1
ATOM 4237 C C . ALA A 1 519 ? -2.168 -7.493 23.234 1.00 86.56 519 ALA A C 1
ATOM 4239 O O . ALA A 1 519 ? -2.713 -7.573 24.335 1.00 86.56 519 ALA A O 1
ATOM 4240 N N . LYS A 1 520 ? -1.324 -6.491 22.950 1.00 83.31 520 LYS A N 1
ATOM 4241 C CA . LYS A 1 520 ? -0.994 -5.420 23.903 1.00 83.31 520 LYS A CA 1
ATOM 4242 C C . LYS A 1 520 ? -2.170 -4.476 24.170 1.00 83.31 520 LYS A C 1
ATOM 4244 O O . LYS A 1 520 ? -2.230 -3.882 25.246 1.00 83.31 520 LYS A O 1
ATOM 4249 N N . LYS A 1 521 ? -3.048 -4.267 23.186 1.00 83.50 521 LYS A N 1
ATOM 4250 C CA . LYS A 1 521 ? -4.114 -3.255 23.234 1.00 83.50 521 LYS A CA 1
ATOM 4251 C C . LYS A 1 521 ? -5.474 -3.828 23.628 1.00 83.50 521 LYS A C 1
ATOM 4253 O O . LYS A 1 521 ? -6.259 -3.094 24.216 1.00 83.50 521 LYS A O 1
ATOM 4258 N N . THR A 1 522 ? -5.734 -5.111 23.369 1.00 78.88 522 THR A N 1
ATOM 4259 C CA . THR A 1 522 ? -7.065 -5.720 23.540 1.00 78.88 522 THR A CA 1
ATOM 4260 C C . THR A 1 522 ? -7.161 -6.762 24.655 1.00 78.88 522 THR A C 1
ATOM 4262 O O . THR A 1 522 ? -8.208 -7.379 24.785 1.00 78.88 522 THR A O 1
ATOM 4265 N N . LEU A 1 523 ? -6.116 -6.966 25.477 1.00 72.00 523 LEU A N 1
ATOM 4266 C CA . LEU A 1 523 ? -6.010 -8.040 26.495 1.00 72.00 523 LEU A CA 1
ATOM 4267 C C . LEU A 1 523 ? -5.983 -9.476 25.971 1.00 72.00 523 LEU A C 1
ATOM 4269 O O . LEU A 1 523 ? -5.862 -10.409 26.765 1.00 72.00 523 LEU A O 1
ATOM 4273 N N . ILE A 1 524 ? -6.077 -9.674 24.664 1.00 80.81 524 ILE A N 1
ATOM 4274 C CA . ILE A 1 524 ? -6.201 -11.009 24.095 1.00 80.81 524 ILE A CA 1
ATOM 4275 C C . ILE A 1 524 ? -4.820 -11.666 24.089 1.00 80.81 524 ILE A C 1
ATOM 4277 O O . ILE A 1 524 ? -3.872 -11.093 23.540 1.00 80.81 524 ILE A O 1
ATOM 4281 N N . PRO A 1 525 ? -4.657 -12.851 24.706 1.00 78.06 525 PRO A N 1
ATOM 4282 C CA . PRO A 1 525 ? -3.383 -13.545 24.676 1.00 78.06 525 PRO A CA 1
ATOM 4283 C C . PRO A 1 525 ? -2.978 -13.844 23.234 1.00 78.06 525 PRO A C 1
ATOM 4285 O O . PRO A 1 525 ? -3.792 -14.289 22.427 1.00 78.06 525 PRO A O 1
ATOM 4288 N N . LYS A 1 526 ? -1.692 -13.661 22.920 1.00 79.44 526 LYS A N 1
ATOM 4289 C CA . LYS A 1 526 ? -1.166 -13.890 21.566 1.00 79.44 526 LYS A CA 1
ATOM 4290 C C . LYS A 1 526 ? -1.422 -15.317 21.055 1.00 79.44 526 LYS A C 1
ATOM 4292 O O . LYS A 1 526 ? -1.509 -15.510 19.855 1.00 79.44 526 LYS A O 1
ATOM 4297 N N . SER A 1 527 ? -1.573 -16.301 21.943 1.00 80.56 527 SER A N 1
ATOM 4298 C CA . SER A 1 527 ? -1.890 -17.691 21.584 1.00 80.56 527 SER A CA 1
ATOM 4299 C C . SER A 1 527 ? -3.237 -17.869 20.878 1.00 80.56 527 SER A C 1
ATOM 4301 O O . SER A 1 527 ? -3.423 -18.884 20.220 1.00 80.56 527 SER A O 1
ATOM 4303 N N . PHE A 1 528 ? -4.161 -16.916 21.025 1.00 80.75 528 PHE A N 1
ATOM 4304 C CA . PHE A 1 528 ? -5.467 -16.927 20.359 1.00 80.75 528 PHE A CA 1
ATOM 4305 C C . PHE A 1 528 ? -5.489 -16.111 19.060 1.00 80.75 528 PHE A C 1
ATOM 4307 O O . PHE A 1 528 ? -6.533 -16.027 18.427 1.00 80.75 528 PHE A O 1
ATOM 4314 N N . LEU A 1 529 ? -4.369 -15.485 18.686 1.00 83.50 529 LEU A N 1
ATOM 4315 C CA . LEU A 1 529 ? -4.249 -14.696 17.465 1.00 83.50 529 LEU A CA 1
ATOM 4316 C C . LEU A 1 529 ? -3.448 -15.494 16.439 1.00 83.50 529 LEU A C 1
ATOM 4318 O O . LEU A 1 529 ? -2.252 -15.725 16.641 1.00 83.50 529 LEU A O 1
ATOM 4322 N N . ILE A 1 530 ? -4.112 -15.908 15.364 1.00 75.00 530 ILE A N 1
ATOM 4323 C CA . ILE A 1 530 ? -3.508 -16.671 14.267 1.00 75.00 530 ILE A CA 1
ATOM 4324 C C . ILE A 1 530 ? -2.952 -15.720 13.195 1.00 75.00 530 ILE A C 1
ATOM 4326 O O . ILE A 1 530 ? -3.392 -14.542 13.111 1.00 75.00 530 ILE A O 1
#

Secondary structure (DSSP, 8-state):
--EEEEEEEEEEEEEBPTTSS-BPPPEEEEEEEEEEGGGTTTT-----EEEEEEE---HHHHHHHHHHHHHHHHHHHHHHHHHHHHHHHHHT-SS--HHHHHHHHHHHHHHHHHHHHHHHHHHHHHHHHHHS-TTS----PPPHHHHHHHHHHHHHHHHHHHHHHHHHHHHHTT-EEEEEE-PPPSSS-TT-S-SHHHHHHHHHHHHHTT--SS-HHHHHHHHHIIIIIS-GGGGGBSSS---SS--TTS--PPB-HHHHHHHHHHHHHHHHHHHHHHIIIIIIIII--HHHHHHHHHHHTTEEEEEEEETTEEEEE----TTS--S--HHHHHHHHHHHHTT-SPPSSSSTT----EEEEE--HHHHHHHHHHHHHHHHHHHTTT-TT-HHHHHHHHHHHHHHHHHHHHHHHTT--TTS-EEEEPPPHHHHHHT--PPPTTS-TTSS---EEEEE-TT-GGGGGSGGGGHHHHHHHHHHHHHHHHHHH--HHHHHHHHHHHHHHHHHHHHHHHHHHHHHHH---GGG--

Nearest PDB structures (foldseek):
  7fh1-assembly1_B  TM=9.252E-01  e=1.172E-30  Homo sapiens

Radius of gyration: 31.57 Å; Cα contacts (8 Å, |Δi|>4): 713; chains: 1; bounding box: 101×54×87 Å

Foldseek 3Di:
DDKDKDFQEWEWEWEADVQQPDIDDIDIDTDIDTDDPVCPPVPDDRHRYYYYDYDYPCVVVLVVLVVQLVVQLVVQLVLLVLVLVQQCVLQVDPDCDPVSVVSSVLSSLVRSLVSLLCSLLVQLQVCLPQLLDPDTNRDADDDPVSCVVSLVSLVSSLVSLVSNLVVLLVLLLQKFKEKFALADAPDPDLPRDDCVLVLVLLQLVLVQQADALFDVLVLLVQLCCVCPVQQQVQSQFNHSDRDSDDDPPDDTHDGDLSNNLNSSVVSSVVSVVVSNCCSVVPCPPPNDDSLVVSLQSLQLSQMKMDIRSHLQWAKIFQNHHLVSDRPDDPVVSVVSVVCVVVVVTFARDLDGNDVFGMWIKGFWPVLSVVLVVLQVQLLVLVVVPPDPPPPPVSVVSNSVSSVVNSVSVVCLSVVVDVLAAEDEDEDDPVCVVSVHDDDDPPPDPPDPHRHMYIYGDPPPCNCSSHVHNVNVSLSSNLSSQLSSCCSVVVDNVRSSVRSVVVSVVSSVSSSVSNLVSSCSNHVDPSVSHD

Solvent-accessible surface area (backbone atoms only — not comparable to full-atom values): 29059 Å² total; per-residue (Å²): 135,73,66,48,75,44,70,37,34,41,34,40,38,38,37,42,40,94,83,31,81,48,72,48,85,68,46,78,50,74,42,73,43,78,42,55,67,89,52,65,90,72,75,73,82,77,80,64,47,78,46,78,47,71,45,57,87,53,66,67,62,53,48,51,54,52,50,50,51,54,54,51,45,56,55,34,49,54,53,20,49,53,53,36,52,49,48,40,59,31,49,63,57,92,67,92,45,72,67,53,55,51,50,31,52,52,39,38,37,41,42,48,21,49,52,42,43,53,49,54,50,50,52,15,38,49,51,40,54,45,40,47,41,84,94,55,70,61,50,70,78,75,52,77,75,66,40,49,64,53,54,51,46,48,54,52,22,38,53,29,33,52,52,36,52,50,51,51,45,55,49,49,34,63,42,48,51,40,76,35,69,66,64,71,49,88,56,96,52,93,73,64,58,78,62,61,52,60,47,52,56,49,22,55,50,45,54,47,41,70,36,60,86,66,64,63,69,60,48,49,52,52,37,44,41,50,36,64,73,64,25,52,55,45,49,18,26,72,48,57,62,69,59,54,76,73,56,92,90,52,92,78,55,62,74,34,57,53,30,41,44,18,56,52,50,50,40,49,51,52,52,48,50,53,52,50,50,46,32,61,69,43,38,48,70,75,72,58,47,70,71,56,53,51,49,52,45,24,22,62,50,22,27,23,42,44,35,33,67,38,76,24,25,34,31,36,40,44,3,55,33,65,77,58,70,57,98,59,57,72,70,56,50,52,52,52,52,49,36,48,75,69,64,74,49,64,50,53,16,80,50,93,83,31,75,58,30,42,28,39,35,39,53,27,68,70,61,44,52,52,51,49,51,43,52,43,64,44,50,59,64,61,73,65,72,82,65,98,82,54,70,68,70,51,51,54,55,51,50,53,34,50,47,56,47,37,52,51,50,53,33,45,75,70,59,72,38,82,92,54,50,68,48,80,46,74,72,51,73,67,28,63,74,70,72,44,84,80,76,71,82,82,67,57,97,82,55,101,70,63,65,20,39,36,28,58,38,90,83,51,66,64,36,61,65,25,42,52,50,43,46,68,61,54,51,49,37,47,50,38,43,28,44,45,41,21,57,77,65,76,31,66,68,60,12,43,52,53,33,51,52,52,53,50,50,54,48,50,52,42,50,55,42,34,44,52,36,47,27,73,55,57,77,45,61,58,90,65,48,100